Protein AF-0000000080719671 (afdb_homodimer)

Radius of gyration: 22.86 Å; Cα contacts (8 Å, |Δi|>4): 944; chains: 2; bounding box: 54×64×56 Å

Solvent-accessible surface area (backbone atoms only — not comparable to full-atom values): 25450 Å² total; per-residue (Å²): 130,84,72,55,68,35,56,52,51,36,52,50,52,50,48,44,45,71,74,72,50,53,66,62,36,73,52,77,48,73,69,53,47,33,68,73,68,69,55,54,70,64,39,52,48,52,23,51,48,49,37,34,73,73,47,52,27,46,73,43,90,96,74,47,41,24,32,37,71,76,87,68,97,53,50,57,52,74,35,68,87,38,42,55,60,51,33,38,72,74,72,38,53,50,44,75,43,78,74,47,74,43,83,39,68,61,55,68,76,59,27,59,65,45,68,50,56,91,85,47,48,22,34,41,38,32,35,39,31,25,45,72,84,39,50,44,33,43,35,42,34,36,32,43,32,90,74,46,66,87,73,48,75,81,62,55,80,48,57,64,67,56,40,34,35,73,76,56,70,40,54,66,34,36,34,40,36,40,36,30,18,36,53,31,48,64,69,58,11,57,70,45,71,54,58,65,41,42,21,18,32,35,35,40,35,36,26,21,28,89,84,71,41,48,57,36,41,33,44,31,42,32,43,15,92,54,36,25,39,56,50,74,47,74,43,78,82,123,130,83,72,55,68,36,53,52,52,36,52,50,50,50,50,46,44,72,73,73,51,52,67,63,37,73,52,76,50,72,71,53,48,34,68,74,68,70,54,52,72,64,38,52,48,53,23,51,48,51,38,35,73,71,47,53,27,46,73,42,89,98,75,45,41,25,32,36,73,77,87,68,97,51,49,56,51,71,36,68,88,38,42,56,60,51,33,38,71,72,73,38,52,49,44,74,44,77,74,47,74,43,83,39,70,61,56,68,75,57,26,60,64,46,69,50,57,91,86,48,48,24,34,42,36,33,35,39,32,25,44,72,84,40,51,43,34,42,35,42,34,38,30,43,32,89,73,46,66,88,73,50,74,81,63,54,78,48,57,65,66,56,40,35,34,73,76,56,71,41,55,65,35,37,35,40,36,40,36,30,18,36,53,31,46,63,69,58,11,58,72,44,70,54,56,64,41,43,21,18,32,37,35,40,36,37,29,21,28,89,85,70,41,47,56,36,40,33,44,32,43,33,43,16,92,55,36,26,39,57,49,75,47,76,42,77,81,124

Organism: Lactobacillus johnsonii (strain FI9785) (NCBI:txid633699)

pLDDT: mean 87.45, std 10.98, range [35.22, 98.56]

Nearest PDB structures (foldseek):
  3bwg-assembly1_B  TM=7.844E-01  e=3.513E-20  Bacillus subtilis subsp. subtilis str. 168
  4u0w-assembly1_A  TM=6.242E-01  e=4.100E-21  Bacillus subtilis subsp. subtilis str. 168
  3bwg-assembly1_A  TM=7.600E-01  e=8.078E-19  Bacillus subtilis subsp. subtilis str. 168
  2wv0-assembly3_E  TM=6.005E-01  e=8.394E-20  Bacillus subtilis
  2wv0-assembly3_F  TM=5.995E-01  e=1.685E-19  Bacillus subtilis

Foldseek 3Di:
DPPPLLVVLLVVVLVCCVPPHDFFDFDDALVVSCVVSVDDSVSSVVSLVVCVQQQQWDADPPPHITGHDDPDPFGAPVPVVCVQVRLVVVVWHKDKDFDDKDKDDDDPVVCVLQVHDPPFIWIWIWMFMDTPNATFKIKTKTFGCVQVPPDDPVLVVDPPQVSSCPVRVWHFPDKDKDKDKDFAAPVRCVSRVHDGGAIWIWMWMWTATPVRGTGMIMTMTGHPVHYDHDDDDDDPDD/DPPPLLVVLLVVVLVCCVPPHDFFDFDDALVVSCVVSVDDSVSSVVSLVVCVQQQQWDADPPPHITGHDDPDPFAACSPVVCVQVRLVVVVWHKDKDFDDKDKDDDDPVVCVLQVHDPPFIWIWIWMFMDTPNATFKTKTKTFGCVQVPPDDPVLVVDPPQVSSCPVRVWHFPDKDKDKDKDFAAPVRCVSRVHDGGAIWIWMWMWTATPVRGTGMIMTMTGHPVHYDHDDDDDDPDD

Secondary structure (DSSP, 8-state):
----HHHHHHHHHHHHHHHH--TTPBPPPHHHHHHHH---HHHHHHHHHHHHHTTSEEEETTTEEEEPP-S--SEETT-GGGHHHHHHHTT--EEEEEEEEEEE---HHHHHHTTPPTT--EEEEEEEEEETTEEEEEEEEEEETTTSTT--GGGGGS-HHHHHHHHH-----EEEEEEEEEE--HHHHHHHTS-TT-EEEEEEEEEE-TTS-EEEEEEEEEETTTEEEEEEEE----/----HHHHHHHHHHHHHHHH--TTPBPPPHHHHHHHH---HHHHHHHHHHHHHTTSEEEETTTEEEEPP-S--SEEGGGGGGHHHHHHHTT--EEEEEEEEEEE---HHHHHHTTPPTT--EEEEEEEEEETTEEEEEEEEEEETTTSTT--GGGGGS-HHHHHHHHH-----EEEEEEEEEE--HHHHHHHTS-TT-EEEEEEEEEE-TTS-EEEEEEEEEETTTEEEEEEEE----

InterPro domains:
  IPR000524 Transcription regulator HTH, GntR [PF00392] (5-67)
  IPR000524 Transcription regulator HTH, GntR [PR00035] (27-41)
  IPR000524 Transcription regulator HTH, GntR [PR00035] (41-57)
  IPR000524 Transcription regulator HTH, GntR [PS50949] (3-70)
  IPR000524 Transcription regulator HTH, GntR [SM00345] (9-67)
  IPR000524 Transcription regulator HTH, GntR [cd07377] (4-68)
  IPR011663 UbiC transcription regulator-associated [PF07702] (90-227)
  IPR011663 UbiC transcription regulator-associated [SM00866] (89-228)
  IPR028978 Chorismate pyruvate-lyase/UbiC transcription regulator-associated domain superfamily [G3DSA:3.40.1410.10] (74-233)
  IPR028978 Chorismate pyruvate-lyase/UbiC transcription regulator-associated domain superfamily [SSF64288] (55-231)
  IPR036388 Winged helix-like DNA-binding domain superfamily [G3DSA:1.10.10.10] (3-68)
  IPR036390 Winged helix DNA-binding domain superfamily [SSF46785] (3-74)
  IPR050679 Bacterial HTH-type transcriptional regulator [PTHR44846] (2-229)

Structure (mmCIF, N/CA/C/O backbone):
data_AF-0000000080719671-model_v1
#
loop_
_entity.id
_entity.type
_entity.pdbx_description
1 polymer 'Transcriptional regulator'
#
loop_
_atom_site.group_PDB
_atom_site.id
_atom_site.type_symbol
_atom_site.label_atom_id
_atom_site.label_alt_id
_atom_site.label_comp_id
_atom_site.label_asym_id
_atom_site.label_entity_id
_atom_site.label_seq_id
_atom_site.pdbx_PDB_ins_code
_atom_site.Cartn_x
_atom_site.Cartn_y
_atom_site.Cartn_z
_atom_site.occupancy
_atom_site.B_iso_or_equiv
_atom_site.auth_seq_id
_atom_site.auth_comp_id
_atom_site.auth_asym_id
_atom_site.auth_atom_id
_atom_site.pdbx_PDB_model_num
ATOM 1 N N . MET A 1 1 ? 1.688 30.516 -16.891 1 42.72 1 MET A N 1
ATOM 2 C CA . MET A 1 1 ? 3.074 30.297 -16.484 1 42.72 1 MET A CA 1
ATOM 3 C C . MET A 1 1 ? 3.646 29.062 -17.156 1 42.72 1 MET A C 1
ATOM 5 O O . MET A 1 1 ? 2.91 28.125 -17.484 1 42.72 1 MET A O 1
ATOM 9 N N . LYS A 1 2 ? 4.836 29.141 -17.641 1 53.44 2 LYS A N 1
ATOM 10 C CA . LYS A 1 2 ? 5.473 28.047 -18.375 1 53.44 2 LYS A CA 1
ATOM 11 C C . LYS A 1 2 ? 5.602 26.797 -17.5 1 53.44 2 LYS A C 1
ATOM 13 O O . LYS A 1 2 ? 6.039 26.875 -16.359 1 53.44 2 LYS A O 1
ATOM 18 N N . LYS A 1 3 ? 5.008 25.672 -17.844 1 66.94 3 LYS A N 1
ATOM 19 C CA . LYS A 1 3 ? 5.086 24.438 -17.078 1 66.94 3 LYS A CA 1
ATOM 20 C C . LYS A 1 3 ? 6.539 24.062 -16.781 1 66.94 3 LYS A C 1
ATOM 22 O O . LYS A 1 3 ? 7.402 24.188 -17.656 1 66.94 3 LYS A O 1
ATOM 27 N N . PRO A 1 4 ? 6.805 23.875 -15.578 1 76.06 4 PRO A N 1
ATOM 28 C CA . PRO A 1 4 ? 8.164 23.422 -15.258 1 76.06 4 PRO A CA 1
ATOM 29 C C . PRO A 1 4 ? 8.656 22.328 -16.219 1 76.06 4 PRO A C 1
ATOM 31 O O . PRO A 1 4 ? 7.863 21.531 -16.703 1 76.06 4 PRO A O 1
ATOM 34 N N . LEU A 1 5 ? 9.867 22.5 -16.688 1 81.44 5 LEU A N 1
ATOM 35 C CA . LEU A 1 5 ? 10.492 21.625 -17.672 1 81.44 5 LEU A CA 1
ATOM 36 C C . LEU A 1 5 ? 10.227 20.156 -17.344 1 81.44 5 LEU A C 1
ATOM 38 O O . LEU A 1 5 ? 9.953 19.359 -18.234 1 81.44 5 LEU A O 1
ATOM 42 N N . TYR A 1 6 ? 10.336 19.797 -16.062 1 84.12 6 TYR A N 1
ATOM 43 C CA . TYR A 1 6 ? 10.141 18.391 -15.711 1 84.12 6 TYR A CA 1
ATOM 44 C C . TYR A 1 6 ? 8.703 17.953 -15.992 1 84.12 6 TYR A C 1
ATOM 46 O O . TYR A 1 6 ? 8.461 16.812 -16.375 1 84.12 6 TYR A O 1
ATOM 54 N N . GLN A 1 7 ? 7.824 18.797 -15.922 1 83.56 7 GLN A N 1
ATOM 55 C CA . GLN A 1 7 ? 6.434 18.469 -16.203 1 83.56 7 GLN A CA 1
ATOM 56 C C . GLN A 1 7 ? 6.227 18.234 -17.703 1 83.56 7 GLN A C 1
ATOM 58 O O . GLN A 1 7 ? 5.41 17.391 -18.094 1 83.56 7 GLN A O 1
ATOM 63 N N . GLN A 1 8 ? 6.969 18.984 -18.453 1 86.75 8 GLN A N 1
ATOM 64 C CA . GLN A 1 8 ? 6.918 18.766 -19.906 1 86.75 8 GLN A CA 1
ATOM 65 C C . GLN A 1 8 ? 7.457 17.391 -20.281 1 86.75 8 GLN A C 1
ATOM 67 O O . GLN A 1 8 ? 6.867 16.688 -21.094 1 86.75 8 GLN A O 1
ATOM 72 N N . VAL A 1 9 ? 8.555 17.078 -19.672 1 90.69 9 VAL A N 1
ATOM 73 C CA . VAL A 1 9 ? 9.148 15.773 -19.906 1 90.69 9 VAL A CA 1
ATOM 74 C C . VAL A 1 9 ? 8.164 14.68 -19.5 1 90.69 9 VAL A C 1
ATOM 76 O O . VAL A 1 9 ? 7.977 13.703 -20.219 1 90.69 9 VAL A O 1
ATOM 79 N N . ILE A 1 10 ? 7.52 14.875 -18.359 1 88.19 10 ILE A N 1
ATOM 80 C CA . ILE A 1 10 ? 6.539 13.914 -17.859 1 88.19 10 ILE A CA 1
ATOM 81 C C . ILE A 1 10 ? 5.426 13.727 -18.891 1 88.19 10 ILE A C 1
ATOM 83 O O . ILE A 1 10 ? 5.105 12.602 -19.281 1 88.19 10 ILE A O 1
ATOM 87 N N . SER A 1 11 ? 4.91 14.844 -19.359 1 86.94 11 SER A N 1
ATOM 88 C CA . SER A 1 11 ? 3.789 14.789 -20.297 1 86.94 11 SER A CA 1
ATOM 89 C C . SER A 1 11 ? 4.176 14.078 -21.578 1 86.94 11 SER A C 1
ATOM 91 O O . SER A 1 11 ? 3.412 13.258 -22.094 1 86.94 11 SER A O 1
ATOM 93 N N . ASP A 1 12 ? 5.293 14.367 -22 1 91 12 ASP A N 1
ATOM 94 C CA . ASP A 1 12 ? 5.762 13.758 -23.234 1 91 12 ASP A CA 1
ATOM 95 C C . ASP A 1 12 ? 5.984 12.258 -23.062 1 91 12 ASP A C 1
ATOM 97 O O . ASP A 1 12 ? 5.547 11.461 -23.906 1 91 12 ASP A O 1
ATOM 101 N N . LEU A 1 13 ? 6.676 11.891 -22.047 1 92.19 13 LEU A N 1
ATOM 102 C CA . LEU A 1 13 ? 6.953 10.484 -21.781 1 92.19 13 LEU A CA 1
ATOM 103 C C . LEU A 1 13 ? 5.66 9.703 -21.578 1 92.19 13 LEU A C 1
ATOM 105 O O . LEU A 1 13 ? 5.523 8.578 -22.062 1 92.19 13 LEU A O 1
ATOM 109 N N . GLU A 1 14 ? 4.777 10.297 -20.875 1 88.94 14 GLU A N 1
ATOM 110 C CA . GLU A 1 14 ? 3.488 9.648 -20.672 1 88.94 14 GLU A CA 1
ATOM 111 C C . GLU A 1 14 ? 2.779 9.383 -22 1 88.94 14 GLU A C 1
ATOM 113 O O . GLU A 1 14 ? 2.213 8.305 -22.188 1 88.94 14 GLU A O 1
ATOM 118 N N . LYS A 1 15 ? 2.777 10.383 -22.812 1 89.06 15 LYS A N 1
ATOM 119 C CA . LYS A 1 15 ? 2.16 10.227 -24.125 1 89.06 15 LYS A CA 1
ATOM 120 C C . LYS A 1 15 ? 2.84 9.125 -24.922 1 89.06 15 LYS A C 1
ATOM 122 O O . LYS A 1 15 ? 2.168 8.273 -25.516 1 89.06 15 LYS A O 1
ATOM 127 N N . LYS A 1 16 ? 4.121 9.133 -24.906 1 91.75 16 LYS A N 1
ATOM 128 C CA . LYS A 1 16 ? 4.883 8.109 -25.609 1 91.75 16 LYS A CA 1
ATOM 129 C C . LYS A 1 16 ? 4.559 6.719 -25.078 1 91.75 16 LYS A C 1
ATOM 131 O O . LYS A 1 16 ? 4.348 5.785 -25.859 1 91.75 16 LYS A O 1
ATOM 136 N N . ILE A 1 17 ? 4.492 6.602 -23.797 1 89.81 17 ILE A N 1
ATOM 137 C CA . ILE A 1 17 ? 4.203 5.324 -23.141 1 89.81 17 ILE A CA 1
ATOM 138 C C . ILE A 1 17 ? 2.805 4.852 -23.531 1 89.81 17 ILE A C 1
ATOM 140 O O . ILE A 1 17 ? 2.615 3.686 -23.891 1 89.81 17 ILE A O 1
ATOM 144 N N . LYS A 1 18 ? 1.896 5.738 -23.578 1 85.19 18 LYS A N 1
ATOM 145 C CA . LYS A 1 18 ? 0.499 5.402 -23.844 1 85.19 18 LYS A CA 1
ATOM 146 C C . LYS A 1 18 ? 0.288 5.02 -25.297 1 85.19 18 LYS A C 1
ATOM 148 O O . LYS A 1 18 ? -0.5 4.121 -25.609 1 85.19 18 LYS A O 1
ATOM 153 N N . THR A 1 19 ? 1.05 5.66 -26.156 1 90.31 19 THR A N 1
ATOM 154 C CA . THR A 1 19 ? 0.72 5.531 -27.578 1 90.31 19 THR A CA 1
ATOM 155 C C . THR A 1 19 ? 1.693 4.582 -28.266 1 90.31 19 THR A C 1
ATOM 157 O O . THR A 1 19 ? 1.345 3.953 -29.266 1 90.31 19 THR A O 1
ATOM 160 N N . GLU A 1 20 ? 2.867 4.445 -27.703 1 92.06 20 GLU A N 1
ATOM 161 C CA . GLU A 1 20 ? 3.896 3.789 -28.5 1 92.06 20 GLU A CA 1
ATOM 162 C C . GLU A 1 20 ? 4.465 2.572 -27.781 1 92.06 20 GLU A C 1
ATOM 164 O O . GLU A 1 20 ? 5.223 1.793 -28.359 1 92.06 20 GLU A O 1
ATOM 169 N N . MET A 1 21 ? 4.137 2.398 -26.594 1 88.62 21 MET A N 1
ATOM 170 C CA . MET A 1 21 ? 4.816 1.348 -25.844 1 88.62 21 MET A CA 1
ATOM 171 C C . MET A 1 21 ? 3.812 0.384 -25.219 1 88.62 21 MET A C 1
ATOM 173 O O . MET A 1 21 ? 2.619 0.681 -25.156 1 88.62 21 MET A O 1
ATOM 177 N N . LYS A 1 22 ? 4.324 -0.8 -24.844 1 83.25 22 LYS A N 1
ATOM 178 C CA . LYS A 1 22 ? 3.547 -1.843 -24.188 1 83.25 22 LYS A CA 1
ATOM 179 C C . LYS A 1 22 ? 4.066 -2.094 -22.766 1 83.25 22 LYS A C 1
ATOM 181 O O . LYS A 1 22 ? 5.195 -1.722 -22.438 1 83.25 22 LYS A O 1
ATOM 186 N N . PRO A 1 23 ? 3.199 -2.717 -21.938 1 80.94 23 PRO A N 1
ATOM 187 C CA . PRO A 1 23 ? 3.678 -3.08 -20.609 1 80.94 23 PRO A CA 1
ATOM 188 C C . PRO A 1 23 ? 4.984 -3.871 -20.641 1 80.94 23 PRO A C 1
ATOM 190 O O . PRO A 1 23 ? 5.156 -4.746 -21.5 1 80.94 23 PRO A O 1
ATOM 193 N N . ASN A 1 24 ? 5.891 -3.445 -19.812 1 82 24 ASN A N 1
ATOM 194 C CA . ASN A 1 24 ? 7.18 -4.09 -19.578 1 82 24 ASN A CA 1
ATOM 195 C C . ASN A 1 24 ? 8.188 -3.729 -20.672 1 82 24 ASN A C 1
ATOM 197 O O . ASN A 1 24 ? 9.32 -4.215 -20.672 1 82 24 ASN A O 1
ATOM 201 N N . ASP A 1 25 ? 7.77 -2.854 -21.562 1 88.38 25 ASP A N 1
ATOM 202 C CA . ASP A 1 25 ? 8.758 -2.311 -22.484 1 88.38 25 ASP A CA 1
ATOM 203 C C . ASP A 1 25 ? 9.812 -1.486 -21.734 1 88.38 25 ASP A C 1
ATOM 205 O O . ASP A 1 25 ? 9.492 -0.776 -20.781 1 88.38 25 ASP A O 1
ATOM 209 N N . ARG A 1 26 ? 11.023 -1.575 -22.281 1 92.19 26 ARG A N 1
ATOM 210 C CA . ARG A 1 26 ? 12.109 -0.805 -21.688 1 92.19 26 ARG A CA 1
ATOM 211 C C . ARG A 1 26 ? 12.102 0.635 -22.188 1 92.19 26 ARG A C 1
ATOM 213 O O . ARG A 1 26 ? 12.016 0.875 -23.391 1 92.19 26 ARG A O 1
ATOM 220 N N . LEU A 1 27 ? 12.125 1.566 -21.266 1 94.25 27 LEU A N 1
ATOM 221 C CA . LEU A 1 27 ? 12.297 2.967 -21.625 1 94.25 27 LEU A CA 1
ATOM 222 C C . LEU A 1 27 ? 13.75 3.258 -22 1 94.25 27 LEU A C 1
ATOM 224 O O . LEU A 1 27 ? 14.656 2.541 -21.578 1 94.25 27 LEU A O 1
ATOM 228 N N . PRO A 1 28 ? 13.953 4.352 -22.781 1 93.62 28 PRO A N 1
ATOM 229 C CA . PRO A 1 28 ? 15.336 4.797 -22.984 1 93.62 28 PRO A CA 1
ATOM 230 C C . PRO A 1 28 ? 16.062 5.094 -21.672 1 93.62 28 PRO A C 1
ATOM 232 O O . PRO A 1 28 ? 15.43 5.48 -20.688 1 93.62 28 PRO A O 1
ATOM 235 N N . SER A 1 29 ? 17.359 4.883 -21.703 1 92.5 29 SER A N 1
ATOM 236 C CA . SER A 1 29 ? 18.172 5.172 -20.531 1 92.5 29 SER A CA 1
ATOM 237 C C . SER A 1 29 ? 18.141 6.656 -20.188 1 92.5 29 SER A C 1
ATOM 239 O O . SER A 1 29 ? 17.75 7.484 -21.016 1 92.5 29 SER A O 1
ATOM 241 N N . GLU A 1 30 ? 18.469 6.906 -18.891 1 91.62 30 GLU A N 1
ATOM 242 C CA . GLU A 1 30 ? 18.547 8.312 -18.484 1 91.62 30 GLU A CA 1
ATOM 243 C C . GLU A 1 30 ? 19.453 9.102 -19.422 1 91.62 30 GLU A C 1
ATOM 245 O O . GLU A 1 30 ? 19.141 10.242 -19.781 1 91.62 30 GLU A O 1
ATOM 250 N N . ARG A 1 31 ? 20.594 8.523 -19.859 1 91.31 31 ARG A N 1
ATOM 251 C CA . ARG A 1 31 ? 21.531 9.172 -20.766 1 91.31 31 ARG A CA 1
ATOM 252 C C . ARG A 1 31 ? 20.859 9.492 -22.109 1 91.31 31 ARG A C 1
ATOM 254 O O . ARG A 1 31 ? 21.047 10.586 -22.641 1 91.31 31 ARG A O 1
ATOM 261 N N . GLN A 1 32 ? 20.125 8.609 -22.625 1 94.31 32 GLN A N 1
ATOM 262 C CA . GLN A 1 32 ? 19.422 8.805 -23.891 1 94.31 32 GLN A CA 1
ATOM 263 C C . GLN A 1 32 ? 18.359 9.891 -23.766 1 94.31 32 GLN A C 1
ATOM 265 O O . GLN A 1 32 ? 18.188 10.703 -24.656 1 94.31 32 GLN A O 1
ATOM 270 N N . LEU A 1 33 ? 17.641 9.875 -22.641 1 94.06 33 LEU A N 1
ATOM 271 C CA . LEU A 1 33 ? 16.594 10.859 -22.406 1 94.06 33 LEU A CA 1
ATOM 272 C C . LEU A 1 33 ? 17.188 12.266 -22.297 1 94.06 33 LEU A C 1
ATOM 274 O O . LEU A 1 33 ? 16.578 13.234 -22.734 1 94.06 33 LEU A O 1
ATOM 278 N N . LEU A 1 34 ? 18.344 12.305 -21.688 1 92.62 34 LEU A N 1
ATOM 279 C CA . LEU A 1 34 ? 19.062 13.57 -21.594 1 92.62 34 LEU A CA 1
ATOM 280 C C . LEU A 1 34 ? 19.328 14.141 -22.984 1 92.62 34 LEU A C 1
ATOM 282 O O . LEU A 1 34 ? 19.109 15.328 -23.234 1 92.62 34 LEU A O 1
ATOM 286 N N . LYS A 1 35 ? 19.828 13.312 -23.781 1 92.81 35 LYS A N 1
ATOM 287 C CA . LYS A 1 35 ? 20.141 13.719 -25.156 1 92.81 35 LYS A CA 1
ATOM 288 C C . LYS A 1 35 ? 18.875 14.117 -25.922 1 92.81 35 LYS A C 1
ATOM 290 O O . LYS A 1 35 ? 18.859 15.102 -26.656 1 92.81 35 LYS A O 1
ATOM 295 N N . GLU A 1 36 ? 17.828 13.445 -25.719 1 93.19 36 GLU A N 1
ATOM 296 C CA . GLU A 1 36 ? 16.594 13.641 -26.469 1 93.19 36 GLU A CA 1
ATOM 297 C C . GLU A 1 36 ? 15.906 14.945 -26.047 1 93.19 36 GLU A C 1
ATOM 299 O O . GLU A 1 36 ? 15.391 15.68 -26.906 1 93.19 36 GLU A O 1
ATOM 304 N N . TYR A 1 37 ? 15.914 15.266 -24.734 1 92.62 37 TYR A N 1
ATOM 305 C CA . TYR A 1 37 ? 15.117 16.391 -24.25 1 92.62 37 TYR A CA 1
ATOM 306 C C . TYR A 1 37 ? 15.984 17.625 -24.047 1 92.62 37 TYR A C 1
ATOM 308 O O . TYR A 1 37 ? 15.469 18.734 -23.953 1 92.62 37 TYR A O 1
ATOM 316 N N . GLY A 1 38 ? 17.266 17.422 -23.844 1 92.88 38 GLY A N 1
ATOM 317 C CA . GLY A 1 38 ? 18.172 18.547 -23.641 1 92.88 38 GLY A CA 1
ATOM 318 C C . GLY A 1 38 ? 17.953 19.234 -22.297 1 92.88 38 GLY A C 1
ATOM 319 O O . GLY A 1 38 ? 17.953 20.469 -22.219 1 92.88 38 GLY A O 1
ATOM 320 N N . VAL A 1 39 ? 17.609 18.453 -21.297 1 92.5 39 VAL A N 1
ATOM 321 C CA . VAL A 1 39 ? 17.375 18.984 -19.969 1 92.5 39 VAL A CA 1
ATOM 322 C C . VAL A 1 39 ? 18.391 18.406 -19 1 92.5 39 VAL A C 1
ATOM 324 O O . VAL A 1 39 ? 19.234 17.594 -19.375 1 92.5 39 VAL A O 1
ATOM 327 N N . SER A 1 40 ? 18.422 18.875 -17.781 1 91.31 40 SER A N 1
ATOM 328 C CA . SER A 1 40 ? 19.375 18.422 -16.766 1 91.31 40 SER A CA 1
ATOM 329 C C . SER A 1 40 ? 19.047 17.016 -16.281 1 91.31 40 SER A C 1
ATOM 331 O O . SER A 1 40 ? 17.906 16.547 -16.438 1 91.31 40 SER A O 1
ATOM 333 N N . ARG A 1 41 ? 20.078 16.375 -15.688 1 91.25 41 ARG A N 1
ATOM 334 C CA . ARG A 1 41 ? 19.875 15.07 -15.07 1 91.25 41 ARG A CA 1
ATOM 335 C C . ARG A 1 41 ? 18.812 15.125 -13.984 1 91.25 41 ARG A C 1
ATOM 337 O O . ARG A 1 41 ? 18 14.211 -13.859 1 91.25 41 ARG A O 1
ATOM 344 N N . ASN A 1 42 ? 18.859 16.156 -13.367 1 88.19 42 ASN A N 1
ATOM 345 C CA . ASN A 1 42 ? 17.891 16.312 -12.289 1 88.19 42 ASN A CA 1
ATOM 346 C C . ASN A 1 42 ? 16.469 16.391 -12.828 1 88.19 42 ASN A C 1
ATOM 348 O O . ASN A 1 42 ? 15.547 15.812 -12.258 1 88.19 42 ASN A O 1
ATOM 352 N N . THR A 1 43 ? 16.328 17.062 -13.859 1 88.5 43 THR A N 1
ATOM 353 C CA . THR A 1 43 ? 15.016 17.188 -14.492 1 88.5 43 THR A CA 1
ATOM 354 C C . THR A 1 43 ? 14.484 15.828 -14.938 1 88.5 43 THR A C 1
ATOM 356 O O . THR A 1 43 ? 13.328 15.5 -14.688 1 88.5 43 THR A O 1
ATOM 359 N N . ILE A 1 44 ? 15.352 15.062 -15.523 1 91.56 44 ILE A N 1
ATOM 360 C CA . ILE A 1 44 ? 14.961 13.734 -15.977 1 91.56 44 ILE A CA 1
ATOM 361 C C . ILE A 1 44 ? 14.609 12.859 -14.773 1 91.56 44 ILE A C 1
ATOM 363 O O . ILE A 1 44 ? 13.594 12.156 -14.781 1 91.56 44 ILE A O 1
ATOM 367 N N . ARG A 1 45 ? 15.406 12.984 -13.797 1 87.81 45 ARG A N 1
ATOM 368 C CA . ARG A 1 45 ? 15.188 12.18 -12.609 1 87.81 45 ARG A CA 1
ATOM 369 C C . ARG A 1 45 ? 13.867 12.531 -11.938 1 87.81 45 ARG A C 1
ATOM 371 O O . ARG A 1 45 ? 13.125 11.648 -11.5 1 87.81 45 ARG A O 1
ATOM 378 N N . LEU A 1 46 ? 13.594 13.766 -11.883 1 84.19 46 LEU A N 1
ATOM 379 C CA . LEU A 1 46 ? 12.328 14.219 -11.312 1 84.19 46 LEU A CA 1
ATOM 380 C C . LEU A 1 46 ? 11.148 13.672 -12.117 1 84.19 46 LEU A C 1
ATOM 382 O O . LEU A 1 46 ? 10.156 13.227 -11.539 1 84.19 46 LEU A O 1
ATOM 386 N N . ALA A 1 47 ? 11.328 13.727 -13.344 1 88 47 ALA A N 1
ATOM 387 C CA . ALA A 1 47 ? 10.266 13.227 -14.219 1 88 47 ALA A CA 1
ATOM 388 C C . ALA A 1 47 ? 10.062 11.727 -14.031 1 88 47 ALA A C 1
ATOM 390 O O . ALA A 1 47 ? 8.93 11.266 -13.867 1 88 47 ALA A O 1
ATOM 391 N N . LEU A 1 48 ? 11.18 11.031 -14.016 1 89.62 48 LEU A N 1
ATOM 392 C CA . LEU A 1 48 ? 11.102 9.578 -13.891 1 89.62 48 LEU A CA 1
ATOM 393 C C . LEU A 1 48 ? 10.594 9.18 -12.508 1 89.62 48 LEU A C 1
ATOM 395 O O . LEU A 1 48 ? 9.828 8.219 -12.375 1 89.62 48 LEU A O 1
ATOM 399 N N . ASN A 1 49 ? 10.945 9.898 -11.523 1 82.75 49 ASN A N 1
ATOM 400 C CA . ASN A 1 49 ? 10.445 9.648 -10.172 1 82.75 49 ASN A CA 1
ATOM 401 C C . ASN A 1 49 ? 8.938 9.836 -10.086 1 82.75 49 ASN A C 1
ATOM 403 O O . ASN A 1 49 ? 8.242 9.031 -9.461 1 82.75 49 ASN A O 1
ATOM 407 N N . ASP A 1 50 ? 8.562 10.867 -10.695 1 77.5 50 ASP A N 1
ATOM 408 C CA . ASP A 1 50 ? 7.125 11.125 -10.703 1 77.5 50 ASP A CA 1
ATOM 409 C C . ASP A 1 50 ? 6.367 9.977 -11.375 1 77.5 50 ASP A C 1
ATOM 411 O O . ASP A 1 50 ? 5.398 9.461 -10.812 1 77.5 50 ASP A O 1
ATOM 415 N N . LEU A 1 51 ? 6.84 9.586 -12.516 1 83.81 51 LEU A N 1
ATOM 416 C CA . LEU A 1 51 ? 6.199 8.508 -13.266 1 83.81 51 LEU A CA 1
ATOM 417 C C . LEU A 1 51 ? 6.227 7.203 -12.477 1 83.81 51 LEU A C 1
ATOM 419 O O . LEU A 1 51 ? 5.273 6.426 -12.516 1 83.81 51 LEU A O 1
ATOM 423 N N . GLU A 1 52 ? 7.273 6.98 -11.781 1 83.06 52 GLU A N 1
ATOM 424 C CA . GLU A 1 52 ? 7.402 5.773 -10.969 1 83.06 52 GLU A CA 1
ATOM 425 C C . GLU A 1 52 ? 6.445 5.805 -9.781 1 83.06 52 GLU A C 1
ATOM 427 O O . GLU A 1 52 ? 5.789 4.805 -9.477 1 83.06 52 GLU A O 1
ATOM 432 N N . GLU A 1 53 ? 6.359 6.891 -9.203 1 72.75 53 GLU A N 1
ATOM 433 C CA . GLU A 1 53 ? 5.477 7.055 -8.055 1 72.75 53 GLU A CA 1
ATOM 434 C C . GLU A 1 53 ? 4.016 6.84 -8.438 1 72.75 53 GLU A C 1
ATOM 436 O O . GLU A 1 53 ? 3.244 6.27 -7.668 1 72.75 53 GLU A O 1
ATOM 441 N N . ARG A 1 54 ? 3.75 7.258 -9.625 1 73.56 54 ARG A N 1
ATOM 442 C CA . ARG A 1 54 ? 2.381 7.113 -10.109 1 73.56 54 ARG A CA 1
ATOM 443 C C . ARG A 1 54 ? 2.129 5.707 -10.641 1 73.56 54 ARG A C 1
ATOM 445 O O . ARG A 1 54 ? 1.005 5.371 -11.016 1 73.56 54 ARG A O 1
ATOM 452 N N . GLY A 1 55 ? 3.191 4.945 -10.742 1 77.44 55 GLY A N 1
ATOM 453 C CA . GLY A 1 55 ? 3.055 3.559 -11.156 1 77.44 55 GLY A CA 1
ATOM 454 C C . GLY A 1 55 ? 3.049 3.383 -12.664 1 77.44 55 GLY A C 1
ATOM 455 O O . GLY A 1 55 ? 2.645 2.336 -13.172 1 77.44 55 GLY A O 1
ATOM 456 N N . ILE A 1 56 ? 3.426 4.379 -13.344 1 80.81 56 ILE A N 1
ATOM 457 C CA . ILE A 1 56 ? 3.42 4.34 -14.805 1 80.81 56 ILE A CA 1
ATOM 458 C C . ILE A 1 56 ? 4.641 3.572 -15.305 1 80.81 56 ILE A C 1
ATOM 460 O O . ILE A 1 56 ? 4.562 2.854 -16.297 1 80.81 56 ILE A O 1
ATOM 464 N N . ILE A 1 57 ? 5.727 3.74 -14.508 1 88.25 57 ILE A N 1
ATOM 465 C CA . ILE A 1 57 ? 6.949 3.008 -14.828 1 88.25 57 ILE A CA 1
ATOM 466 C C . ILE A 1 57 ? 7.508 2.359 -13.562 1 88.25 57 ILE A C 1
ATOM 468 O O . ILE A 1 57 ? 7.02 2.613 -12.461 1 88.25 57 ILE A O 1
ATOM 472 N N . TYR A 1 58 ? 8.406 1.476 -13.727 1 87.38 58 TYR A N 1
ATOM 473 C CA . TYR A 1 58 ? 9.156 0.905 -12.617 1 87.38 58 TYR A CA 1
ATOM 474 C C . TYR A 1 58 ? 10.625 0.702 -13 1 87.38 58 TYR A C 1
ATOM 476 O O . TYR A 1 58 ? 10.961 0.662 -14.18 1 87.38 58 TYR A O 1
ATOM 484 N N . ARG A 1 59 ? 11.469 0.689 -12.008 1 87.94 59 ARG A N 1
ATOM 485 C CA . ARG A 1 59 ? 12.906 0.562 -12.227 1 87.94 59 ARG A CA 1
ATOM 486 C C . ARG A 1 59 ? 13.445 -0.721 -11.609 1 87.94 59 ARG A C 1
ATOM 488 O O . ARG A 1 59 ? 13.047 -1.099 -10.508 1 87.94 59 ARG A O 1
ATOM 495 N N . LEU A 1 60 ? 14.227 -1.416 -12.398 1 82.25 60 LEU A N 1
ATOM 496 C CA . LEU A 1 60 ? 14.977 -2.562 -11.891 1 82.25 60 LEU A CA 1
ATOM 497 C C . LEU A 1 60 ? 16.469 -2.264 -11.844 1 82.25 60 LEU A C 1
ATOM 499 O O . LEU A 1 60 ? 17.062 -1.908 -12.867 1 82.25 60 LEU A O 1
ATOM 503 N N . HIS A 1 61 ? 16.953 -2.426 -10.648 1 76 61 HIS A N 1
ATOM 504 C CA . HIS A 1 61 ? 18.359 -2.115 -10.453 1 76 61 HIS A CA 1
ATOM 505 C C . HIS A 1 61 ? 19.234 -2.912 -11.422 1 76 61 HIS A C 1
ATOM 507 O O . HIS A 1 61 ? 19.109 -4.133 -11.523 1 76 61 HIS A O 1
ATOM 513 N N . GLY A 1 62 ? 20.062 -2.203 -12.07 1 78 62 GLY A N 1
ATOM 514 C CA . GLY A 1 62 ? 21.016 -2.816 -12.977 1 78 62 GLY A CA 1
ATOM 515 C C . GLY A 1 62 ? 20.391 -3.256 -14.289 1 78 62 GLY A C 1
ATOM 516 O O . GLY A 1 62 ? 21.094 -3.738 -15.188 1 78 62 GLY A O 1
ATOM 517 N N . LYS A 1 63 ? 19.125 -3.098 -14.445 1 85.25 63 LYS A N 1
ATOM 518 C CA . LYS A 1 63 ? 18.453 -3.59 -15.648 1 85.25 63 LYS A CA 1
ATOM 519 C C . LYS A 1 63 ? 17.859 -2.441 -16.453 1 85.25 63 LYS A C 1
ATOM 521 O O . LYS A 1 63 ? 17.984 -2.408 -17.688 1 85.25 63 LYS A O 1
ATOM 526 N N . GLY A 1 64 ? 17.188 -1.503 -15.695 1 90 64 GLY A N 1
ATOM 527 C CA . GLY A 1 64 ? 16.641 -0.369 -16.422 1 90 64 GLY A CA 1
ATOM 528 C C . GLY A 1 64 ? 15.273 0.059 -15.93 1 90 64 GLY A C 1
ATOM 529 O O . GLY A 1 64 ? 14.883 -0.267 -14.805 1 90 64 GLY A O 1
ATOM 530 N N . THR A 1 65 ? 14.641 0.961 -16.734 1 92.06 65 THR A N 1
ATOM 531 C CA . THR A 1 65 ? 13.312 1.5 -16.469 1 92.06 65 THR A CA 1
ATOM 532 C C . THR A 1 65 ? 12.289 0.929 -17.438 1 92.06 65 THR A C 1
ATOM 534 O O . THR A 1 65 ? 12.547 0.859 -18.641 1 92.06 65 THR A O 1
ATOM 537 N N . PHE A 1 66 ? 11.172 0.531 -16.922 1 91.25 66 PHE A N 1
ATOM 538 C CA . PHE A 1 66 ? 10.203 -0.196 -17.734 1 91.25 66 PHE A CA 1
ATOM 539 C C . PHE A 1 66 ? 8.805 0.375 -17.562 1 91.25 66 PHE A C 1
ATOM 541 O O . PHE A 1 66 ? 8.5 0.984 -16.531 1 91.25 66 PHE A O 1
ATOM 548 N N . VAL A 1 67 ? 7.945 0.097 -18.594 1 88.88 67 VAL A N 1
ATOM 549 C CA . VAL A 1 67 ? 6.547 0.503 -18.531 1 88.88 67 VAL A CA 1
ATOM 550 C C . VAL A 1 67 ? 5.773 -0.447 -17.625 1 88.88 67 VAL A C 1
ATOM 552 O O . VAL A 1 67 ? 5.914 -1.668 -17.734 1 88.88 67 VAL A O 1
ATOM 555 N N . SER A 1 68 ? 5.027 0.193 -16.703 1 84.75 68 SER A N 1
ATOM 556 C CA . SER A 1 68 ? 4.219 -0.609 -15.789 1 84.75 68 SER A CA 1
ATOM 557 C C . SER A 1 68 ? 2.949 -1.11 -16.469 1 84.75 68 SER A C 1
ATOM 559 O O . SER A 1 68 ? 2.508 -0.539 -17.469 1 84.75 68 SER A O 1
ATOM 561 N N . THR A 1 69 ? 2.484 -2.256 -16.016 1 77.56 69 THR A N 1
ATOM 562 C CA . THR A 1 69 ? 1.148 -2.707 -16.391 1 77.56 69 THR A CA 1
ATOM 563 C C . THR A 1 69 ? 0.1 -2.137 -15.438 1 77.56 69 THR A C 1
ATOM 565 O O . THR A 1 69 ? 0.292 -2.143 -14.227 1 77.56 69 THR A O 1
ATOM 568 N N . ILE A 1 70 ? -0.884 -1.443 -16 1 67.88 70 ILE A N 1
ATOM 569 C CA . ILE A 1 70 ? -1.966 -0.921 -15.172 1 67.88 70 ILE A CA 1
ATOM 570 C C . ILE A 1 70 ? -3.201 -1.809 -15.32 1 67.88 70 ILE A C 1
ATOM 572 O O . ILE A 1 70 ? -3.723 -1.982 -16.422 1 67.88 70 ILE A O 1
ATOM 576 N N . TYR A 1 71 ? -3.523 -2.441 -14.25 1 72.25 71 TYR A N 1
ATOM 577 C CA . TYR A 1 71 ? -4.695 -3.309 -14.281 1 72.25 71 TYR A CA 1
ATOM 578 C C . TYR A 1 71 ? -5.973 -2.51 -14.047 1 72.25 71 TYR A C 1
ATOM 580 O O . TYR A 1 71 ? -6.965 -2.691 -14.75 1 72.25 71 TYR A O 1
ATOM 588 N N . LEU A 1 72 ? -5.902 -1.616 -13.062 1 73.5 72 LEU A N 1
ATOM 589 C CA . LEU A 1 72 ? -7.062 -0.789 -12.75 1 73.5 72 LEU A CA 1
ATOM 590 C C . LEU A 1 72 ? -6.801 0.671 -13.102 1 73.5 72 LEU A C 1
ATOM 592 O O . LEU A 1 72 ? -5.789 1.244 -12.688 1 73.5 72 LEU A O 1
ATOM 596 N N . ASP A 1 73 ? -7.746 1.177 -13.828 1 71.81 73 ASP A N 1
ATOM 597 C CA . ASP A 1 73 ? -7.648 2.584 -14.203 1 71.81 73 ASP A CA 1
ATOM 598 C C . ASP A 1 73 ? -8.367 3.475 -13.195 1 71.81 73 ASP A C 1
ATOM 600 O O . ASP A 1 73 ? -9.391 4.082 -13.508 1 71.81 73 ASP A O 1
ATOM 604 N N . GLN A 1 74 ? -7.969 3.434 -11.953 1 75.56 74 GLN A N 1
ATOM 605 C CA . GLN A 1 74 ? -8.5 4.273 -10.883 1 75.56 74 GLN A CA 1
ATOM 606 C C . GLN A 1 74 ? -7.41 5.148 -10.281 1 75.56 74 GLN A C 1
ATOM 608 O O . GLN A 1 74 ? -6.219 4.883 -10.461 1 75.56 74 GLN A O 1
ATOM 613 N N . THR A 1 75 ? -7.902 6.156 -9.641 1 75 75 THR A N 1
ATOM 614 C CA . THR A 1 75 ? -6.961 7.098 -9.039 1 75 75 THR A CA 1
ATOM 615 C C . THR A 1 75 ? -6.215 6.453 -7.879 1 75 75 THR A C 1
ATOM 617 O O . THR A 1 75 ? -6.828 5.797 -7.031 1 75 75 THR A O 1
ATOM 620 N N . ASN A 1 76 ? -4.93 6.582 -7.844 1 76.06 76 ASN A N 1
ATOM 621 C CA . ASN A 1 76 ? -4.094 6.051 -6.773 1 76.06 76 ASN A CA 1
ATOM 622 C C . ASN A 1 76 ? -4.078 6.973 -5.559 1 76.06 76 ASN A C 1
ATOM 624 O O . ASN A 1 76 ? -3.754 8.156 -5.676 1 76.06 76 ASN A O 1
ATOM 628 N N . LEU A 1 77 ? -4.457 6.379 -4.402 1 74.56 77 LEU A N 1
ATOM 629 C CA . LEU A 1 77 ? -4.527 7.109 -3.143 1 74.56 77 LEU A CA 1
ATOM 630 C C . LEU A 1 77 ? -3.131 7.43 -2.623 1 74.56 77 LEU A C 1
ATOM 632 O O . LEU A 1 77 ? -2.959 8.352 -1.82 1 74.56 77 LEU A O 1
ATOM 636 N N . GLY A 1 78 ? -2.191 6.52 -2.869 1 61.97 78 GLY A N 1
ATOM 637 C CA . GLY A 1 78 ? -0.87 6.648 -2.275 1 61.97 78 GLY A CA 1
ATOM 638 C C . GLY A 1 78 ? -0.285 8.039 -2.418 1 61.97 78 GLY A C 1
ATOM 639 O O . GLY A 1 78 ? 0.605 8.43 -1.657 1 61.97 78 GLY A O 1
ATOM 640 N N . SER A 1 79 ? -0.872 8.836 -3.275 1 58.78 79 SER A N 1
ATOM 641 C CA . SER A 1 79 ? -0.266 10.148 -3.447 1 58.78 79 SER A CA 1
ATOM 642 C C . SER A 1 79 ? -1.189 11.258 -2.941 1 58.78 79 SER A C 1
ATOM 644 O O . SER A 1 79 ? -1.737 12.023 -3.734 1 58.78 79 SER A O 1
ATOM 646 N N . MET A 1 80 ? -1.554 11.109 -1.595 1 58.28 80 MET A N 1
ATOM 647 C CA . MET A 1 80 ? -2.363 12.219 -1.107 1 58.28 80 MET A CA 1
ATOM 648 C C . MET A 1 80 ? -1.736 13.555 -1.484 1 58.28 80 MET A C 1
ATOM 650 O O . MET A 1 80 ? -2.447 14.523 -1.777 1 58.28 80 MET A O 1
ATOM 654 N N . TYR A 1 81 ? -0.47 13.445 -1.582 1 58.56 81 TYR A N 1
ATOM 655 C CA . TYR A 1 81 ? 0.286 14.656 -1.882 1 58.56 81 TYR A CA 1
ATOM 656 C C . TYR A 1 81 ? 0.075 15.086 -3.328 1 58.56 81 TYR A C 1
ATOM 658 O O . TYR A 1 81 ? 0.192 16.266 -3.652 1 58.56 81 TYR A O 1
ATOM 666 N N . SER A 1 82 ? -0.315 14.133 -4.043 1 63.59 82 SER A N 1
ATOM 667 C CA . SER A 1 82 ? -0.413 14.477 -5.457 1 63.59 82 SER A CA 1
ATOM 668 C C . SER A 1 82 ? -1.851 14.367 -5.957 1 63.59 82 SER A C 1
ATOM 670 O O . SER A 1 82 ? -2.092 14.305 -7.164 1 63.59 82 SER A O 1
ATOM 672 N N . PHE A 1 83 ? -2.744 14.391 -5.004 1 65.19 83 PHE A N 1
ATOM 673 C CA . PHE A 1 83 ? -4.148 14.227 -5.352 1 65.19 83 PHE A CA 1
ATOM 674 C C . PHE A 1 83 ? -4.555 15.203 -6.449 1 65.19 83 PHE A C 1
ATOM 676 O O . PHE A 1 83 ? -5.109 14.797 -7.473 1 65.19 83 PHE A O 1
ATOM 683 N N . SER A 1 84 ? -4.234 16.484 -6.16 1 66.19 84 SER A N 1
ATOM 684 C CA . SER A 1 84 ? -4.676 17.516 -7.102 1 66.19 84 SER A CA 1
ATOM 685 C C . SER A 1 84 ? -4.074 17.297 -8.484 1 66.19 84 SER A C 1
ATOM 687 O O . SER A 1 84 ? -4.77 17.422 -9.5 1 66.19 84 SER A O 1
ATOM 689 N N . GLU A 1 85 ? -2.881 17 -8.438 1 65.88 85 GLU A N 1
ATOM 690 C CA . GLU A 1 85 ? -2.186 16.766 -9.695 1 65.88 85 GLU A CA 1
ATOM 691 C C . GLU A 1 85 ? -2.742 15.539 -10.422 1 65.88 85 GLU A C 1
ATOM 693 O O . GLU A 1 85 ? -3.012 15.594 -11.625 1 65.88 85 GLU A O 1
ATOM 698 N N . GLN A 1 86 ? -3.029 14.602 -9.734 1 66.12 86 GLN A N 1
ATOM 699 C CA . GLN A 1 86 ? -3.523 13.359 -10.32 1 66.12 86 GLN A CA 1
ATOM 700 C C . GLN A 1 86 ? -4.938 13.531 -10.867 1 66.12 86 GLN A C 1
ATOM 702 O O . GLN A 1 86 ? -5.254 13.047 -11.953 1 66.12 86 GLN A O 1
ATOM 707 N N . MET A 1 87 ? -5.723 14.211 -10.117 1 69.38 87 MET A N 1
ATOM 708 C CA . MET A 1 87 ? -7.102 14.422 -10.547 1 69.38 87 MET A CA 1
ATOM 709 C C . MET A 1 87 ? -7.156 15.289 -11.797 1 69.38 87 MET A C 1
ATOM 711 O O . MET A 1 87 ? -7.941 15.031 -12.711 1 69.38 87 MET A O 1
ATOM 715 N N . SER A 1 88 ? -6.309 16.234 -11.766 1 70.12 88 SER A N 1
ATOM 716 C CA . SER A 1 88 ? -6.266 17.109 -12.93 1 70.12 88 SER A CA 1
ATOM 717 C C . SER A 1 88 ? -5.82 16.344 -14.18 1 70.12 88 SER A C 1
ATOM 719 O O . SER A 1 88 ? -6.406 16.516 -15.25 1 70.12 88 SER A O 1
ATOM 721 N N . GLU A 1 89 ? -4.949 15.547 -13.961 1 65 89 GLU A N 1
ATOM 722 C CA . GLU A 1 89 ? -4.434 14.75 -15.07 1 65 89 GLU A CA 1
ATOM 723 C C . GLU A 1 89 ? -5.496 13.797 -15.609 1 65 89 GLU A C 1
ATOM 725 O O . GLU A 1 89 ? -5.52 13.5 -16.797 1 65 89 GLU A O 1
ATOM 730 N N . ALA A 1 90 ? -6.293 13.406 -14.758 1 67.31 90 ALA A N 1
ATOM 731 C CA . ALA A 1 90 ? -7.371 12.5 -15.148 1 67.31 90 ALA A CA 1
ATOM 732 C C . ALA A 1 90 ? -8.531 13.266 -15.773 1 67.31 90 ALA A C 1
ATOM 734 O O . ALA A 1 90 ? -9.562 12.68 -16.109 1 67.31 90 ALA A O 1
ATOM 735 N N . GLY A 1 91 ? -8.289 14.586 -15.914 1 72.19 91 GLY A N 1
ATOM 736 C CA . GLY A 1 91 ? -9.281 15.406 -16.594 1 72.19 91 GLY A CA 1
ATOM 737 C C . GLY A 1 91 ? -10.336 15.961 -15.664 1 72.19 91 GLY A C 1
ATOM 738 O O . GLY A 1 91 ? -11.375 16.438 -16.109 1 72.19 91 GLY A O 1
ATOM 739 N N . HIS A 1 92 ? -10.07 15.812 -14.383 1 79.81 92 HIS A N 1
ATOM 740 C CA . HIS A 1 92 ? -11.023 16.312 -13.406 1 79.81 92 HIS A CA 1
ATOM 741 C C . HIS A 1 92 ? -10.531 17.625 -12.773 1 79.81 92 HIS A C 1
ATOM 743 O O . HIS A 1 92 ? -9.367 17.984 -12.938 1 79.81 92 HIS A O 1
ATOM 749 N N . LYS A 1 93 ? -11.422 18.312 -12.172 1 84.44 93 LYS A N 1
ATOM 750 C CA . LYS A 1 93 ? -11.086 19.516 -11.43 1 84.44 93 LYS A CA 1
ATOM 751 C C . LYS A 1 93 ? -11.039 19.25 -9.922 1 84.44 93 LYS A C 1
ATOM 753 O O . LYS A 1 93 ? -12.07 19.266 -9.25 1 84.44 93 LYS A O 1
ATOM 758 N N . PRO A 1 94 ? -9.859 19.016 -9.477 1 85.62 94 PRO A N 1
ATOM 759 C CA . PRO A 1 94 ? -9.758 18.734 -8.039 1 85.62 94 PRO A CA 1
ATOM 760 C C . PRO A 1 94 ? -9.945 19.984 -7.188 1 85.62 94 PRO A C 1
ATOM 762 O O . PRO A 1 94 ? -9.523 21.078 -7.582 1 85.62 94 PRO A O 1
ATOM 765 N N . THR A 1 95 ? -10.68 19.844 -6.172 1 88.75 95 THR A N 1
ATOM 766 C CA . THR A 1 95 ? -10.805 20.906 -5.184 1 88.75 95 THR A CA 1
ATOM 767 C C . THR A 1 95 ? -10.703 20.344 -3.768 1 88.75 95 THR A C 1
ATOM 769 O O . THR A 1 95 ? -11.18 19.234 -3.498 1 88.75 95 THR A O 1
ATOM 772 N N . THR A 1 96 ? -10.039 21.031 -2.928 1 90.56 96 THR A N 1
ATOM 773 C CA . THR A 1 96 ? -9.969 20.703 -1.509 1 90.56 96 THR A CA 1
ATOM 774 C C . THR A 1 96 ? -10.719 21.734 -0.679 1 90.56 96 THR A C 1
ATOM 776 O O . THR A 1 96 ? -10.484 22.938 -0.823 1 90.56 96 THR A O 1
ATOM 779 N N . GLN A 1 97 ? -11.648 21.312 0.094 1 93.12 97 GLN A N 1
ATOM 780 C CA . GLN A 1 97 ? -12.344 22.172 1.048 1 93.12 97 GLN A CA 1
ATOM 781 C C . GLN A 1 97 ? -11.82 21.953 2.465 1 93.12 97 GLN A C 1
ATOM 783 O O . GLN A 1 97 ? -12 20.875 3.043 1 93.12 97 GLN A O 1
ATOM 788 N N . ASN A 1 98 ? -11.172 22.953 2.945 1 95.75 98 ASN A N 1
ATOM 789 C CA . ASN A 1 98 ? -10.828 22.953 4.363 1 95.75 98 ASN A CA 1
ATOM 790 C C . ASN A 1 98 ? -12.031 23.328 5.23 1 95.75 98 ASN A C 1
ATOM 792 O O . ASN A 1 98 ? -12.391 24.5 5.336 1 95.75 98 ASN A O 1
ATOM 796 N N . ARG A 1 99 ? -12.57 22.453 5.883 1 95.38 99 ARG A N 1
ATOM 797 C CA . ARG A 1 99 ? -13.852 22.656 6.559 1 95.38 99 ARG A CA 1
ATOM 798 C C . ARG A 1 99 ? -13.656 23.281 7.934 1 95.38 99 ARG A C 1
ATOM 800 O O . ARG A 1 99 ? -14.305 24.281 8.266 1 95.38 99 ARG A O 1
ATOM 807 N N . THR A 1 100 ? -12.82 22.656 8.727 1 97.19 100 THR A N 1
ATOM 808 C CA . THR A 1 100 ? -12.586 23.188 10.07 1 97.19 100 THR A CA 1
ATOM 809 C C . THR A 1 100 ? -11.109 23.078 10.438 1 97.19 100 THR A C 1
ATOM 811 O O . THR A 1 100 ? -10.391 22.234 9.906 1 97.19 100 THR A O 1
ATOM 814 N N . LEU A 1 101 ? -10.641 23.969 11.25 1 98.06 101 LEU A N 1
ATOM 815 C CA . LEU A 1 101 ? -9.352 23.969 11.922 1 98.06 101 LEU A CA 1
ATOM 816 C C . LEU A 1 101 ? -9.508 24.312 13.398 1 98.06 101 LEU A C 1
ATOM 818 O O . LEU A 1 101 ? -9.922 25.422 13.742 1 98.06 101 LEU A O 1
ATOM 822 N N . GLU A 1 102 ? -9.219 23.359 14.234 1 98.25 102 GLU A N 1
ATOM 823 C CA . GLU A 1 102 ? -9.414 23.562 15.672 1 98.25 102 GLU A CA 1
ATOM 824 C C . GLU A 1 102 ? -8.203 23.078 16.453 1 98.25 102 GLU A C 1
ATOM 826 O O . GLU A 1 102 ? -7.578 22.078 16.109 1 98.25 102 GLU A O 1
ATOM 831 N N . LEU A 1 103 ? -7.895 23.875 17.453 1 98 103 LEU A N 1
ATOM 832 C CA . LEU A 1 103 ? -6.879 23.422 18.391 1 98 103 LEU A CA 1
ATOM 833 C C . LEU A 1 103 ? -7.488 22.5 19.438 1 98 103 LEU A C 1
ATOM 835 O O . LEU A 1 103 ? -8.414 22.875 20.156 1 98 103 LEU A O 1
ATOM 839 N N . VAL A 1 104 ? -6.941 21.25 19.5 1 98.19 104 VAL A N 1
ATOM 840 C CA . VAL A 1 104 ? -7.555 20.266 20.375 1 98.19 104 VAL A CA 1
ATOM 841 C C . VAL A 1 104 ? -6.473 19.531 21.172 1 98.19 104 VAL A C 1
ATOM 843 O O . VAL A 1 104 ? -5.285 19.641 20.859 1 98.19 104 VAL A O 1
ATOM 846 N N . THR A 1 105 ? -6.891 18.859 22.25 1 97.5 105 THR A N 1
ATOM 847 C CA . THR A 1 105 ? -6.094 17.797 22.859 1 97.5 105 THR A CA 1
ATOM 848 C C . THR A 1 105 ? -6.438 16.438 22.25 1 97.5 105 THR A C 1
ATOM 850 O O . THR A 1 105 ? -7.512 15.891 22.516 1 97.5 105 THR A O 1
ATOM 853 N N . PRO A 1 106 ? -5.586 15.906 21.438 1 95.88 106 PRO A N 1
ATOM 854 C CA . PRO A 1 106 ? -5.934 14.656 20.766 1 95.88 106 PRO A CA 1
ATOM 855 C C . PRO A 1 106 ? -6.137 13.492 21.719 1 95.88 106 PRO A C 1
ATOM 857 O O . PRO A 1 106 ? -5.559 13.484 22.812 1 95.88 106 PRO A O 1
ATOM 860 N N . GLU A 1 107 ? -6.965 12.539 21.281 1 93.31 107 GLU A N 1
ATOM 861 C CA . GLU A 1 107 ? -7.098 11.289 22.016 1 93.31 107 GLU A CA 1
ATOM 862 C C . GLU A 1 107 ? -5.766 10.54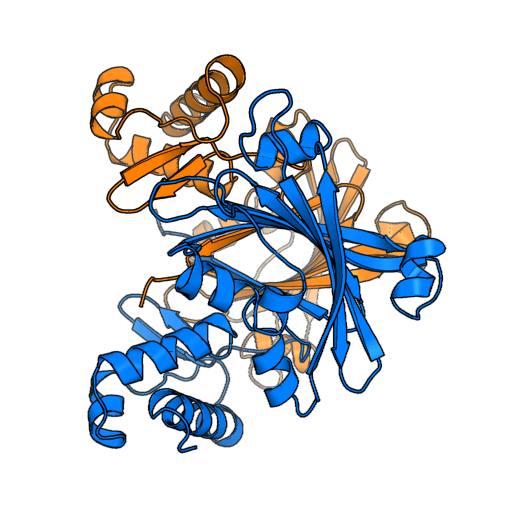7 22.094 1 93.31 107 GLU A C 1
ATOM 864 O O . GLU A 1 107 ? -4.859 10.812 21.297 1 93.31 107 GLU A O 1
ATOM 869 N N . GLU A 1 108 ? -5.688 9.633 23 1 88.56 108 GLU A N 1
ATOM 870 C CA . GLU A 1 108 ? -4.438 8.953 23.328 1 88.56 108 GLU A CA 1
ATOM 871 C C . GLU A 1 108 ? -3.854 8.266 22.094 1 88.56 108 GLU A C 1
ATOM 873 O O . GLU A 1 108 ? -2.65 8.344 21.844 1 88.56 108 GLU A O 1
ATOM 878 N N . ASP A 1 109 ? -4.688 7.578 21.344 1 87.25 109 ASP A N 1
ATOM 879 C CA . ASP A 1 109 ? -4.211 6.836 20.188 1 87.25 109 ASP A CA 1
ATOM 880 C C . ASP A 1 109 ? -3.607 7.773 19.141 1 87.25 109 ASP A C 1
ATOM 882 O O . ASP A 1 109 ? -2.564 7.469 18.562 1 87.25 109 ASP A O 1
ATOM 886 N N . VAL A 1 110 ? -4.219 8.914 18.953 1 92.75 110 VAL A N 1
ATOM 887 C CA . VAL A 1 110 ? -3.723 9.914 18.016 1 92.75 110 VAL A CA 1
ATOM 888 C C . VAL A 1 110 ? -2.467 10.578 18.562 1 92.75 110 VAL A C 1
ATOM 890 O O . VAL A 1 110 ? -1.483 10.766 17.844 1 92.75 110 VAL A O 1
ATOM 893 N N . ALA A 1 111 ? -2.475 10.914 19.844 1 91.94 111 ALA A N 1
ATOM 894 C CA . ALA A 1 111 ? -1.336 11.555 20.484 1 91.94 111 ALA A CA 1
ATOM 895 C C . ALA A 1 111 ? -0.086 10.688 20.391 1 91.94 111 ALA A C 1
ATOM 897 O O . ALA A 1 111 ? 1.014 11.195 20.156 1 91.94 111 ALA A O 1
ATOM 898 N N . ASN A 1 112 ? -0.254 9.43 20.531 1 85.12 112 ASN A N 1
ATOM 899 C CA . ASN A 1 112 ? 0.857 8.492 20.453 1 85.12 112 ASN A CA 1
ATOM 900 C C . ASN A 1 112 ? 1.489 8.484 19.062 1 85.12 112 ASN A C 1
ATOM 902 O O . ASN A 1 112 ? 2.705 8.336 18.938 1 85.12 112 ASN A O 1
ATOM 906 N N . GLN A 1 113 ? 0.663 8.656 18.016 1 89.75 113 GLN A N 1
ATOM 907 C CA . GLN A 1 113 ? 1.177 8.672 16.656 1 89.75 113 GLN A CA 1
ATOM 908 C C . GLN A 1 113 ? 2.021 9.914 16.391 1 89.75 113 GLN A C 1
ATOM 910 O O . GLN A 1 113 ? 2.912 9.906 15.539 1 89.75 113 GLN A O 1
ATOM 915 N N . LEU A 1 114 ? 1.791 10.938 17.188 1 92.56 114 LEU A N 1
ATOM 916 C CA . LEU A 1 114 ? 2.48 12.211 17 1 92.56 114 LEU A CA 1
ATOM 917 C C . LEU A 1 114 ? 3.547 12.406 18.078 1 92.56 114 LEU A C 1
ATOM 919 O O . LEU A 1 114 ? 4.203 13.453 18.125 1 92.56 114 LEU A O 1
ATOM 923 N N . ASN A 1 115 ? 3.67 11.414 18.891 1 88.06 115 ASN A N 1
ATOM 924 C CA . ASN A 1 115 ? 4.617 11.484 20 1 88.06 115 ASN A CA 1
ATOM 925 C C . ASN A 1 115 ? 4.387 12.719 20.859 1 88.06 115 ASN A C 1
ATOM 927 O O . ASN A 1 115 ? 5.34 13.414 21.219 1 88.06 115 ASN A O 1
ATOM 931 N N . LEU A 1 116 ? 3.166 12.984 21.141 1 90.56 116 LEU A N 1
ATOM 932 C CA . LEU A 1 116 ? 2.822 14.125 21.984 1 90.56 116 LEU A CA 1
ATOM 933 C C . LEU A 1 116 ? 2.949 13.766 23.453 1 90.56 116 LEU A C 1
ATOM 935 O O . LEU A 1 116 ? 2.646 12.641 23.859 1 90.56 116 LEU A O 1
ATOM 939 N N . ARG A 1 117 ? 3.389 14.758 24.188 1 86.62 117 ARG A N 1
ATOM 940 C CA . ARG A 1 117 ? 3.344 14.625 25.641 1 86.62 117 ARG A CA 1
ATOM 941 C C . ARG A 1 117 ? 1.917 14.773 26.156 1 86.62 117 ARG A C 1
ATOM 943 O O . ARG A 1 117 ? 1.039 15.266 25.453 1 86.62 117 ARG A O 1
ATOM 950 N N . THR A 1 118 ? 1.801 14.25 27.328 1 87.56 118 THR A N 1
ATOM 951 C CA . THR A 1 118 ? 0.487 14.383 27.953 1 87.56 118 THR A CA 1
ATOM 952 C C . THR A 1 118 ? 0.045 15.844 27.969 1 87.56 118 THR A C 1
ATOM 954 O O . THR A 1 118 ? 0.803 16.719 28.391 1 87.56 118 THR A O 1
ATOM 957 N N . GLY A 1 119 ? -1.139 16.094 27.438 1 90.5 119 GLY A N 1
ATOM 958 C CA . GLY A 1 119 ? -1.716 17.438 27.5 1 90.5 119 GLY A CA 1
ATOM 959 C C . GLY A 1 119 ? -1.306 18.312 26.328 1 90.5 119 GLY A C 1
ATOM 960 O O . GLY A 1 119 ? -1.868 19.391 26.125 1 90.5 119 GLY A O 1
ATOM 961 N N . GLU A 1 120 ? -0.371 17.922 25.547 1 95 120 GLU A N 1
ATOM 962 C CA . GLU A 1 120 ? 0.061 18.703 24.391 1 95 120 GLU A CA 1
ATOM 963 C C . GLU A 1 120 ? -1.034 18.766 23.328 1 95 120 GLU A C 1
ATOM 965 O O . GLU A 1 120 ? -1.757 17.781 23.125 1 95 120 GLU A O 1
ATOM 970 N N . LYS A 1 121 ? -1.085 19.906 22.672 1 98 121 LYS A N 1
ATOM 971 C CA . LYS A 1 121 ? -2.188 20.156 21.734 1 98 121 LYS A CA 1
ATOM 972 C C . LYS A 1 121 ? -1.742 19.938 20.297 1 98 121 LYS A C 1
ATOM 974 O O . LYS A 1 121 ? -0.544 19.938 20 1 98 121 LYS A O 1
ATOM 979 N N . ALA A 1 122 ? -2.752 19.734 19.469 1 98.5 122 ALA A N 1
ATOM 980 C CA . ALA A 1 122 ? -2.58 19.656 18.016 1 98.5 122 ALA A CA 1
ATOM 981 C C . ALA A 1 122 ? -3.742 20.312 17.297 1 98.5 122 ALA A C 1
ATOM 983 O O . ALA A 1 122 ? -4.863 20.359 17.797 1 98.5 122 ALA A O 1
ATOM 984 N N . TYR A 1 123 ? -3.396 20.891 16.172 1 98.56 123 TYR A N 1
ATOM 985 C CA . TYR A 1 123 ? -4.473 21.312 15.289 1 98.56 123 TYR A CA 1
ATOM 986 C C . TYR A 1 123 ? -5.156 20.125 14.641 1 98.56 123 TYR A C 1
ATOM 988 O O . TYR A 1 123 ? -4.488 19.188 14.18 1 98.56 123 TYR A O 1
ATOM 996 N N . LYS A 1 124 ? -6.469 20.078 14.664 1 98.5 124 LYS A N 1
ATOM 997 C CA . LYS A 1 124 ? -7.281 19.156 13.875 1 98.5 124 LYS A CA 1
ATOM 998 C C . LYS A 1 124 ? -7.848 19.844 12.641 1 98.5 124 LYS A C 1
ATOM 1000 O O . LYS A 1 124 ? -8.711 20.719 12.75 1 98.5 124 LYS A O 1
ATOM 1005 N N . LEU A 1 125 ? -7.336 19.5 11.5 1 97.75 125 LEU A N 1
ATOM 1006 C CA . LEU A 1 125 ? -7.781 20.016 10.211 1 97.75 125 LEU A CA 1
ATOM 1007 C C . LEU A 1 125 ? -8.688 19.016 9.5 1 97.75 125 LEU A C 1
ATOM 1009 O O . LEU A 1 125 ? -8.273 17.891 9.219 1 97.75 125 LEU A O 1
ATOM 1013 N N . VAL A 1 126 ? -9.922 19.375 9.297 1 97.12 126 VAL A N 1
ATOM 1014 C CA . VAL A 1 126 ? -10.875 18.531 8.586 1 97.12 126 VAL A CA 1
ATOM 1015 C C . VAL A 1 126 ? -11 19 7.137 1 97.12 126 VAL A C 1
ATOM 1017 O O . VAL A 1 126 ? -11.281 20.172 6.879 1 97.12 126 VAL A O 1
ATOM 1020 N N . ARG A 1 127 ? -10.805 18.062 6.215 1 95.12 127 ARG A N 1
ATOM 1021 C CA . ARG A 1 127 ? -10.805 18.422 4.801 1 95.12 127 ARG A CA 1
ATOM 1022 C C . ARG A 1 127 ? -11.688 17.469 3.996 1 95.12 127 ARG A C 1
ATOM 1024 O O . ARG A 1 127 ? -11.805 16.297 4.332 1 95.12 127 ARG A O 1
ATOM 1031 N N . LEU A 1 128 ? -12.289 18.031 3.023 1 95.06 128 LEU A N 1
ATOM 1032 C CA . LEU A 1 128 ? -13.039 17.266 2.023 1 95.06 128 LEU A CA 1
ATOM 1033 C C . LEU A 1 128 ? -12.469 17.5 0.628 1 95.06 128 LEU A C 1
ATOM 1035 O O . LEU A 1 128 ? -12.328 18.656 0.198 1 95.06 128 LEU A O 1
ATOM 1039 N N . ARG A 1 129 ? -12.062 16.484 -0.008 1 91.56 129 ARG A N 1
ATOM 1040 C CA . ARG A 1 129 ? -11.555 16.594 -1.371 1 91.56 129 ARG A CA 1
ATOM 1041 C C . ARG A 1 129 ? -12.617 16.203 -2.387 1 91.56 129 ARG A C 1
ATOM 1043 O O . ARG A 1 129 ? -13.32 15.203 -2.201 1 91.56 129 ARG A O 1
ATOM 1050 N N . LEU A 1 130 ? -12.656 16.984 -3.396 1 91.38 130 LEU A N 1
ATOM 1051 C CA . LEU A 1 130 ? -13.68 16.828 -4.414 1 91.38 130 LEU A CA 1
ATOM 1052 C C . LEU A 1 130 ? -13.062 16.766 -5.809 1 91.38 130 LEU A C 1
ATOM 1054 O O . LEU A 1 130 ? -11.969 17.281 -6.027 1 91.38 130 LEU A O 1
ATOM 1058 N N . ALA A 1 131 ? -13.734 16.078 -6.648 1 88.12 131 ALA A N 1
ATOM 1059 C CA . ALA A 1 131 ? -13.492 16.188 -8.086 1 88.12 131 ALA A CA 1
ATOM 1060 C C . ALA A 1 131 ? -14.781 16.484 -8.844 1 88.12 131 ALA A C 1
ATOM 1062 O O . ALA A 1 131 ? -15.766 15.758 -8.719 1 88.12 131 ALA A O 1
ATOM 1063 N N . ASP A 1 132 ? -14.758 17.578 -9.57 1 90.81 132 ASP A N 1
ATOM 1064 C CA . ASP A 1 132 ? -15.945 18.031 -10.305 1 90.81 132 ASP A CA 1
ATOM 1065 C C . ASP A 1 132 ? -17.141 18.188 -9.367 1 90.81 132 ASP A C 1
ATOM 1067 O O . ASP A 1 132 ? -18.25 17.75 -9.695 1 90.81 132 ASP A O 1
ATOM 1071 N N . GLY A 1 133 ? -16.859 18.578 -8.219 1 90.88 133 GLY A N 1
ATOM 1072 C CA . GLY A 1 133 ? -17.922 18.875 -7.258 1 90.88 133 GLY A CA 1
ATOM 1073 C C . GLY A 1 133 ? -18.375 17.656 -6.492 1 90.88 133 GLY A C 1
ATOM 1074 O O . GLY A 1 133 ? -19.219 17.75 -5.594 1 90.88 133 GLY A O 1
ATOM 1075 N N . VAL A 1 134 ? -17.875 16.531 -6.82 1 92.75 134 VAL A N 1
ATOM 1076 C CA . VAL A 1 134 ? -18.281 15.289 -6.168 1 92.75 134 VAL A CA 1
ATOM 1077 C C . VAL A 1 134 ? -17.281 14.945 -5.059 1 92.75 134 VAL A C 1
ATOM 1079 O O . VAL A 1 134 ? -16.078 14.883 -5.301 1 92.75 134 VAL A O 1
ATOM 1082 N N . PRO A 1 135 ? -17.812 14.703 -3.814 1 95.56 135 PRO A N 1
ATOM 1083 C CA . PRO A 1 135 ? -16.906 14.328 -2.734 1 95.56 135 PRO A CA 1
ATOM 1084 C C . PRO A 1 135 ? -16.234 12.977 -2.979 1 95.56 135 PRO A C 1
ATOM 1086 O O . PRO A 1 135 ? -16.891 12.016 -3.371 1 95.56 135 PRO A O 1
ATOM 1089 N N . LEU A 1 136 ? -14.945 12.969 -2.668 1 93 136 LEU A N 1
ATOM 1090 C CA . LEU A 1 136 ? -14.188 11.75 -2.936 1 93 136 LEU A CA 1
ATOM 1091 C C . LEU A 1 136 ? -13.508 11.242 -1.67 1 93 136 LEU A C 1
ATOM 1093 O O . LEU A 1 136 ? -13.391 10.031 -1.462 1 93 136 LEU A O 1
ATOM 1097 N N . MET A 1 137 ? -13.055 12.164 -0.911 1 94.44 137 MET A N 1
ATOM 1098 C CA . MET A 1 137 ? -12.258 11.805 0.262 1 94.44 137 MET A CA 1
ATOM 1099 C C . MET A 1 137 ? -12.508 12.781 1.408 1 94.44 137 MET A C 1
ATOM 1101 O O . MET A 1 137 ? -12.602 13.992 1.19 1 94.44 137 MET A O 1
ATOM 1105 N N . TYR A 1 138 ? -12.664 12.219 2.582 1 95.31 138 TYR A N 1
ATOM 1106 C CA . TYR A 1 138 ? -12.789 12.953 3.836 1 95.31 138 TYR A CA 1
ATOM 1107 C C . TYR A 1 138 ? -11.609 12.664 4.754 1 95.31 138 TYR A C 1
ATOM 1109 O O . TYR A 1 138 ? -11.266 11.508 4.988 1 95.31 138 TYR A O 1
ATOM 1117 N N . GLY A 1 139 ? -10.969 13.734 5.238 1 95 139 GLY A N 1
ATOM 1118 C CA . GLY A 1 139 ? -9.766 13.516 6.031 1 95 139 GLY A CA 1
ATOM 1119 C C . GLY A 1 139 ? -9.711 14.375 7.281 1 95 139 GLY A C 1
ATOM 1120 O O . GLY A 1 139 ? -10.141 15.531 7.266 1 95 139 GLY A O 1
ATOM 1121 N N . GLU A 1 140 ? -9.258 13.797 8.336 1 96.5 140 GLU A N 1
ATOM 1122 C CA . GLU A 1 140 ? -8.859 14.484 9.555 1 96.5 140 GLU A CA 1
ATOM 1123 C C . GLU A 1 140 ? -7.348 14.453 9.75 1 96.5 140 GLU A C 1
ATOM 1125 O O . GLU A 1 140 ? -6.762 13.375 9.883 1 96.5 140 GLU A O 1
ATOM 1130 N N . THR A 1 141 ? -6.773 15.602 9.719 1 96.5 141 THR A N 1
ATOM 1131 C CA . THR A 1 141 ? -5.324 15.711 9.859 1 96.5 141 THR A CA 1
ATOM 1132 C C . THR A 1 141 ? -4.957 16.391 11.18 1 96.5 141 THR A C 1
ATOM 1134 O O . THR A 1 141 ? -5.484 17.453 11.5 1 96.5 141 THR A O 1
ATOM 1137 N N . TYR A 1 142 ? -4.066 15.82 11.891 1 97.81 142 TYR A N 1
ATOM 1138 C CA . TYR A 1 142 ? -3.572 16.375 13.141 1 97.81 142 TYR A CA 1
ATOM 1139 C C . TYR A 1 142 ? -2.145 16.891 12.992 1 97.81 142 TYR A C 1
ATOM 1141 O O . TYR A 1 142 ? -1.276 16.172 12.477 1 97.81 142 TYR A O 1
ATOM 1149 N N . LEU A 1 143 ? -1.926 18.094 13.469 1 98.19 143 LEU A N 1
ATOM 1150 C CA . LEU A 1 143 ? -0.646 18.781 13.375 1 98.19 143 LEU A CA 1
ATOM 1151 C C . LEU A 1 143 ? -0.218 19.328 14.734 1 98.19 143 LEU A C 1
ATOM 1153 O O . LEU A 1 143 ? -0.895 20.172 15.312 1 98.19 143 LEU A O 1
ATOM 1157 N N . PRO A 1 144 ? 0.916 18.891 15.188 1 98.06 144 PRO A N 1
ATOM 1158 C CA . PRO A 1 144 ? 1.339 19.359 16.5 1 98.06 144 PRO A CA 1
ATOM 1159 C C . PRO A 1 144 ? 1.476 20.891 16.562 1 98.06 144 PRO A C 1
ATOM 1161 O O . PRO A 1 144 ? 2.152 21.484 15.727 1 98.06 144 PRO A O 1
ATOM 1164 N N . GLU A 1 145 ? 0.885 21.453 17.578 1 98.06 145 GLU A N 1
ATOM 1165 C CA . GLU A 1 145 ? 0.943 22.906 17.734 1 98.06 145 GLU A CA 1
ATOM 1166 C C . GLU A 1 145 ? 2.383 23.375 17.891 1 98.06 145 GLU A C 1
ATOM 1168 O O . GLU A 1 145 ? 2.752 24.438 17.359 1 98.06 145 GLU A O 1
ATOM 1173 N N . ARG A 1 146 ? 3.156 22.688 18.594 1 96.69 146 ARG A N 1
ATOM 1174 C CA . ARG A 1 146 ? 4.543 23.047 18.875 1 96.69 146 ARG A CA 1
ATOM 1175 C C . ARG A 1 146 ? 5.336 23.188 17.578 1 96.69 146 ARG A C 1
ATOM 1177 O O . ARG A 1 146 ? 6.234 24.016 17.469 1 96.69 146 ARG A O 1
ATOM 1184 N N . ILE A 1 147 ? 4.984 22.422 16.594 1 97.06 147 ILE A N 1
ATOM 1185 C CA . ILE A 1 147 ? 5.691 22.406 15.32 1 97.06 147 ILE A CA 1
ATOM 1186 C C . ILE A 1 147 ? 5.074 23.438 14.383 1 97.06 147 ILE A C 1
ATOM 1188 O O . ILE A 1 147 ? 5.781 24.062 13.578 1 97.06 147 ILE A O 1
ATOM 1192 N N . PHE A 1 148 ? 3.801 23.609 14.516 1 97.88 148 PHE A N 1
ATOM 1193 C CA . PHE A 1 148 ? 3.086 24.531 13.641 1 97.88 148 PHE A CA 1
ATOM 1194 C C . PHE A 1 148 ? 2.395 25.625 14.453 1 97.88 148 PHE A C 1
ATOM 1196 O O . PHE A 1 148 ? 1.171 25.75 14.406 1 97.88 148 PHE A O 1
ATOM 1203 N N . PRO A 1 149 ? 3.168 26.422 15.078 1 97.75 149 PRO A N 1
ATOM 1204 C CA . PRO A 1 149 ? 2.553 27.453 15.93 1 97.75 149 PRO A CA 1
ATOM 1205 C C . PRO A 1 149 ? 1.756 28.469 15.133 1 97.75 149 PRO A C 1
ATOM 1207 O O . PRO A 1 149 ? 2.166 28.859 14.031 1 97.75 149 PRO A O 1
ATOM 1210 N N . ASP A 1 150 ? 0.599 28.844 15.617 1 97.38 150 ASP A N 1
ATOM 1211 C CA . ASP A 1 150 ? -0.25 29.906 15.102 1 97.38 150 ASP A CA 1
ATOM 1212 C C . ASP A 1 150 ? -0.757 29.578 13.695 1 97.38 150 ASP A C 1
ATOM 1214 O O . ASP A 1 150 ? -0.812 30.453 12.828 1 97.38 150 ASP A O 1
ATOM 1218 N N . LEU A 1 151 ? -0.998 28.312 13.469 1 97.38 151 LEU A N 1
ATOM 1219 C CA . LEU A 1 151 ? -1.614 27.922 12.203 1 97.38 151 LEU A CA 1
ATOM 1220 C C . LEU A 1 151 ? -3.045 28.438 12.109 1 97.38 151 LEU A C 1
ATOM 1222 O O . LEU A 1 151 ? -3.824 28.297 13.055 1 97.38 151 LEU A O 1
ATOM 1226 N N . LYS A 1 152 ? -3.332 29.078 10.992 1 96.75 152 LYS A N 1
ATOM 1227 C CA . LYS A 1 152 ? -4.66 29.641 10.758 1 96.75 152 LYS A CA 1
ATOM 1228 C C . LYS A 1 152 ? -5.273 29.078 9.477 1 96.75 152 LYS A C 1
ATOM 1230 O O . LYS A 1 152 ? -4.555 28.641 8.578 1 96.75 152 LYS A O 1
ATOM 1235 N N . MET A 1 153 ? -6.582 29.094 9.477 1 96.12 153 MET A N 1
ATOM 1236 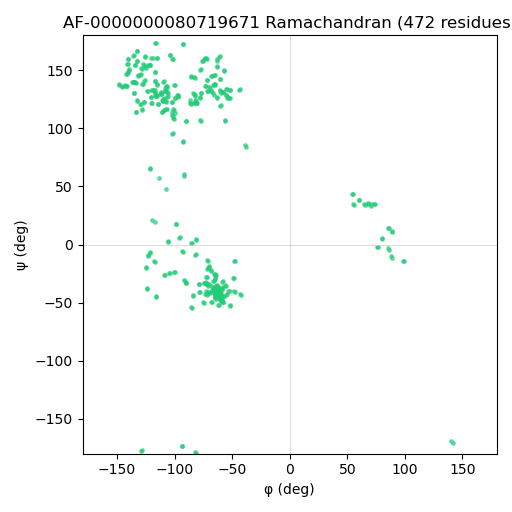C CA . MET A 1 153 ? -7.309 28.641 8.297 1 96.12 153 MET A CA 1
ATOM 1237 C C . MET A 1 153 ? -6.867 29.406 7.059 1 96.12 153 MET A C 1
ATOM 1239 O O . MET A 1 153 ? -6.773 28.828 5.969 1 96.12 153 MET A O 1
ATOM 1243 N N . SER A 1 154 ? -6.57 30.641 7.188 1 94.88 154 SER A N 1
ATOM 1244 C CA . SER A 1 154 ? -6.18 31.5 6.066 1 94.88 154 SER A CA 1
ATOM 1245 C C . SER A 1 154 ? -4.867 31.031 5.445 1 94.88 154 SER A C 1
ATOM 1247 O O . SER A 1 154 ? -4.598 31.312 4.277 1 94.88 154 SER A O 1
ATOM 1249 N N . ASP A 1 155 ? -4.023 30.344 6.27 1 94.62 155 ASP A N 1
ATOM 1250 C CA . ASP A 1 155 ? -2.758 29.828 5.754 1 94.62 155 ASP A CA 1
ATOM 1251 C C . ASP A 1 155 ? -2.984 28.672 4.777 1 94.62 155 ASP A C 1
ATOM 1253 O O . ASP A 1 155 ? -2.109 28.359 3.971 1 94.62 155 ASP A O 1
ATOM 1257 N N . LEU A 1 156 ? -4.176 28.047 4.828 1 92.62 156 LEU A N 1
ATOM 1258 C CA . LEU A 1 156 ? -4.414 26.766 4.156 1 92.62 156 LEU A CA 1
ATOM 1259 C C . LEU A 1 156 ? -5.117 26.984 2.82 1 92.62 156 LEU A C 1
ATOM 1261 O O . LEU A 1 156 ? -5.715 26.047 2.273 1 92.62 156 LEU A O 1
ATOM 1265 N N . GLU A 1 157 ? -5.062 28.172 2.365 1 82.56 157 GLU A N 1
ATOM 1266 C CA . GLU A 1 157 ? -5.52 28.438 1.001 1 82.56 157 GLU A CA 1
ATOM 1267 C C . GLU A 1 157 ? -4.629 27.734 -0.019 1 82.56 157 GLU A C 1
ATOM 1269 O O . GLU A 1 157 ? -5.094 27.344 -1.096 1 82.56 157 GLU A O 1
ATOM 1274 N N . ASP A 1 158 ? -3.41 27.531 0.447 1 73.62 158 ASP A N 1
ATOM 1275 C CA . ASP A 1 158 ? -2.469 26.703 -0.313 1 73.62 158 ASP A CA 1
ATOM 1276 C C . ASP A 1 158 ? -2.51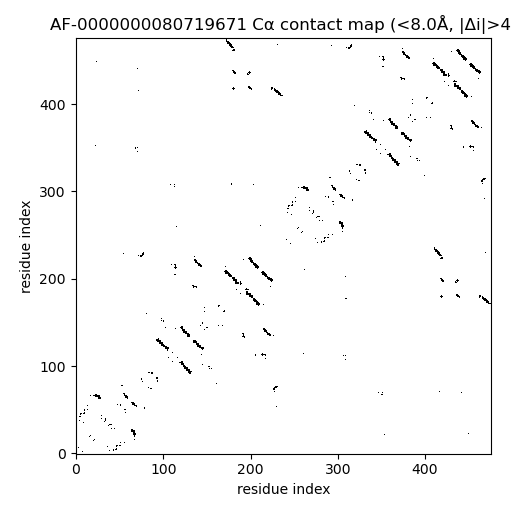4 25.25 0.141 1 73.62 158 ASP A C 1
ATOM 1278 O O . ASP A 1 158 ? -3.201 24.922 1.107 1 73.62 158 ASP A O 1
ATOM 1282 N N . ASN A 1 159 ? -1.805 24.453 -0.61 1 82.69 159 ASN A N 1
ATOM 1283 C CA . ASN A 1 159 ? -1.619 23.062 -0.227 1 82.69 159 ASN A CA 1
ATOM 1284 C C . ASN A 1 159 ? -0.917 22.938 1.123 1 82.69 159 ASN A C 1
ATOM 1286 O O . ASN A 1 159 ? -0.005 23.703 1.425 1 82.69 159 ASN A O 1
ATOM 1290 N N . LEU A 1 160 ? -1.446 22.125 1.962 1 89.06 160 LEU A N 1
ATOM 1291 C CA . LEU A 1 160 ? -0.92 21.938 3.311 1 89.06 160 LEU A CA 1
ATOM 1292 C C . LEU A 1 160 ? 0.59 21.734 3.279 1 89.06 160 LEU A C 1
ATOM 1294 O O . LEU A 1 160 ? 1.319 22.328 4.07 1 89.06 160 LEU A O 1
ATOM 1298 N N . TYR A 1 161 ? 1.067 21.016 2.367 1 86.19 161 TYR A N 1
ATOM 1299 C CA . TYR A 1 161 ? 2.484 20.672 2.338 1 86.19 161 TYR A CA 1
ATOM 1300 C C . TYR A 1 161 ? 3.328 21.875 1.906 1 86.19 161 TYR A C 1
ATOM 1302 O O . TYR A 1 161 ? 4.465 22.031 2.355 1 86.19 161 TYR A O 1
ATOM 1310 N N . THR A 1 162 ? 2.785 22.656 1.081 1 85.25 162 THR A N 1
ATOM 1311 C CA . THR A 1 162 ? 3.449 23.906 0.733 1 85.25 162 THR A CA 1
ATOM 1312 C C . THR A 1 162 ? 3.578 24.812 1.957 1 85.25 162 THR A C 1
ATOM 1314 O O . THR A 1 162 ? 4.641 25.391 2.201 1 85.25 162 THR A O 1
ATOM 1317 N N . VAL A 1 163 ? 2.529 24.891 2.703 1 92 163 VAL A N 1
ATOM 1318 C CA . VAL A 1 163 ? 2.516 25.719 3.908 1 92 163 VAL A CA 1
ATOM 1319 C C . VAL A 1 163 ? 3.527 25.172 4.914 1 92 163 VAL A C 1
ATOM 1321 O O . VAL A 1 163 ? 4.297 25.938 5.504 1 92 163 VAL A O 1
ATOM 1324 N N . MET A 1 164 ? 3.57 23.859 5.121 1 93.44 164 MET A N 1
ATOM 1325 C CA . MET A 1 164 ? 4.527 23.25 6.031 1 93.44 164 MET A CA 1
ATOM 1326 C C . MET A 1 164 ? 5.957 23.641 5.676 1 93.44 164 MET A C 1
ATOM 1328 O O . MET A 1 164 ? 6.742 24 6.551 1 93.44 164 MET A O 1
ATOM 1332 N N . LYS A 1 165 ? 6.188 23.609 4.434 1 90.62 165 LYS A N 1
ATOM 1333 C CA . LYS A 1 165 ? 7.543 23.859 3.949 1 90.62 165 LYS A CA 1
ATOM 1334 C C . LYS A 1 165 ? 7.887 25.344 4.031 1 90.62 165 LYS A C 1
ATOM 1336 O O . LYS A 1 165 ? 8.914 25.719 4.605 1 90.62 165 LYS A O 1
ATOM 1341 N N . GLN A 1 166 ? 7.07 26.203 3.541 1 92.5 166 GLN A N 1
ATOM 1342 C CA . GLN A 1 166 ? 7.379 27.609 3.359 1 92.5 166 GLN A CA 1
ATOM 1343 C C . GLN A 1 166 ? 7.277 28.375 4.68 1 92.5 166 GLN A C 1
ATOM 1345 O O . GLN A 1 166 ? 8.125 29.219 4.988 1 92.5 166 GLN A O 1
ATOM 1350 N N . LYS A 1 167 ? 6.312 28.094 5.445 1 95.31 167 LYS A N 1
ATOM 1351 C CA . LYS A 1 167 ? 6.055 28.859 6.656 1 95.31 167 LYS A CA 1
ATOM 1352 C C . LYS A 1 167 ? 6.777 28.266 7.859 1 95.31 167 LYS A C 1
ATOM 1354 O O . LYS A 1 167 ? 7.219 29 8.75 1 95.31 167 LYS A O 1
ATOM 1359 N N . TYR A 1 168 ? 6.938 26.953 7.836 1 96.56 168 TYR A N 1
ATOM 1360 C CA . TYR A 1 168 ? 7.418 26.328 9.055 1 96.56 168 TYR A CA 1
ATOM 1361 C C . TYR A 1 168 ? 8.727 25.578 8.805 1 96.56 168 TYR A C 1
ATOM 1363 O O . TYR A 1 168 ? 9.312 25.016 9.734 1 96.56 168 TYR A O 1
ATOM 1371 N N . ASN A 1 169 ? 9.117 25.5 7.559 1 95.06 169 ASN A N 1
ATOM 1372 C CA . ASN A 1 169 ? 10.344 24.797 7.176 1 95.06 169 ASN A CA 1
ATOM 1373 C C . ASN A 1 169 ? 10.305 23.328 7.578 1 95.06 169 ASN A C 1
ATOM 1375 O O . ASN A 1 169 ? 11.281 22.797 8.102 1 95.06 169 ASN A O 1
ATOM 1379 N N . GLU A 1 170 ? 9.125 22.75 7.434 1 93.62 170 GLU A N 1
ATOM 1380 C CA . GLU A 1 170 ? 8.914 21.328 7.688 1 93.62 170 GLU A CA 1
ATOM 1381 C C . GLU A 1 170 ? 8.664 20.562 6.391 1 93.62 170 GLU A C 1
ATOM 1383 O O . GLU A 1 170 ? 7.984 21.062 5.492 1 93.62 170 GLU A O 1
ATOM 1388 N N . GLN A 1 171 ? 9.25 19.391 6.387 1 89 171 GLN A N 1
ATOM 1389 C CA . GLN A 1 171 ? 9.047 18.531 5.23 1 89 171 GLN A CA 1
ATOM 1390 C C . GLN A 1 171 ? 8.914 17.062 5.652 1 89 171 GLN A C 1
ATOM 1392 O O . GLN A 1 171 ? 9.641 16.594 6.531 1 89 171 GLN A O 1
ATOM 1397 N N . SER A 1 172 ? 7.945 16.422 5.027 1 87.5 172 SER A N 1
ATOM 1398 C CA . SER A 1 172 ? 7.793 14.992 5.242 1 87.5 172 SER A CA 1
ATOM 1399 C C . SER A 1 172 ? 8.812 14.195 4.438 1 87.5 172 SER A C 1
ATOM 1401 O O . SER A 1 172 ? 8.922 14.367 3.219 1 87.5 172 SER A O 1
ATOM 1403 N N . ILE A 1 173 ? 9.586 13.32 5.055 1 81.62 173 ILE A N 1
ATOM 1404 C CA . ILE A 1 173 ? 10.578 12.539 4.328 1 81.62 173 ILE A CA 1
ATOM 1405 C C . ILE A 1 173 ? 10.125 11.086 4.246 1 81.62 173 ILE A C 1
ATOM 1407 O O . ILE A 1 173 ? 10.586 10.328 3.393 1 81.62 173 ILE A O 1
ATOM 1411 N N . LEU A 1 174 ? 9.352 10.727 5.203 1 83.12 174 LEU A N 1
ATOM 1412 C CA . LEU A 1 174 ? 8.836 9.359 5.27 1 83.12 174 LEU A CA 1
ATOM 1413 C C . LEU A 1 174 ? 7.406 9.344 5.785 1 83.12 174 LEU A C 1
ATOM 1415 O O . LEU A 1 174 ? 7.066 10.078 6.719 1 83.12 174 LEU A O 1
ATOM 1419 N N . ALA A 1 175 ? 6.609 8.555 5.156 1 86.44 175 ALA A N 1
ATOM 1420 C CA . ALA A 1 175 ? 5.223 8.383 5.582 1 86.44 175 ALA A CA 1
ATOM 1421 C C . ALA A 1 175 ? 4.879 6.91 5.75 1 86.44 175 ALA A C 1
ATOM 1423 O O . ALA A 1 175 ? 5.316 6.07 4.961 1 86.44 175 ALA A O 1
ATOM 1424 N N . PHE A 1 176 ? 4.152 6.641 6.84 1 84.5 176 PHE A N 1
ATOM 1425 C CA . PHE A 1 176 ? 3.596 5.316 7.109 1 84.5 176 PHE A CA 1
ATOM 1426 C C . PHE A 1 176 ? 2.088 5.312 6.891 1 84.5 176 PHE A C 1
ATOM 1428 O O . PHE A 1 176 ? 1.383 6.207 7.355 1 84.5 176 PHE A O 1
ATOM 1435 N N . GLU A 1 177 ? 1.655 4.215 6.219 1 87.31 177 GLU A N 1
ATOM 1436 C CA . GLU A 1 177 ? 0.222 4.148 5.949 1 87.31 177 GLU A CA 1
ATOM 1437 C C . GLU A 1 177 ? -0.337 2.764 6.258 1 87.31 177 GLU A C 1
ATOM 1439 O O . GLU A 1 177 ? 0.286 1.75 5.934 1 87.31 177 GLU A O 1
ATOM 1444 N N . ASP A 1 178 ? -1.387 2.732 6.984 1 88.38 178 ASP A N 1
ATOM 1445 C CA . ASP A 1 178 ? -2.248 1.562 7.125 1 88.38 178 ASP A CA 1
ATOM 1446 C C . ASP A 1 178 ? -3.561 1.754 6.367 1 88.38 178 ASP A C 1
ATOM 1448 O O . ASP A 1 178 ? -4.254 2.754 6.562 1 88.38 178 ASP A O 1
ATOM 1452 N N . VAL A 1 179 ? -3.838 0.791 5.547 1 90.69 179 VAL A N 1
ATOM 1453 C CA . VAL A 1 179 ? -5.051 0.875 4.742 1 90.69 179 VAL A CA 1
ATOM 1454 C C . VAL A 1 179 ? -6 -0.264 5.117 1 90.69 179 VAL A C 1
ATOM 1456 O O . VAL A 1 179 ? -5.598 -1.429 5.145 1 90.69 179 VAL A O 1
ATOM 1459 N N . GLN A 1 180 ? -7.215 0.115 5.406 1 93.62 180 GLN A N 1
ATOM 1460 C CA . GLN A 1 180 ? -8.281 -0.833 5.723 1 93.62 180 GLN A CA 1
ATOM 1461 C C . GLN A 1 180 ? -9.453 -0.681 4.762 1 93.62 180 GLN A C 1
ATOM 1463 O O . GLN A 1 180 ? -9.609 0.359 4.117 1 93.62 180 GLN A O 1
ATOM 1468 N N . ALA A 1 181 ? -10.164 -1.801 4.641 1 96.19 181 ALA A N 1
ATOM 1469 C CA . ALA A 1 181 ? -11.5 -1.693 4.055 1 96.19 181 ALA A CA 1
ATOM 1470 C C . ALA A 1 181 ? -12.57 -1.623 5.137 1 96.19 181 ALA A C 1
ATOM 1472 O O . ALA A 1 181 ? -12.594 -2.451 6.051 1 96.19 181 ALA A O 1
ATOM 1473 N N . VAL A 1 182 ? -13.422 -0.614 5.012 1 97.19 182 VAL A N 1
ATOM 1474 C CA . VAL A 1 182 ? -14.469 -0.462 6.02 1 97.19 182 VAL A CA 1
ATOM 1475 C C . VAL A 1 182 ? -15.805 -0.183 5.336 1 97.19 182 VAL A C 1
ATOM 1477 O O . VAL A 1 182 ? -15.836 0.29 4.199 1 97.19 182 VAL A O 1
ATOM 1480 N N . ASN A 1 183 ? -16.891 -0.54 6.02 1 98.12 183 ASN A N 1
ATOM 1481 C CA . ASN A 1 183 ? -18.219 -0.064 5.625 1 98.12 183 ASN A CA 1
ATOM 1482 C C . ASN A 1 183 ? -18.5 1.324 6.188 1 98.12 183 ASN A C 1
ATOM 1484 O O . ASN A 1 183 ? -18.375 1.549 7.391 1 98.12 183 ASN A O 1
ATOM 1488 N N . LEU A 1 184 ? -18.922 2.182 5.305 1 97.69 184 LEU A N 1
ATOM 1489 C CA . LEU A 1 184 ? -19.266 3.529 5.754 1 97.69 184 LEU A CA 1
ATOM 1490 C C . LEU A 1 184 ? -20.531 3.521 6.605 1 97.69 184 LEU A C 1
ATOM 1492 O O . LEU A 1 184 ? -21.5 2.846 6.27 1 97.69 184 LEU A O 1
ATOM 1496 N N . ASP A 1 185 ? -20.422 4.258 7.695 1 97.31 185 ASP A N 1
ATOM 1497 C CA . ASP A 1 185 ? -21.641 4.441 8.469 1 97.31 185 ASP A CA 1
ATOM 1498 C C . ASP A 1 185 ? -22.516 5.543 7.863 1 97.31 185 ASP A C 1
ATOM 1500 O O . ASP A 1 185 ? -22.172 6.094 6.812 1 97.31 185 ASP A O 1
ATOM 1504 N N . GLU A 1 186 ? -23.641 5.82 8.469 1 97.5 186 GLU A N 1
ATOM 1505 C CA . GLU A 1 186 ? -24.594 6.785 7.941 1 97.5 186 GLU A CA 1
ATOM 1506 C C . GLU A 1 186 ? -23.969 8.18 7.844 1 97.5 186 GLU A C 1
ATOM 1508 O O . GLU A 1 186 ? -24.125 8.859 6.832 1 97.5 186 GLU A O 1
ATOM 1513 N N . LYS A 1 187 ? -23.312 8.555 8.844 1 97 187 LYS A N 1
ATOM 1514 C CA . LYS A 1 187 ? -22.703 9.883 8.891 1 97 187 LYS A CA 1
ATOM 1515 C C . LYS A 1 187 ? -21.656 10.055 7.789 1 97 187 LYS A C 1
ATOM 1517 O O . LYS A 1 187 ? -21.719 11.008 7.016 1 97 187 LYS A O 1
ATOM 1522 N N . ASP A 1 188 ? -20.734 9.141 7.703 1 96.31 188 ASP A N 1
ATOM 1523 C CA . ASP A 1 188 ? -19.656 9.219 6.738 1 96.31 188 ASP A CA 1
ATOM 1524 C C . ASP A 1 188 ? -20.172 9.102 5.309 1 96.31 188 ASP A C 1
ATOM 1526 O O . ASP A 1 188 ? -19.672 9.758 4.402 1 96.31 188 ASP A O 1
ATOM 1530 N N . SER A 1 189 ? -21.172 8.234 5.129 1 97.19 189 SER A N 1
ATOM 1531 C CA . SER A 1 189 ? -21.75 8.062 3.799 1 97.19 189 SER A CA 1
ATOM 1532 C C . SER A 1 189 ? -22.391 9.352 3.301 1 97.19 189 SER A C 1
ATOM 1534 O O . SER A 1 189 ? -22.312 9.664 2.111 1 97.19 189 SER A O 1
ATOM 1536 N N . LYS A 1 190 ? -23 10.031 4.195 1 96.94 190 LYS A N 1
ATOM 1537 C CA . LYS A 1 190 ? -23.609 11.312 3.838 1 96.94 190 LYS A CA 1
ATOM 1538 C C . LYS A 1 190 ? -22.547 12.328 3.412 1 96.94 190 LYS A C 1
ATOM 1540 O O . LYS A 1 190 ? -22.734 13.039 2.426 1 96.94 190 LYS A O 1
ATOM 1545 N N . ILE A 1 191 ? -21.453 12.367 4.09 1 96.75 191 ILE A N 1
ATOM 1546 C CA . ILE A 1 191 ? -20.359 13.281 3.793 1 96.75 191 ILE A CA 1
ATOM 1547 C C . ILE A 1 191 ? -19.812 13 2.395 1 96.75 191 ILE A C 1
ATOM 1549 O O . ILE A 1 191 ? -19.562 13.93 1.626 1 96.75 191 ILE A O 1
ATOM 1553 N N . LEU A 1 192 ? -19.719 11.711 2.037 1 96.94 192 LEU A N 1
ATOM 1554 C CA . LEU A 1 192 ? -19.078 11.32 0.784 1 96.94 192 LEU A CA 1
ATOM 1555 C C . LEU A 1 192 ? -20.109 11.188 -0.332 1 96.94 192 LEU A C 1
ATOM 1557 O O . LEU A 1 192 ? -19.75 10.938 -1.486 1 96.94 192 LEU A O 1
ATOM 1561 N N . GLY A 1 193 ? -21.375 11.32 0.012 1 96.06 193 GLY A N 1
ATOM 1562 C CA . GLY A 1 193 ? -22.422 11.289 -0.987 1 96.06 193 GLY A CA 1
ATOM 1563 C C . GLY A 1 193 ? -22.688 9.898 -1.535 1 96.06 193 GLY A C 1
ATOM 1564 O O . GLY A 1 193 ? -22.906 9.734 -2.736 1 96.06 193 GLY A O 1
ATOM 1565 N N . VAL A 1 194 ? -22.578 8.883 -0.719 1 96.81 194 VAL A N 1
ATOM 1566 C CA . VAL A 1 194 ? -22.797 7.5 -1.135 1 96.81 194 VAL A CA 1
ATOM 1567 C C . VAL A 1 194 ? -23.781 6.828 -0.176 1 96.81 194 VAL A C 1
ATOM 1569 O O . VAL A 1 194 ? -24.375 7.488 0.682 1 96.81 194 VAL A O 1
ATOM 1572 N N . LYS A 1 195 ? -24.062 5.535 -0.371 1 96.94 195 LYS A N 1
ATOM 1573 C CA . LYS A 1 195 ? -25.031 4.816 0.461 1 96.94 195 LYS A CA 1
ATOM 1574 C C . LYS A 1 195 ? -24.359 4.273 1.723 1 96.94 195 LYS A C 1
ATOM 1576 O O . LYS A 1 195 ? -23.219 3.832 1.685 1 96.94 195 LYS A O 1
ATOM 1581 N N . PRO A 1 196 ? -25.203 4.301 2.842 1 97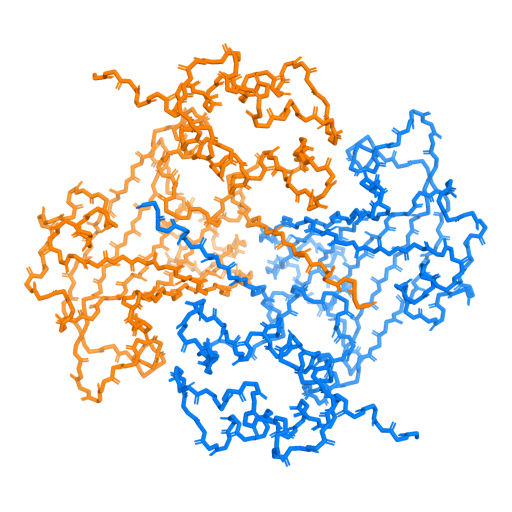.62 196 PRO A N 1
ATOM 1582 C CA . PRO A 1 196 ? -24.672 3.6 4.012 1 97.62 196 PRO A CA 1
ATOM 1583 C C . PRO A 1 196 ? -24.297 2.148 3.715 1 97.62 196 PRO A C 1
ATOM 1585 O O . PRO A 1 196 ? -25.016 1.465 2.98 1 97.62 196 PRO A O 1
ATOM 1588 N N . GLY A 1 197 ? -23.125 1.777 4.188 1 97.38 197 GLY A N 1
ATOM 1589 C CA . GLY A 1 197 ? -22.703 0.406 3.971 1 97.38 197 GLY A CA 1
ATOM 1590 C C . GLY A 1 197 ? -21.734 0.263 2.807 1 97.38 197 GLY A C 1
ATOM 1591 O O . GLY A 1 197 ? -21.062 -0.763 2.672 1 97.38 197 GLY A O 1
ATOM 1592 N N . ASP A 1 198 ? -21.609 1.239 1.995 1 97.69 198 ASP A N 1
ATOM 1593 C CA . ASP A 1 198 ? -20.656 1.178 0.894 1 97.69 198 ASP A CA 1
ATOM 1594 C C . ASP A 1 198 ? -19.234 1.013 1.412 1 97.69 198 ASP A C 1
ATOM 1596 O O . ASP A 1 198 ? -18.859 1.596 2.434 1 97.69 198 ASP A O 1
ATOM 1600 N N . ALA A 1 199 ? -18.469 0.223 0.694 1 97.94 199 ALA A N 1
ATOM 1601 C CA . ALA A 1 199 ? -17.078 -0.009 1.071 1 97.94 199 ALA A CA 1
ATOM 1602 C C . ALA A 1 199 ? -16.219 1.23 0.812 1 97.94 199 ALA A C 1
ATOM 1604 O O . ALA A 1 199 ? -16.422 1.935 -0.179 1 97.94 199 ALA A O 1
ATOM 1605 N N . SER A 1 200 ? -15.32 1.468 1.712 1 97.5 200 SER A N 1
ATOM 1606 C CA . SER A 1 200 ? -14.383 2.584 1.641 1 97.5 200 SER A CA 1
ATOM 1607 C C . SER A 1 200 ? -12.992 2.17 2.113 1 97.5 200 SER A C 1
ATOM 1609 O O . SER A 1 200 ? -12.859 1.268 2.943 1 97.5 200 SER A O 1
ATOM 1611 N N . LEU A 1 201 ? -12.031 2.779 1.538 1 95.44 201 LEU A N 1
ATOM 1612 C CA . LEU A 1 201 ? -10.695 2.684 2.113 1 95.44 201 LEU A CA 1
ATOM 1613 C C . LEU A 1 201 ? -10.531 3.656 3.275 1 95.44 201 LEU A C 1
ATOM 1615 O O . LEU A 1 201 ? -10.812 4.848 3.137 1 95.44 201 LEU A O 1
ATOM 1619 N N . LYS A 1 202 ? -10.219 3.105 4.363 1 95.31 202 LYS A N 1
ATOM 1620 C CA . LYS A 1 202 ? -9.812 3.916 5.512 1 95.31 202 LYS A CA 1
ATOM 1621 C C . LYS A 1 202 ? -8.297 3.893 5.691 1 95.31 202 LYS A C 1
ATOM 1623 O O . LYS A 1 202 ? -7.707 2.828 5.871 1 95.31 202 LYS A O 1
ATOM 1628 N N . ILE A 1 203 ? -7.695 5.082 5.672 1 93.06 203 ILE A N 1
ATOM 1629 C CA . ILE A 1 203 ? -6.238 5.18 5.66 1 93.06 203 ILE A CA 1
ATOM 1630 C C . ILE A 1 203 ? -5.762 5.934 6.898 1 93.06 203 ILE A C 1
ATOM 1632 O O . ILE A 1 203 ? -6.309 6.98 7.246 1 93.06 203 ILE A O 1
ATOM 1636 N N . PHE A 1 204 ? -4.797 5.387 7.523 1 92.31 204 PHE A N 1
ATOM 1637 C CA . PHE A 1 204 ? -4.059 6.035 8.602 1 92.31 204 PHE A CA 1
ATOM 1638 C C . PHE A 1 204 ? -2.635 6.359 8.164 1 92.31 204 PHE A C 1
ATOM 1640 O O . PHE A 1 204 ? -1.834 5.457 7.918 1 92.31 204 PHE A O 1
ATOM 1647 N N . ARG A 1 205 ? -2.393 7.586 8.094 1 91.12 205 ARG A N 1
ATOM 1648 C CA . ARG A 1 205 ? -1.103 8.016 7.566 1 91.12 205 ARG A CA 1
ATOM 1649 C C . ARG A 1 205 ? -0.337 8.836 8.594 1 91.12 205 ARG A C 1
ATOM 1651 O O . ARG A 1 205 ? -0.861 9.82 9.125 1 91.12 205 ARG A O 1
ATOM 1658 N N . ARG A 1 206 ? 0.859 8.469 8.859 1 91.38 206 ARG A N 1
ATOM 1659 C CA . ARG A 1 206 ? 1.785 9.211 9.711 1 91.38 206 ARG A CA 1
ATOM 1660 C C . ARG A 1 206 ? 3.006 9.672 8.914 1 91.38 206 ARG A C 1
ATOM 1662 O O . ARG A 1 206 ? 3.646 8.867 8.234 1 91.38 206 ARG A O 1
ATOM 1669 N N . ALA A 1 207 ? 3.318 10.922 9.031 1 90.81 207 ALA A N 1
ATOM 1670 C CA . ALA A 1 207 ? 4.477 11.461 8.32 1 90.81 207 ALA A CA 1
ATOM 1671 C C . ALA A 1 207 ? 5.551 11.93 9.289 1 90.81 207 ALA A C 1
ATOM 1673 O O . ALA A 1 207 ? 5.246 12.547 10.312 1 90.81 207 ALA A O 1
ATOM 1674 N N . ILE A 1 208 ? 6.789 11.625 8.992 1 89.56 208 ILE A N 1
ATOM 1675 C CA . ILE A 1 208 ? 7.914 12.062 9.812 1 89.56 208 ILE A CA 1
ATOM 1676 C C . ILE A 1 208 ? 8.82 12.984 9 1 89.56 208 ILE A C 1
ATOM 1678 O O . ILE A 1 208 ? 8.914 12.852 7.773 1 89.56 208 ILE A O 1
ATOM 1682 N N . ASN A 1 209 ? 9.438 13.922 9.711 1 90.31 209 ASN A N 1
ATOM 1683 C CA . ASN A 1 209 ? 10.336 14.859 9.047 1 90.31 209 ASN A CA 1
ATOM 1684 C C . ASN A 1 209 ? 11.781 14.367 9.086 1 90.31 209 ASN A C 1
ATOM 1686 O O . ASN A 1 209 ? 12.039 13.211 9.438 1 90.31 209 ASN A O 1
ATOM 1690 N N . ASP A 1 210 ? 12.727 15.211 8.625 1 83 210 ASP A N 1
ATOM 1691 C CA . ASP A 1 210 ? 14.125 14.836 8.477 1 83 210 ASP A CA 1
ATOM 1692 C C . ASP A 1 210 ? 14.805 14.703 9.844 1 83 210 ASP A C 1
ATOM 1694 O O . ASP A 1 210 ? 15.906 14.156 9.945 1 83 210 ASP A O 1
ATOM 1698 N N . LYS A 1 211 ? 14.211 15.164 10.906 1 86.88 211 LYS A N 1
ATOM 1699 C CA . LYS A 1 211 ? 14.727 15.023 12.266 1 86.88 211 LYS A CA 1
ATOM 1700 C C . LYS A 1 211 ? 14.109 13.82 12.969 1 86.88 211 LYS A C 1
ATOM 1702 O O . LYS A 1 211 ? 14.266 13.641 14.172 1 86.88 211 LYS A O 1
ATOM 1707 N N . ASN A 1 212 ? 13.297 13.023 12.203 1 86.81 212 ASN A N 1
ATOM 1708 C CA . ASN A 1 212 ? 12.625 11.836 12.719 1 86.81 212 ASN A CA 1
ATOM 1709 C C . ASN A 1 212 ? 11.539 12.203 13.727 1 86.81 212 ASN A C 1
ATOM 1711 O O . ASN A 1 212 ? 11.383 11.531 14.742 1 86.81 212 ASN A O 1
ATOM 1715 N N . VAL A 1 213 ? 10.961 13.25 13.461 1 89.88 213 VAL A N 1
ATOM 1716 C CA . VAL A 1 213 ? 9.852 13.711 14.289 1 89.88 213 VAL A CA 1
ATOM 1717 C C . VAL A 1 213 ? 8.539 13.57 13.531 1 89.88 213 VAL A C 1
ATOM 1719 O O . VAL A 1 213 ? 8.422 14.016 12.383 1 89.88 213 VAL A O 1
ATOM 1722 N N . PRO A 1 214 ? 7.566 12.859 14.156 1 93 214 PRO A N 1
ATOM 1723 C CA . PRO A 1 214 ? 6.254 12.867 13.516 1 93 214 PRO A CA 1
ATOM 1724 C C . PRO A 1 214 ? 5.629 14.258 13.453 1 93 214 PRO A C 1
ATOM 1726 O O . PRO A 1 214 ? 5.477 14.914 14.484 1 93 214 PRO A O 1
ATOM 1729 N N . ILE A 1 215 ? 5.23 14.688 12.266 1 95.44 215 ILE A N 1
ATOM 1730 C CA . ILE A 1 215 ? 4.758 16.062 12.125 1 95.44 215 ILE A CA 1
ATOM 1731 C C . ILE A 1 215 ? 3.295 16.062 11.695 1 95.44 215 ILE A C 1
ATOM 1733 O O . ILE A 1 215 ? 2.627 17.094 11.742 1 95.44 215 ILE A O 1
ATOM 1737 N N . GLU A 1 216 ? 2.838 14.93 11.25 1 95.56 216 GLU A N 1
ATOM 1738 C CA . GLU A 1 216 ? 1.475 14.82 10.742 1 95.56 216 GLU A CA 1
ATOM 1739 C C . GLU A 1 216 ? 0.896 13.438 11 1 95.56 216 GLU A C 1
ATOM 1741 O O . GLU A 1 216 ? 1.6 12.43 10.883 1 95.56 216 GLU A O 1
ATOM 1746 N N . PHE A 1 217 ? -0.405 13.414 11.422 1 94.56 217 PHE A N 1
ATOM 1747 C CA . PHE A 1 217 ? -1.185 12.18 11.422 1 94.56 217 PHE A CA 1
ATOM 1748 C C . PHE A 1 217 ? -2.559 12.406 10.805 1 94.56 217 PHE A C 1
ATOM 1750 O O . PHE A 1 217 ? -3.301 13.289 11.242 1 94.56 217 PHE A O 1
ATOM 1757 N N . THR A 1 218 ? -2.844 11.625 9.781 1 95.06 218 THR A N 1
ATOM 1758 C CA . THR A 1 218 ? -4.086 11.828 9.047 1 95.06 218 THR A CA 1
ATOM 1759 C C . THR A 1 218 ? -4.914 10.547 9.031 1 95.06 218 THR A C 1
ATOM 1761 O O . THR A 1 218 ? -4.375 9.453 8.828 1 95.06 218 THR A O 1
ATOM 1764 N N . ILE A 1 219 ? -6.18 10.664 9.344 1 94.94 219 ILE A N 1
ATOM 1765 C CA . ILE A 1 219 ? -7.18 9.625 9.141 1 94.94 219 ILE A CA 1
ATOM 1766 C C . ILE A 1 219 ? -8.102 10.008 7.984 1 94.94 219 ILE A C 1
ATOM 1768 O O . ILE A 1 219 ? -8.758 11.047 8.031 1 94.94 219 ILE A O 1
ATOM 1772 N N . SER A 1 220 ? -8.148 9.141 7.016 1 94.88 220 SER A N 1
ATOM 1773 C CA . SER A 1 220 ? -8.914 9.492 5.824 1 94.88 220 SER A CA 1
ATOM 1774 C C . SER A 1 220 ? -9.883 8.367 5.449 1 94.88 220 SER A C 1
ATOM 1776 O O . SER A 1 220 ? -9.594 7.191 5.672 1 94.88 220 SER A O 1
ATOM 1778 N N . LEU A 1 221 ? -10.984 8.758 4.938 1 96.19 221 LEU A N 1
ATOM 1779 C CA . LEU A 1 221 ? -11.938 7.883 4.266 1 96.19 221 LEU A CA 1
ATOM 1780 C C . LEU A 1 221 ? -12.039 8.227 2.781 1 96.19 221 LEU A C 1
ATOM 1782 O O . LEU A 1 221 ? -12.344 9.367 2.424 1 96.19 221 LEU A O 1
ATOM 1786 N N . ALA A 1 222 ? -11.742 7.281 1.938 1 94.5 222 ALA A N 1
ATOM 1787 C CA . ALA A 1 222 ? -11.797 7.465 0.491 1 94.5 222 ALA A CA 1
ATOM 1788 C C . ALA A 1 222 ? -12.844 6.547 -0.137 1 94.5 222 ALA A C 1
ATOM 1790 O O . ALA A 1 222 ? -12.969 5.383 0.247 1 94.5 222 ALA A O 1
ATOM 1791 N N . ARG A 1 223 ? -13.508 7.102 -1.088 1 94 223 ARG A N 1
ATOM 1792 C CA . ARG A 1 223 ? -14.516 6.305 -1.781 1 94 223 ARG A CA 1
ATOM 1793 C C . ARG A 1 223 ? -13.891 5.055 -2.4 1 94 223 ARG A C 1
ATOM 1795 O O . ARG A 1 223 ? -12.938 5.152 -3.176 1 94 223 ARG A O 1
ATOM 1802 N N . GLY A 1 224 ? -14.547 3.924 -2.127 1 92.88 224 GLY A N 1
ATOM 1803 C CA . GLY A 1 224 ? -14.031 2.662 -2.629 1 92.88 224 GLY A CA 1
ATOM 1804 C C . GLY A 1 224 ? -14.203 2.496 -4.129 1 92.88 224 GLY A C 1
ATOM 1805 O O . GLY A 1 224 ? -13.414 1.813 -4.777 1 92.88 224 GLY A O 1
ATOM 1806 N N . ASP A 1 225 ? -15.172 3.104 -4.641 1 90.88 225 ASP A N 1
ATOM 1807 C CA . ASP A 1 225 ? -15.477 2.936 -6.059 1 90.88 225 ASP A CA 1
ATOM 1808 C C . ASP A 1 225 ? -14.656 3.896 -6.914 1 90.88 225 ASP A C 1
ATOM 1810 O O . ASP A 1 225 ? -14.719 3.846 -8.148 1 90.88 225 ASP A O 1
ATOM 1814 N N . ARG A 1 226 ? -13.797 4.707 -6.285 1 86.94 226 ARG A N 1
ATOM 1815 C CA . ARG A 1 226 ? -13.109 5.742 -7.047 1 86.94 226 ARG A CA 1
ATOM 1816 C C . ARG A 1 226 ? -11.594 5.621 -6.891 1 86.94 226 ARG A C 1
ATOM 1818 O O . ARG A 1 226 ? -10.836 6.125 -7.719 1 86.94 226 ARG A O 1
ATOM 1825 N N . PHE A 1 227 ? -11.273 4.949 -5.84 1 86.75 227 PHE A N 1
ATOM 1826 C CA . PHE A 1 227 ? -9.844 4.984 -5.547 1 86.75 227 PHE A CA 1
ATOM 1827 C C . PHE A 1 227 ? -9.281 3.574 -5.445 1 86.75 227 PHE A C 1
ATOM 1829 O O . PHE A 1 227 ? -9.992 2.635 -5.102 1 86.75 227 PHE A O 1
ATOM 1836 N N . ILE A 1 228 ? -8.023 3.57 -5.773 1 86.75 228 ILE A N 1
ATOM 1837 C CA . ILE A 1 228 ? -7.18 2.42 -5.453 1 86.75 228 ILE A CA 1
ATOM 1838 C C . ILE A 1 228 ? -5.941 2.883 -4.688 1 86.75 228 ILE A C 1
ATOM 1840 O O . ILE A 1 228 ? -5.594 4.066 -4.715 1 86.75 228 ILE A O 1
ATOM 1844 N N . TYR A 1 229 ? -5.43 1.988 -3.949 1 85.62 229 TYR A N 1
ATOM 1845 C CA . TYR A 1 229 ? -4.117 2.182 -3.34 1 85.62 229 TYR A CA 1
ATOM 1846 C C . TYR A 1 229 ? -3.062 1.328 -4.031 1 85.62 229 TYR A C 1
ATOM 1848 O O . TYR A 1 229 ? -3.119 0.097 -3.98 1 85.62 229 TYR A O 1
ATOM 1856 N N . ARG A 1 230 ? -2.098 1.998 -4.641 1 84.94 230 ARG A N 1
ATOM 1857 C CA . ARG A 1 230 ? -1.073 1.302 -5.41 1 84.94 230 ARG A CA 1
ATOM 1858 C C . ARG A 1 230 ? 0.259 1.291 -4.668 1 84.94 230 ARG A C 1
ATOM 1860 O O . ARG A 1 230 ? 0.703 2.324 -4.164 1 84.94 230 ARG A O 1
ATOM 1867 N N . SER A 1 231 ? 0.801 0.091 -4.609 1 81.44 231 SER A N 1
ATOM 1868 C CA . SER A 1 231 ? 2.086 -0.049 -3.932 1 81.44 231 SER A CA 1
ATOM 1869 C C . SER A 1 231 ? 3.002 -1.015 -4.676 1 81.44 231 SER A C 1
ATOM 1871 O O . SER A 1 231 ? 2.557 -1.729 -5.578 1 81.44 231 SER A O 1
ATOM 1873 N N . ARG A 1 232 ? 4.277 -0.9 -4.418 1 79.75 232 ARG A N 1
ATOM 1874 C CA . ARG A 1 232 ? 5.305 -1.801 -4.934 1 79.75 232 ARG A CA 1
ATOM 1875 C C . ARG A 1 232 ? 6.145 -2.375 -3.801 1 79.75 232 ARG A C 1
ATOM 1877 O O . ARG A 1 232 ? 6.465 -1.673 -2.838 1 79.75 232 ARG A O 1
ATOM 1884 N N . GLN A 1 233 ? 6.48 -3.639 -3.949 1 76 233 GLN A N 1
ATOM 1885 C CA . GLN A 1 233 ? 7.312 -4.312 -2.957 1 76 233 GLN A CA 1
ATOM 1886 C C . GLN A 1 233 ? 8.508 -5 -3.613 1 76 233 GLN A C 1
ATOM 1888 O O . GLN A 1 233 ? 8.336 -5.887 -4.453 1 76 233 GLN A O 1
ATOM 1893 N N . TYR A 1 234 ? 9.68 -4.496 -3.254 1 70.94 234 TYR A N 1
ATOM 1894 C CA . TYR A 1 234 ? 10.891 -5.156 -3.723 1 70.94 234 TYR A CA 1
ATOM 1895 C C . TYR A 1 234 ? 11.289 -6.301 -2.797 1 70.94 234 TYR A C 1
ATOM 1897 O O . TYR A 1 234 ? 11.234 -6.164 -1.573 1 70.94 234 TYR A O 1
ATOM 1905 N N . ASN A 1 235 ? 11.375 -7.496 -3.352 1 66.06 235 ASN A N 1
ATOM 1906 C CA . ASN A 1 235 ? 11.828 -8.656 -2.59 1 66.06 235 ASN A CA 1
ATOM 1907 C C . ASN A 1 235 ? 13.328 -8.875 -2.738 1 66.06 235 ASN A C 1
ATOM 1909 O O . ASN A 1 235 ? 13.844 -8.953 -3.855 1 66.06 235 ASN A O 1
ATOM 1913 N N . HIS A 1 236 ? 14.172 -8.227 -1.86 1 52.38 236 HIS A N 1
ATOM 1914 C CA . HIS A 1 236 ? 15.625 -8.328 -1.971 1 52.38 236 HIS A CA 1
ATOM 1915 C C . HIS A 1 236 ? 16.078 -9.789 -1.925 1 52.38 236 HIS A C 1
ATOM 1917 O O . HIS A 1 236 ? 15.516 -10.586 -1.171 1 52.38 236 HIS A O 1
ATOM 1923 N N . LEU A 1 237 ? 16.5 -10.359 -3.035 1 43.81 237 LEU A N 1
ATOM 1924 C CA . LEU A 1 237 ? 17.188 -11.641 -3.205 1 43.81 237 LEU A CA 1
ATOM 1925 C C . LEU A 1 237 ? 18.203 -11.867 -2.09 1 43.81 237 LEU A C 1
ATOM 1927 O O . LEU A 1 237 ? 19.031 -11 -1.813 1 43.81 237 LEU A O 1
ATOM 1931 N N . VAL A 1 238 ? 17.781 -12.414 -0.959 1 35.22 238 VAL A N 1
ATOM 1932 C CA . VAL A 1 238 ? 18.953 -12.984 -0.321 1 35.22 238 VAL A CA 1
ATOM 1933 C C . VAL A 1 238 ? 19.484 -14.141 -1.163 1 35.22 238 VAL A C 1
ATOM 1935 O O . VAL A 1 238 ? 18.719 -14.945 -1.685 1 35.22 238 VAL A O 1
ATOM 1938 N N . MET B 1 1 ? 13.758 -28.656 14.82 1 43.31 1 MET B N 1
ATOM 1939 C CA . MET B 1 1 ? 14.914 -28.125 14.117 1 43.31 1 MET B CA 1
ATOM 1940 C C . MET B 1 1 ? 15.297 -26.75 14.656 1 43.31 1 MET B C 1
ATOM 1942 O O . MET B 1 1 ? 14.438 -26.016 15.164 1 43.31 1 MET B O 1
ATOM 1946 N N . LYS B 1 2 ? 16.562 -26.5 14.844 1 53.34 2 LYS B N 1
ATOM 1947 C CA . LYS B 1 2 ? 17.047 -25.25 15.43 1 53.34 2 LYS B CA 1
ATOM 1948 C C . LYS B 1 2 ? 16.625 -24.047 14.586 1 53.34 2 LYS B C 1
ATOM 1950 O O . LYS B 1 2 ? 16.797 -24.062 13.367 1 53.34 2 LYS B O 1
ATOM 1955 N N . LYS B 1 3 ? 15.875 -23.094 15.086 1 66.31 3 LYS B N 1
ATOM 1956 C CA . LYS B 1 3 ? 15.438 -21.906 14.344 1 66.31 3 LYS B CA 1
ATOM 1957 C C . LYS B 1 3 ? 16.625 -21.188 13.734 1 66.31 3 LYS B C 1
ATOM 1959 O O . LYS B 1 3 ? 17.672 -21.047 14.375 1 66.31 3 LYS B O 1
ATOM 1964 N N . PRO B 1 4 ? 16.531 -20.969 12.516 1 76.06 4 PRO B N 1
ATOM 1965 C CA . PRO B 1 4 ? 17.609 -20.188 11.906 1 76.06 4 PRO B CA 1
ATOM 1966 C C . PRO B 1 4 ? 18.016 -18.969 12.75 1 76.06 4 PRO B C 1
ATOM 1968 O O . PRO B 1 4 ? 17.188 -18.391 13.438 1 76.06 4 PRO B O 1
ATOM 1971 N N . LEU B 1 5 ? 19.297 -18.812 12.93 1 81.31 5 LEU B N 1
ATOM 1972 C CA . LEU B 1 5 ? 19.875 -17.766 13.758 1 81.31 5 LEU B CA 1
ATOM 1973 C C . LEU B 1 5 ? 19.172 -16.438 13.555 1 81.31 5 LEU B C 1
ATOM 1975 O O . LEU B 1 5 ? 18.922 -15.703 14.516 1 81.31 5 LEU B O 1
ATOM 1979 N N . TYR B 1 6 ? 18.875 -16.078 12.297 1 83.94 6 TYR B N 1
ATOM 1980 C CA . TYR B 1 6 ? 18.25 -14.797 12.055 1 83.94 6 TYR B CA 1
ATOM 1981 C C . TYR B 1 6 ? 16.859 -14.742 12.68 1 83.94 6 TYR B C 1
ATOM 1983 O O . TYR B 1 6 ? 16.422 -13.688 13.148 1 83.94 6 TYR B O 1
ATOM 1991 N N . GLN B 1 7 ? 16.219 -15.789 12.781 1 83.5 7 GLN B N 1
ATOM 1992 C CA . GLN B 1 7 ? 14.906 -15.828 13.406 1 83.5 7 GLN B CA 1
ATOM 1993 C C . GLN B 1 7 ? 15.008 -15.609 14.914 1 83.5 7 GLN B C 1
ATOM 1995 O O . GLN B 1 7 ? 14.117 -15.008 15.523 1 83.5 7 GLN B O 1
ATOM 2000 N N . GLN B 1 8 ? 16.078 -16.109 15.453 1 86.69 8 GLN B N 1
ATOM 2001 C CA . GLN B 1 8 ? 16.328 -15.875 16.875 1 86.69 8 GLN B CA 1
ATOM 2002 C C . GLN B 1 8 ? 16.562 -14.398 17.156 1 86.69 8 GLN B C 1
ATOM 2004 O O . GLN B 1 8 ? 16.016 -13.844 18.125 1 86.69 8 GLN B O 1
ATOM 2009 N N . VAL B 1 9 ? 17.359 -13.836 16.312 1 90.75 9 VAL B N 1
ATOM 2010 C CA . VAL B 1 9 ? 17.625 -12.406 16.438 1 90.75 9 VAL B CA 1
ATOM 2011 C C . VAL B 1 9 ? 16.328 -11.625 16.312 1 90.75 9 VAL B C 1
ATOM 2013 O O . VAL B 1 9 ? 16.062 -10.703 17.094 1 90.75 9 VAL B O 1
ATOM 2016 N N . ILE B 1 10 ? 15.492 -12.016 15.367 1 88.25 10 ILE B N 1
ATOM 2017 C CA . ILE B 1 10 ? 14.211 -11.359 15.148 1 88.25 10 ILE B CA 1
ATOM 2018 C C . ILE B 1 10 ? 13.367 -11.438 16.422 1 88.25 10 ILE B C 1
ATOM 2020 O O . ILE B 1 10 ? 12.859 -10.422 16.891 1 88.25 10 ILE B O 1
ATOM 2024 N N . SER B 1 11 ? 13.281 -12.633 16.953 1 86.88 11 SER B N 1
ATOM 2025 C CA . SER B 1 11 ? 12.438 -12.844 18.125 1 86.88 11 SER B CA 1
ATOM 2026 C C . SER B 1 11 ? 12.922 -12.016 19.312 1 86.88 11 SER B C 1
ATOM 2028 O O . SER B 1 11 ? 12.117 -11.406 20.016 1 86.88 11 SER B O 1
ATOM 2030 N N . ASP B 1 12 ? 14.141 -11.992 19.422 1 90.94 12 ASP B N 1
ATOM 2031 C CA . ASP B 1 12 ? 14.727 -11.25 20.547 1 90.94 12 ASP B CA 1
ATOM 2032 C C . ASP B 1 12 ? 14.5 -9.742 20.375 1 90.94 12 ASP B C 1
ATOM 2034 O O . ASP B 1 12 ? 14.086 -9.07 21.312 1 90.94 12 ASP B O 1
ATOM 2038 N N . LEU B 1 13 ? 14.805 -9.242 19.234 1 92.19 13 LEU B N 1
ATOM 2039 C CA . LEU B 1 13 ? 14.633 -7.82 18.969 1 92.19 13 LEU B CA 1
ATOM 2040 C C . LEU B 1 13 ? 13.172 -7.414 19.109 1 92.19 13 LEU B C 1
ATOM 2042 O O . LEU B 1 13 ? 12.867 -6.348 19.656 1 92.19 13 LEU B O 1
ATOM 2046 N N . GLU B 1 14 ? 12.336 -8.242 18.625 1 88.88 14 GLU B N 1
ATOM 2047 C CA . GLU B 1 14 ? 10.906 -7.957 18.75 1 88.88 14 GLU B CA 1
ATOM 2048 C C . GLU B 1 14 ? 10.492 -7.848 20.203 1 88.88 14 GLU B C 1
ATOM 2050 O O . GLU B 1 14 ? 9.727 -6.949 20.578 1 88.88 14 GLU B O 1
ATOM 2055 N N . LYS B 1 15 ? 10.945 -8.781 20.969 1 88.94 15 LYS B N 1
ATOM 2056 C CA . LYS B 1 15 ? 10.641 -8.758 22.391 1 88.94 15 LYS B CA 1
ATOM 2057 C C . LYS B 1 15 ? 11.18 -7.488 23.047 1 88.94 15 LYS B C 1
ATOM 2059 O O . LYS B 1 15 ? 10.469 -6.832 23.812 1 88.94 15 LYS B O 1
ATOM 2064 N N . LYS B 1 16 ? 12.375 -7.164 22.719 1 91.69 16 LYS B N 1
ATOM 2065 C CA . LYS B 1 16 ? 12.992 -5.961 23.25 1 91.69 16 LYS B CA 1
ATOM 2066 C C . LYS B 1 16 ? 12.203 -4.715 22.875 1 91.69 16 LYS B C 1
ATOM 2068 O O . LYS B 1 16 ? 11.945 -3.846 23.703 1 91.69 16 LYS B O 1
ATOM 2073 N N . ILE B 1 17 ? 11.789 -4.664 21.641 1 89.75 17 ILE B N 1
ATOM 2074 C CA . ILE B 1 17 ? 11.039 -3.527 21.125 1 89.75 17 ILE B CA 1
ATOM 2075 C C . ILE B 1 17 ? 9.695 -3.424 21.859 1 89.75 17 ILE B C 1
ATOM 2077 O O . ILE B 1 17 ? 9.297 -2.34 22.281 1 89.75 17 ILE B O 1
ATOM 2081 N N . LYS B 1 18 ? 9.086 -4.508 22.078 1 85.06 18 LYS B N 1
ATOM 2082 C CA . LYS B 1 18 ? 7.754 -4.539 22.672 1 85.06 18 LYS B CA 1
ATOM 2083 C C . LYS B 1 18 ? 7.805 -4.184 24.156 1 85.06 18 LYS B C 1
ATOM 2085 O O . LYS B 1 18 ? 6.906 -3.516 24.672 1 85.06 18 LYS B O 1
ATOM 2090 N N . THR B 1 19 ? 8.898 -4.562 24.781 1 90 19 THR B N 1
ATOM 2091 C CA . THR B 1 19 ? 8.898 -4.48 26.234 1 90 19 THR B CA 1
ATOM 2092 C C . THR B 1 19 ? 9.727 -3.295 26.719 1 90 19 THR B C 1
ATOM 2094 O O . THR B 1 19 ? 9.477 -2.752 27.797 1 90 19 THR B O 1
ATOM 2097 N N . GLU B 1 20 ? 10.656 -2.877 25.891 1 91.88 20 GLU B N 1
ATOM 2098 C CA . GLU B 1 20 ? 11.641 -1.951 26.438 1 91.88 20 GLU B CA 1
ATOM 2099 C C . GLU B 1 20 ? 11.68 -0.649 25.656 1 91.88 20 GLU B C 1
ATOM 2101 O O . GLU B 1 20 ? 12.32 0.318 26.062 1 91.88 20 GLU B O 1
ATOM 2106 N N . MET B 1 21 ? 11.047 -0.612 24.594 1 88.5 21 MET B N 1
ATOM 2107 C CA . MET B 1 21 ? 11.234 0.557 23.734 1 88.5 21 MET B CA 1
ATOM 2108 C C . MET B 1 21 ? 9.898 1.208 23.406 1 88.5 21 MET B C 1
ATOM 2110 O O . MET B 1 21 ? 8.844 0.605 23.609 1 88.5 21 MET B O 1
ATOM 2114 N N . LYS B 1 22 ? 9.984 2.467 22.969 1 83 22 LYS B N 1
ATOM 2115 C CA . LYS B 1 22 ? 8.828 3.25 22.547 1 83 22 LYS B CA 1
ATOM 2116 C C . LYS B 1 22 ? 8.906 3.584 21.062 1 83 22 LYS B C 1
ATOM 2118 O O . LYS B 1 22 ? 9.977 3.51 20.453 1 83 22 LYS B O 1
ATOM 2123 N N . PRO B 1 23 ? 7.73 3.936 20.484 1 80.62 23 PRO B N 1
ATOM 2124 C CA . PRO B 1 23 ? 7.766 4.367 19.094 1 80.62 23 PRO B CA 1
ATOM 2125 C C . PRO B 1 23 ? 8.789 5.473 18.844 1 80.62 23 PRO B C 1
ATOM 2127 O O . PRO B 1 23 ? 8.922 6.387 19.656 1 80.62 23 PRO B O 1
ATOM 2130 N N . ASN B 1 24 ? 9.547 5.285 17.812 1 82 24 ASN B N 1
ATOM 2131 C CA . ASN B 1 24 ? 10.531 6.238 17.297 1 82 24 ASN B CA 1
ATOM 2132 C C . ASN B 1 24 ? 11.828 6.184 18.109 1 82 24 ASN B C 1
ATOM 2134 O O . ASN B 1 24 ? 12.758 6.945 17.844 1 82 24 ASN B O 1
ATOM 2138 N N . ASP B 1 25 ? 11.867 5.254 19.016 1 88.44 25 ASP B N 1
ATOM 2139 C CA . ASP B 1 25 ? 13.156 5.016 19.672 1 88.44 25 ASP B CA 1
ATOM 2140 C C . ASP B 1 25 ? 14.18 4.469 18.672 1 88.44 25 ASP B C 1
ATOM 2142 O O . ASP B 1 25 ? 13.836 3.678 17.797 1 88.44 25 ASP B O 1
ATOM 2146 N N . ARG B 1 26 ? 15.422 4.887 18.906 1 92.12 26 ARG B N 1
ATOM 2147 C CA . ARG B 1 26 ? 16.5 4.406 18.047 1 92.12 26 ARG B CA 1
ATOM 2148 C C . ARG B 1 26 ? 16.984 3.031 18.484 1 92.12 26 ARG B C 1
ATOM 2150 O O . ARG B 1 26 ? 17.266 2.814 19.672 1 92.12 26 ARG B O 1
ATOM 2157 N N . LEU B 1 27 ? 17.031 2.119 17.547 1 94.19 27 LEU B N 1
ATOM 2158 C CA . LEU B 1 27 ? 17.641 0.821 17.812 1 94.19 27 LEU B CA 1
ATOM 2159 C C . LEU B 1 27 ? 19.156 0.93 17.812 1 94.19 27 LEU B C 1
ATOM 2161 O O . LEU B 1 27 ? 19.719 1.844 17.203 1 94.19 27 LEU B O 1
ATOM 2165 N N . PRO B 1 28 ? 19.812 -0.054 18.484 1 93.56 28 PRO B N 1
ATOM 2166 C CA . PRO B 1 28 ? 21.266 -0.122 18.344 1 93.56 28 PRO B CA 1
ATOM 2167 C C . PRO B 1 28 ? 21.719 -0.257 16.891 1 93.56 28 PRO B C 1
ATOM 2169 O O . PRO B 1 28 ? 20.984 -0.822 16.062 1 93.56 28 PRO B O 1
ATOM 2172 N N . SER B 1 29 ? 22.891 0.279 16.625 1 92.5 29 SER B N 1
ATOM 2173 C CA . SER B 1 29 ? 23.438 0.181 15.281 1 92.5 29 SER B CA 1
ATOM 2174 C C . SER B 1 29 ? 23.703 -1.271 14.898 1 92.5 29 SER B C 1
ATOM 2176 O O . SER B 1 29 ? 23.766 -2.145 15.766 1 92.5 29 SER B O 1
ATOM 2178 N N . GLU B 1 30 ? 23.781 -1.454 13.562 1 91.75 30 GLU B N 1
ATOM 2179 C CA . GLU B 1 30 ? 24.109 -2.799 13.102 1 91.75 30 GLU B CA 1
ATOM 2180 C C . GLU B 1 30 ? 25.391 -3.301 13.766 1 91.75 30 GLU B C 1
ATOM 2182 O O . GLU B 1 30 ? 25.484 -4.469 14.141 1 91.75 30 GLU B O 1
ATOM 2187 N N . ARG B 1 31 ? 26.406 -2.432 13.938 1 91.31 31 ARG B N 1
ATOM 2188 C CA . ARG B 1 31 ? 27.672 -2.781 14.57 1 91.31 31 ARG B CA 1
ATOM 2189 C C . ARG B 1 31 ? 27.453 -3.23 16.016 1 91.31 31 ARG B C 1
ATOM 2191 O O . ARG B 1 31 ? 28.031 -4.227 16.453 1 91.31 31 ARG B O 1
ATOM 2198 N N . GLN B 1 32 ? 26.656 -2.555 16.734 1 94.38 32 GLN B N 1
ATOM 2199 C CA . GLN B 1 32 ? 26.359 -2.893 18.109 1 94.38 32 GLN B CA 1
ATOM 2200 C C . GLN B 1 32 ? 25.609 -4.219 18.203 1 94.38 32 GLN B C 1
ATOM 2202 O O . GLN B 1 32 ? 25.875 -5.027 19.094 1 94.38 32 GLN B O 1
ATOM 2207 N N . LEU B 1 33 ? 24.672 -4.434 17.297 1 94.12 33 LEU B N 1
ATOM 2208 C CA . LEU B 1 33 ? 23.891 -5.668 17.281 1 94.12 33 LEU B CA 1
ATOM 2209 C C . LEU B 1 33 ? 24.781 -6.867 16.984 1 94.12 33 LEU B C 1
ATOM 2211 O O . LEU B 1 33 ? 24.578 -7.953 17.531 1 94.12 33 LEU B O 1
ATOM 2215 N N . LEU B 1 34 ? 25.734 -6.605 16.109 1 92.69 34 LEU B N 1
ATOM 2216 C CA . LEU B 1 34 ? 26.703 -7.648 15.805 1 92.69 34 LEU B CA 1
ATOM 2217 C C . LEU B 1 34 ? 27.438 -8.086 17.062 1 92.69 34 LEU B C 1
ATOM 2219 O O . LEU B 1 34 ? 27.609 -9.281 17.312 1 92.69 34 LEU B O 1
ATOM 2223 N N . LYS B 1 35 ? 27.875 -7.141 17.766 1 92.81 35 LYS B N 1
ATOM 2224 C CA . LYS B 1 35 ? 28.609 -7.406 19 1 92.81 35 LYS B CA 1
ATOM 2225 C C . LYS B 1 35 ? 27.703 -8.094 20.031 1 92.81 35 LYS B C 1
ATOM 2227 O O . LYS B 1 35 ? 28.141 -9.031 20.703 1 92.81 35 LYS B O 1
ATOM 2232 N N . GLU B 1 36 ? 26.516 -7.742 20.125 1 93.12 36 GLU B N 1
ATOM 2233 C CA . GLU B 1 36 ? 25.578 -8.234 21.125 1 93.12 36 GLU B CA 1
ATOM 2234 C C . GLU B 1 36 ? 25.188 -9.68 20.844 1 93.12 36 GLU B C 1
ATOM 2236 O O . GLU B 1 36 ? 25.109 -10.5 21.766 1 93.12 36 GLU B O 1
ATOM 2241 N N . TYR B 1 37 ? 24.953 -10.016 19.547 1 92.69 37 TYR B N 1
ATOM 2242 C CA . TYR B 1 37 ? 24.391 -11.32 19.219 1 92.69 37 TYR B CA 1
ATOM 2243 C C . TYR B 1 37 ? 25.469 -12.289 18.766 1 92.69 37 TYR B C 1
ATOM 2245 O O . TYR B 1 37 ? 25.266 -13.508 18.766 1 92.69 37 TYR B O 1
ATOM 2253 N N . GLY B 1 38 ? 26.578 -11.766 18.281 1 92.94 38 GLY B N 1
ATOM 2254 C CA . GLY B 1 38 ? 27.656 -12.625 17.828 1 92.94 38 GLY B CA 1
ATOM 2255 C C . GLY B 1 38 ? 27.328 -13.375 16.547 1 92.94 38 GLY B C 1
ATOM 2256 O O . GLY B 1 38 ? 27.641 -14.562 16.422 1 92.94 38 GLY B O 1
ATOM 2257 N N . VAL B 1 39 ? 26.562 -12.75 15.695 1 92.5 39 VAL B N 1
ATOM 2258 C CA . VAL B 1 39 ? 26.156 -13.359 14.438 1 92.5 39 VAL B CA 1
ATOM 2259 C C . VAL B 1 39 ? 26.734 -12.562 13.266 1 92.5 39 VAL B C 1
ATOM 2261 O O . VAL B 1 39 ? 27.406 -11.539 13.469 1 92.5 39 VAL B O 1
ATOM 2264 N N . SER B 1 40 ? 26.594 -13.031 12.062 1 91.38 40 SER B N 1
ATOM 2265 C CA . SER B 1 40 ? 27.125 -12.375 10.883 1 91.38 40 SER B CA 1
ATOM 2266 C C . SER B 1 40 ? 26.328 -11.125 10.531 1 91.38 40 SER B C 1
ATOM 2268 O O . SER B 1 40 ? 25.188 -10.961 10.969 1 91.38 40 SER B O 1
ATOM 2270 N N . ARG B 1 41 ? 26.984 -10.266 9.742 1 91.25 41 ARG B N 1
ATOM 2271 C CA . ARG B 1 41 ? 26.328 -9.07 9.242 1 91.25 41 ARG B CA 1
ATOM 2272 C C . ARG B 1 41 ? 25.078 -9.43 8.43 1 91.25 41 ARG B C 1
ATOM 2274 O O . ARG B 1 41 ? 24.047 -8.758 8.531 1 91.25 41 ARG B O 1
ATOM 2281 N N . ASN B 1 42 ? 25.25 -10.43 7.777 1 88.31 42 ASN B N 1
ATOM 2282 C CA . ASN B 1 42 ? 24.125 -10.859 6.957 1 88.31 42 ASN B CA 1
ATOM 2283 C C . ASN B 1 42 ? 22.953 -11.305 7.812 1 88.31 42 ASN B C 1
ATOM 2285 O O . ASN B 1 42 ? 21.797 -11 7.496 1 88.31 42 ASN B O 1
ATOM 2289 N N . THR B 1 43 ? 23.219 -11.953 8.828 1 88.44 43 THR B N 1
ATOM 2290 C CA . THR B 1 43 ? 22.188 -12.398 9.742 1 88.44 43 THR B CA 1
ATOM 2291 C C . THR B 1 43 ? 21.438 -11.211 10.344 1 88.44 43 THR B C 1
ATOM 2293 O O . THR B 1 43 ? 20.203 -11.203 10.391 1 88.44 43 THR B O 1
ATOM 2296 N N . ILE B 1 44 ? 22.188 -10.227 10.734 1 91.62 44 ILE B N 1
ATOM 2297 C CA . ILE B 1 44 ? 21.578 -9.031 11.32 1 91.62 44 ILE B CA 1
ATOM 2298 C C . ILE B 1 44 ? 20.734 -8.32 10.266 1 91.62 44 ILE B C 1
ATOM 2300 O O . ILE B 1 44 ? 19.609 -7.906 10.539 1 91.62 44 ILE B O 1
ATOM 2304 N N . ARG B 1 45 ? 21.297 -8.25 9.133 1 88.06 45 ARG B N 1
ATOM 2305 C CA . ARG B 1 45 ? 20.594 -7.559 8.055 1 88.06 45 ARG B CA 1
ATOM 2306 C C . ARG B 1 45 ? 19.297 -8.273 7.711 1 88.06 45 ARG B C 1
ATOM 2308 O O . ARG B 1 45 ? 18.266 -7.621 7.492 1 88.06 45 ARG B O 1
ATOM 2315 N N . LEU B 1 46 ? 19.344 -9.539 7.676 1 84.31 46 LEU B N 1
ATOM 2316 C CA . LEU B 1 46 ? 18.141 -10.312 7.406 1 84.31 46 LEU B CA 1
ATOM 2317 C C . LEU B 1 46 ? 17.078 -10.078 8.484 1 84.31 46 LEU B C 1
ATOM 2319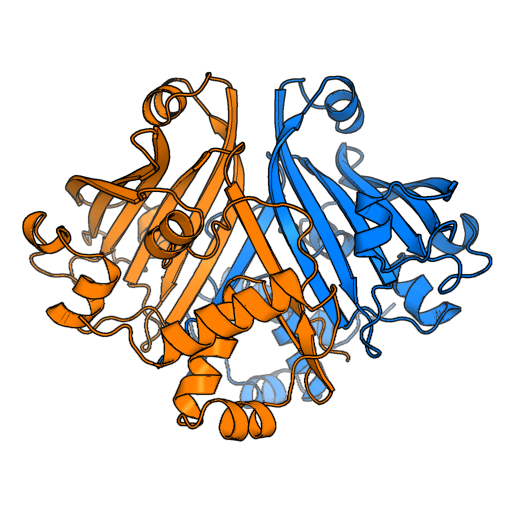 O O . LEU B 1 46 ? 15.898 -9.93 8.18 1 84.31 46 LEU B O 1
ATOM 2323 N N . ALA B 1 47 ? 17.562 -10.055 9.633 1 88.12 47 ALA B N 1
ATOM 2324 C CA . ALA B 1 47 ? 16.656 -9.828 10.75 1 88.12 47 ALA B CA 1
ATOM 2325 C C . ALA B 1 47 ? 16.016 -8.445 10.672 1 88.12 47 ALA B C 1
ATOM 2327 O O . ALA B 1 47 ? 14.805 -8.297 10.805 1 88.12 47 ALA B O 1
ATOM 2328 N N . LEU B 1 48 ? 16.875 -7.477 10.422 1 89.81 48 LEU B N 1
ATOM 2329 C CA . LEU B 1 48 ? 16.406 -6.098 10.367 1 89.81 48 LEU B CA 1
ATOM 2330 C C . LEU B 1 48 ? 15.484 -5.891 9.164 1 89.81 48 LEU B C 1
ATOM 2332 O O . LEU B 1 48 ? 14.492 -5.168 9.25 1 89.81 48 LEU B O 1
ATOM 2336 N N . ASN B 1 49 ? 15.773 -6.52 8.102 1 82.81 49 ASN B N 1
ATOM 2337 C CA . ASN B 1 49 ? 14.922 -6.445 6.918 1 82.81 49 ASN B CA 1
ATOM 2338 C C . ASN B 1 49 ? 13.531 -7.023 7.188 1 82.81 49 ASN B C 1
ATOM 2340 O O . ASN B 1 49 ? 12.523 -6.449 6.773 1 82.81 49 ASN B O 1
ATOM 2344 N N . ASP B 1 50 ? 13.586 -8.102 7.824 1 77.44 50 ASP B N 1
ATOM 2345 C CA . ASP B 1 50 ? 12.312 -8.727 8.172 1 77.44 50 ASP B CA 1
ATOM 2346 C C . ASP B 1 50 ? 11.469 -7.801 9.039 1 77.44 50 ASP B C 1
ATOM 2348 O O . ASP B 1 50 ? 10.297 -7.566 8.75 1 77.44 50 ASP B O 1
ATOM 2352 N N . LEU B 1 51 ? 12.078 -7.254 10.055 1 83.69 51 LEU B N 1
ATOM 2353 C CA . LEU B 1 51 ? 11.383 -6.359 10.969 1 83.69 51 LEU B CA 1
ATOM 2354 C C . LEU B 1 51 ? 10.875 -5.117 10.242 1 83.69 51 LEU B C 1
ATOM 2356 O O . LEU B 1 51 ? 9.789 -4.617 10.539 1 83.69 51 LEU B O 1
ATOM 2360 N N . GLU B 1 52 ? 11.633 -4.656 9.328 1 83 52 GLU B N 1
ATOM 2361 C CA . GLU B 1 52 ? 11.242 -3.482 8.547 1 83 52 GLU B CA 1
ATOM 2362 C C . GLU B 1 52 ? 10.07 -3.797 7.621 1 83 52 GLU B C 1
ATOM 2364 O O . GLU B 1 52 ? 9.125 -3.014 7.523 1 83 52 GLU B O 1
ATOM 2369 N N . GLU B 1 53 ? 10.133 -4.895 7.059 1 72.75 53 GLU B N 1
ATOM 2370 C CA . GLU B 1 53 ? 9.078 -5.324 6.145 1 72.75 53 GLU B CA 1
ATOM 2371 C C . GLU B 1 53 ? 7.746 -5.48 6.879 1 72.75 53 GLU B C 1
ATOM 2373 O O . GLU B 1 53 ? 6.691 -5.16 6.332 1 72.75 53 GLU B O 1
ATOM 2378 N N . ARG B 1 54 ? 7.898 -5.922 8.07 1 73.5 54 ARG B N 1
ATOM 2379 C CA . ARG B 1 54 ? 6.695 -6.129 8.875 1 73.5 54 ARG B CA 1
ATOM 2380 C C . ARG B 1 54 ? 6.223 -4.82 9.492 1 73.5 54 ARG B C 1
ATOM 2382 O O . ARG B 1 54 ? 5.176 -4.777 10.148 1 73.5 54 ARG B O 1
ATOM 2389 N N . GLY B 1 55 ? 7.027 -3.801 9.359 1 77.25 55 GLY B N 1
ATOM 2390 C CA . GLY B 1 55 ? 6.641 -2.484 9.844 1 77.25 55 GLY B CA 1
ATOM 2391 C C . GLY B 1 55 ? 6.949 -2.273 11.312 1 77.25 55 GLY B C 1
ATOM 2392 O O . GLY B 1 55 ? 6.418 -1.353 11.938 1 77.25 55 GLY B O 1
ATOM 2393 N N . ILE B 1 56 ? 7.723 -3.115 11.844 1 80.69 56 ILE B N 1
ATOM 2394 C CA . ILE B 1 56 ? 8.055 -3.035 13.258 1 80.69 56 ILE B CA 1
ATOM 2395 C C . ILE B 1 56 ? 9.117 -1.959 13.477 1 80.69 56 ILE B C 1
ATOM 2397 O O . ILE B 1 56 ? 9.094 -1.252 14.492 1 80.69 56 ILE B O 1
ATOM 2401 N N . ILE B 1 57 ? 9.984 -1.859 12.445 1 88.31 57 ILE B N 1
ATOM 2402 C CA . ILE B 1 57 ? 11.016 -0.824 12.484 1 88.31 57 ILE B CA 1
ATOM 2403 C C . ILE B 1 57 ? 11.062 -0.089 11.148 1 88.31 57 ILE B C 1
ATOM 2405 O O . ILE B 1 57 ? 10.406 -0.494 10.188 1 88.31 57 ILE B O 1
ATOM 2409 N N . TYR B 1 58 ? 11.719 0.994 11.117 1 87.44 58 TYR B N 1
ATOM 2410 C CA . TYR B 1 58 ? 12 1.708 9.883 1 87.44 58 TYR B CA 1
ATOM 2411 C C . TYR B 1 58 ? 13.406 2.297 9.906 1 87.44 58 TYR B C 1
ATOM 2413 O O . TYR B 1 58 ? 14 2.459 10.977 1 87.44 58 TYR B O 1
ATOM 2421 N N . ARG B 1 59 ? 13.961 2.516 8.758 1 88.12 59 ARG B N 1
ATOM 2422 C CA . ARG B 1 59 ? 15.328 3.02 8.633 1 88.12 59 ARG B CA 1
ATOM 2423 C C . ARG B 1 59 ? 15.344 4.379 7.941 1 88.12 59 ARG B C 1
ATOM 2425 O O . ARG B 1 59 ? 14.609 4.605 6.98 1 88.12 59 ARG B O 1
ATOM 2432 N N . LEU B 1 60 ? 16.078 5.273 8.539 1 82.5 60 LEU B N 1
ATOM 2433 C CA . LEU B 1 60 ? 16.359 6.559 7.906 1 82.5 60 LEU B CA 1
ATOM 2434 C C . LEU B 1 60 ? 17.812 6.66 7.5 1 82.5 60 LEU B C 1
ATOM 2436 O O . LEU B 1 60 ? 18.719 6.504 8.336 1 82.5 60 LEU B O 1
ATOM 2440 N N . HIS B 1 61 ? 17.938 6.902 6.242 1 76.38 61 HIS B N 1
ATOM 2441 C CA . HIS B 1 61 ? 19.297 6.965 5.703 1 76.38 61 HIS B CA 1
ATOM 2442 C C . HIS B 1 61 ? 20.141 7.992 6.453 1 76.38 61 HIS B C 1
ATOM 2444 O O . HIS B 1 61 ? 19.719 9.141 6.625 1 76.38 61 HIS B O 1
ATOM 2450 N N . GLY B 1 62 ? 21.25 7.547 6.859 1 78.31 62 GLY B N 1
ATOM 2451 C CA . GLY B 1 62 ? 22.203 8.422 7.535 1 78.31 62 GLY B CA 1
ATOM 2452 C C . GLY B 1 62 ? 21.812 8.719 8.977 1 78.31 62 GLY B C 1
ATOM 2453 O O . GLY B 1 62 ? 22.562 9.391 9.695 1 78.31 62 GLY B O 1
ATOM 2454 N N . LYS B 1 63 ? 20.703 8.234 9.422 1 85.31 63 LYS B N 1
ATOM 2455 C CA . LYS B 1 63 ? 20.25 8.57 10.773 1 85.31 63 LYS B CA 1
ATOM 2456 C C . LYS B 1 63 ? 20.188 7.328 11.656 1 85.31 63 LYS B C 1
ATOM 2458 O O . LYS B 1 63 ? 20.609 7.355 12.812 1 85.31 63 LYS B O 1
ATOM 2463 N N . GLY B 1 64 ? 19.609 6.242 11.055 1 90.06 64 GLY B N 1
ATOM 2464 C CA . GLY B 1 64 ? 19.578 5.023 11.852 1 90.06 64 GLY B CA 1
ATOM 2465 C C . GLY B 1 64 ? 18.281 4.234 11.68 1 90.06 64 GLY B C 1
ATOM 2466 O O . GLY B 1 64 ? 17.562 4.414 10.695 1 90.06 64 GLY B O 1
ATOM 2467 N N . THR B 1 65 ? 18.141 3.209 12.562 1 92.19 65 THR B N 1
ATOM 2468 C CA . THR B 1 65 ? 16.969 2.334 12.609 1 92.19 65 THR B CA 1
ATOM 2469 C C . THR B 1 65 ? 16.109 2.648 13.82 1 92.19 65 THR B C 1
ATOM 2471 O O . THR B 1 65 ? 16.625 2.824 14.93 1 92.19 65 THR B O 1
ATOM 2474 N N . PHE B 1 66 ? 14.828 2.732 13.602 1 91.25 66 PHE B N 1
ATOM 2475 C CA . PHE B 1 66 ? 13.93 3.205 14.648 1 91.25 66 PHE B CA 1
ATOM 2476 C C . PHE B 1 66 ? 12.727 2.283 14.789 1 91.25 66 PHE B C 1
ATOM 2478 O O . PHE B 1 66 ? 12.352 1.59 13.844 1 91.25 66 PHE B O 1
ATOM 2485 N N . VAL B 1 67 ? 12.102 2.35 16 1 88.75 67 VAL B N 1
ATOM 2486 C CA . VAL B 1 67 ? 10.883 1.595 16.25 1 88.75 67 VAL B CA 1
ATOM 2487 C C . VAL B 1 67 ? 9.695 2.287 15.594 1 88.75 67 VAL B C 1
ATOM 2489 O O . VAL B 1 67 ? 9.539 3.506 15.703 1 88.75 67 VAL B O 1
ATOM 2492 N N . SER B 1 68 ? 8.945 1.446 14.859 1 84.38 68 SER B N 1
ATOM 2493 C CA . SER B 1 68 ? 7.762 1.986 14.195 1 84.38 68 SER B CA 1
ATOM 2494 C C . SER B 1 68 ? 6.613 2.18 15.172 1 84.38 68 SER B C 1
ATOM 2496 O O . SER B 1 68 ? 6.582 1.551 16.234 1 84.38 68 SER B O 1
ATOM 2498 N N . THR B 1 69 ? 5.773 3.15 14.883 1 77 69 THR B N 1
ATOM 2499 C CA . THR B 1 69 ? 4.504 3.277 15.586 1 77 69 THR B CA 1
ATOM 2500 C C . THR B 1 69 ? 3.426 2.432 14.922 1 77 69 THR B C 1
ATOM 2502 O O . THR B 1 69 ? 3.275 2.463 13.695 1 77 69 THR B O 1
ATOM 2505 N N . ILE B 1 70 ? 2.852 1.528 15.672 1 67.69 70 ILE B N 1
ATOM 2506 C CA . ILE B 1 70 ? 1.762 0.719 15.141 1 67.69 70 ILE B CA 1
ATOM 2507 C C . ILE B 1 70 ? 0.422 1.274 15.617 1 67.69 70 ILE B C 1
ATOM 2509 O O . ILE B 1 70 ? 0.175 1.361 16.828 1 67.69 70 ILE B O 1
ATOM 2513 N N . TYR B 1 71 ? -0.314 1.771 14.68 1 71.56 71 TYR B N 1
ATOM 2514 C CA . TYR B 1 71 ? -1.618 2.318 15.039 1 71.56 71 TYR B CA 1
ATOM 2515 C C . TYR B 1 71 ? -2.67 1.218 15.109 1 71.56 71 TYR B C 1
ATOM 2517 O O . TYR B 1 71 ? -3.455 1.165 16.062 1 71.56 71 TYR B O 1
ATOM 2525 N N . LEU B 1 72 ? -2.631 0.341 14.117 1 73.75 72 LEU B N 1
ATOM 2526 C CA . LEU B 1 72 ? -3.588 -0.759 14.086 1 73.75 72 LEU B CA 1
ATOM 2527 C C . LEU B 1 72 ? -2.889 -2.094 14.32 1 73.75 72 LEU B C 1
ATOM 2529 O O . LEU B 1 72 ? -1.91 -2.414 13.641 1 73.75 72 LEU B O 1
ATOM 2533 N N . ASP B 1 73 ? -3.459 -2.795 15.25 1 71.62 73 ASP B N 1
ATOM 2534 C CA . ASP B 1 73 ? -2.926 -4.121 15.539 1 71.62 73 ASP B CA 1
ATOM 2535 C C . ASP B 1 73 ? -3.635 -5.191 14.711 1 71.62 73 ASP B C 1
ATOM 2537 O O . ASP B 1 73 ? -4.387 -6.008 15.258 1 71.62 73 ASP B O 1
ATOM 2541 N N . GLN B 1 74 ? -3.566 -5.121 13.422 1 75.44 74 GLN B N 1
ATOM 2542 C CA . GLN B 1 74 ? -4.121 -6.102 12.492 1 75.44 74 G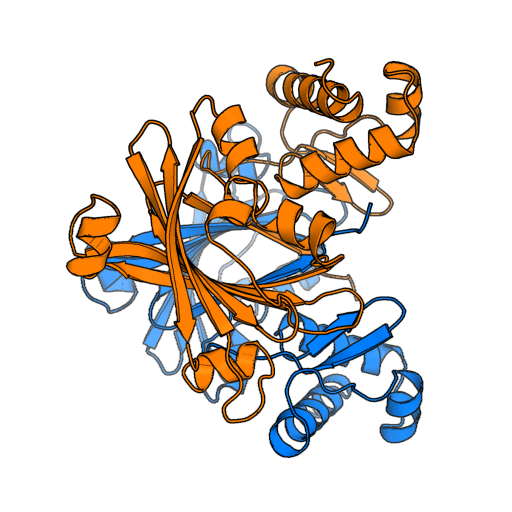LN B CA 1
ATOM 2543 C C . GLN B 1 74 ? -3.035 -6.691 11.602 1 75.44 74 GLN B C 1
ATOM 2545 O O . GLN B 1 74 ? -1.945 -6.125 11.484 1 75.44 74 GLN B O 1
ATOM 2550 N N . THR B 1 75 ? -3.396 -7.812 11.07 1 74.56 75 THR B N 1
ATOM 2551 C CA . THR B 1 75 ? -2.436 -8.5 10.219 1 74.56 75 THR B CA 1
ATOM 2552 C C . THR B 1 75 ? -2.193 -7.715 8.93 1 74.56 75 THR B C 1
ATOM 2554 O O . THR B 1 75 ? -3.141 -7.262 8.289 1 74.56 75 THR B O 1
ATOM 2557 N N . ASN B 1 76 ? -0.971 -7.516 8.555 1 76 76 ASN B N 1
ATOM 2558 C CA . ASN B 1 76 ? -0.588 -6.816 7.336 1 76 76 ASN B CA 1
ATOM 2559 C C . ASN B 1 76 ? -0.642 -7.738 6.121 1 76 76 ASN B C 1
ATOM 2561 O O . ASN B 1 76 ? -0.001 -8.789 6.105 1 76 76 ASN B O 1
ATOM 2565 N N . LEU B 1 77 ? -1.438 -7.297 5.129 1 74.88 77 LEU B N 1
ATOM 2566 C CA . LEU B 1 77 ? -1.621 -8.062 3.902 1 74.88 77 LEU B CA 1
ATOM 2567 C C . LEU B 1 77 ? -0.36 -8.031 3.045 1 74.88 77 LEU B C 1
ATOM 2569 O O . LEU B 1 77 ? -0.155 -8.906 2.201 1 74.88 77 LEU B O 1
ATOM 2573 N N . GLY B 1 78 ? 0.318 -6.891 3.059 1 62.34 78 GLY B N 1
ATOM 2574 C CA . GLY B 1 78 ? 1.468 -6.738 2.184 1 62.34 78 GLY B CA 1
ATOM 2575 C C . GLY B 1 78 ? 2.426 -7.914 2.242 1 62.34 78 GLY B C 1
ATOM 2576 O O . GLY B 1 78 ? 3.223 -8.117 1.325 1 62.34 78 GLY B O 1
ATOM 2577 N N . SER B 1 79 ? 2.268 -8.703 3.211 1 58.81 79 SER B N 1
ATOM 2578 C CA . SER B 1 79 ? 3.191 -9.828 3.326 1 58.81 79 SER B CA 1
ATOM 2579 C C . SER B 1 79 ? 2.508 -11.141 2.977 1 58.81 79 SER B C 1
ATOM 2581 O O . SER B 1 79 ? 2.428 -12.047 3.811 1 58.81 79 SER B O 1
ATOM 2583 N N . MET B 1 80 ? 1.772 -11.109 1.8 1 57.78 80 MET B N 1
ATOM 2584 C CA . MET B 1 80 ? 1.159 -12.391 1.446 1 57.78 80 MET B CA 1
ATOM 2585 C C . MET B 1 80 ? 2.178 -13.523 1.522 1 57.78 80 MET B C 1
ATOM 2587 O O . MET B 1 80 ? 1.841 -14.641 1.914 1 57.78 80 MET B O 1
ATOM 2591 N N . TYR B 1 81 ? 3.346 -13.086 1.282 1 58.06 81 TYR B N 1
ATOM 2592 C CA . TYR B 1 81 ? 4.434 -14.062 1.288 1 58.06 81 TYR B CA 1
ATOM 2593 C C . TYR B 1 81 ? 4.723 -14.547 2.703 1 58.06 81 TYR B C 1
ATOM 2595 O O . TYR B 1 81 ? 5.219 -15.664 2.895 1 58.06 81 TYR B O 1
ATOM 2603 N N . SER B 1 82 ? 4.289 -13.742 3.559 1 63.62 82 SER B N 1
ATOM 2604 C CA . SER B 1 82 ? 4.648 -14.117 4.922 1 63.62 82 SER B CA 1
ATOM 2605 C C . SER B 1 82 ? 3.406 -14.352 5.773 1 63.62 82 SER B C 1
ATOM 2607 O O . SER B 1 82 ? 3.477 -14.328 7.004 1 63.62 82 SER B O 1
ATOM 2609 N N . PHE B 1 83 ? 2.332 -14.609 5.074 1 64.88 83 PHE B N 1
ATOM 2610 C CA . PHE B 1 83 ? 1.062 -14.781 5.773 1 64.88 83 PHE B CA 1
ATOM 2611 C C . PHE B 1 83 ? 1.195 -15.797 6.895 1 64.88 83 PHE B C 1
ATOM 2613 O O . PHE B 1 83 ? 0.84 -15.516 8.039 1 64.88 83 PHE B O 1
ATOM 2620 N N . SER B 1 84 ? 1.723 -16.969 6.484 1 66.06 84 SER B N 1
ATOM 2621 C CA . SER B 1 84 ? 1.796 -18.047 7.465 1 66.06 84 SER B CA 1
ATOM 2622 C C . SER B 1 84 ? 2.656 -17.656 8.664 1 66.06 84 SER B C 1
ATOM 2624 O O . SER B 1 84 ? 2.293 -17.922 9.805 1 66.06 84 SER B O 1
ATOM 2626 N N . GLU B 1 85 ? 3.695 -17.078 8.328 1 65.81 85 GLU B N 1
ATOM 2627 C CA . GLU B 1 85 ? 4.609 -16.656 9.383 1 65.81 85 GLU B CA 1
ATOM 2628 C C . GLU B 1 85 ? 3.973 -15.594 10.273 1 65.81 85 GLU B C 1
ATOM 2630 O O . GLU B 1 85 ? 4.035 -15.68 11.5 1 65.81 85 GLU B O 1
ATOM 2635 N N . GLN B 1 86 ? 3.305 -14.758 9.727 1 65.81 86 GLN B N 1
ATOM 2636 C CA . GLN B 1 86 ? 2.689 -13.664 10.461 1 65.81 86 GLN B CA 1
ATOM 2637 C C . GLN B 1 86 ? 1.539 -14.156 11.336 1 65.81 86 GLN B C 1
ATOM 2639 O O . GLN B 1 86 ? 1.398 -13.742 12.484 1 65.81 86 GLN B O 1
ATOM 2644 N N . MET B 1 87 ? 0.782 -15.039 10.781 1 69.12 87 MET B N 1
ATOM 2645 C CA . MET B 1 87 ? -0.352 -15.562 11.539 1 69.12 87 MET B CA 1
ATOM 2646 C C . MET B 1 87 ? 0.122 -16.391 12.727 1 69.12 87 MET B C 1
ATOM 2648 O O . MET B 1 87 ? -0.452 -16.312 13.812 1 69.12 87 MET B O 1
ATOM 2652 N N . SER B 1 88 ? 1.135 -17.094 12.453 1 70 88 SER B N 1
ATOM 2653 C CA . SER B 1 88 ? 1.684 -17.891 13.531 1 70 88 SER B CA 1
ATOM 2654 C C . SER B 1 88 ? 2.229 -17.016 14.656 1 70 88 SER B C 1
ATOM 2656 O O . SER B 1 88 ? 1.986 -17.281 15.836 1 70 88 SER B O 1
ATOM 2658 N N . GLU B 1 89 ? 2.789 -16.031 14.258 1 64.81 89 GLU B N 1
ATOM 2659 C CA . GLU B 1 89 ? 3.357 -15.109 15.227 1 64.81 89 GLU B CA 1
ATOM 2660 C C . GLU B 1 89 ? 2.266 -14.43 16.047 1 64.81 89 GLU B C 1
ATOM 2662 O O . GLU B 1 89 ? 2.473 -14.117 17.219 1 64.81 89 GLU B O 1
ATOM 2667 N N . ALA B 1 90 ? 1.212 -14.266 15.445 1 67.31 90 ALA B N 1
ATOM 2668 C CA . ALA B 1 90 ? 0.081 -13.641 16.125 1 67.31 90 ALA B CA 1
ATOM 2669 C C . ALA B 1 90 ? -0.664 -14.664 16.984 1 67.31 90 ALA B C 1
ATOM 2671 O O . ALA B 1 90 ? -1.694 -14.344 17.578 1 67.31 90 ALA B O 1
ATOM 2672 N N . GLY B 1 91 ? -0.084 -15.859 17.016 1 72.06 91 GLY B N 1
ATOM 2673 C CA . GLY B 1 91 ? -0.638 -16.875 17.891 1 72.06 91 GLY B CA 1
ATOM 2674 C C . GLY B 1 91 ? -1.724 -17.703 17.219 1 72.06 91 GLY B C 1
ATOM 2675 O O . GLY B 1 91 ? -2.469 -18.422 17.906 1 72.06 91 GLY B O 1
ATOM 2676 N N . HIS B 1 92 ? -1.834 -17.547 15.938 1 79.69 92 HIS B N 1
ATOM 2677 C CA . HIS B 1 92 ? -2.85 -18.297 15.203 1 79.69 92 HIS B CA 1
ATOM 2678 C C . HIS B 1 92 ? -2.229 -19.453 14.438 1 79.69 92 HIS B C 1
ATOM 2680 O O . HIS B 1 92 ? -1.007 -19.531 14.297 1 79.69 92 HIS B O 1
ATOM 2686 N N . LYS B 1 93 ? -3.033 -20.344 14.047 1 84.31 93 LYS B N 1
ATOM 2687 C CA . LYS B 1 93 ? -2.609 -21.453 13.203 1 84.31 93 LYS B CA 1
ATOM 2688 C C . LYS B 1 93 ? -3.008 -21.234 11.75 1 84.31 93 LYS B C 1
ATOM 2690 O O . LYS B 1 93 ? -4.129 -21.547 11.344 1 84.31 93 LYS B O 1
ATOM 2695 N N . PRO B 1 94 ? -2.086 -20.719 11.039 1 85.38 94 PRO B N 1
ATOM 2696 C CA . PRO B 1 94 ? -2.41 -20.469 9.633 1 85.38 94 PRO B CA 1
ATOM 2697 C C . PRO B 1 94 ? -2.479 -21.75 8.805 1 85.38 94 PRO B C 1
ATOM 2699 O O . PRO B 1 94 ? -1.706 -22.688 9.047 1 85.38 94 PRO B O 1
ATOM 2702 N N . THR B 1 95 ? -3.453 -21.828 8.008 1 88.56 95 THR B N 1
ATOM 2703 C CA . THR B 1 95 ? -3.541 -22.922 7.047 1 88.56 95 THR B CA 1
ATOM 2704 C C . THR B 1 95 ? -3.939 -22.391 5.668 1 88.56 95 THR B C 1
ATOM 2706 O O . THR B 1 95 ? -4.727 -21.453 5.559 1 88.56 95 THR B O 1
ATOM 2709 N N . THR B 1 96 ? -3.355 -22.906 4.664 1 90.5 96 THR B N 1
ATOM 2710 C CA . THR B 1 96 ? -3.73 -22.625 3.283 1 90.5 96 THR B CA 1
ATOM 2711 C C . THR B 1 96 ? -4.371 -23.844 2.629 1 90.5 96 THR B C 1
ATOM 2713 O O . THR B 1 96 ? -3.816 -24.938 2.674 1 90.5 96 THR B O 1
ATOM 2716 N N . GLN B 1 97 ? -5.539 -23.688 2.127 1 93.06 97 GLN B N 1
ATOM 2717 C CA . GLN B 1 97 ? -6.215 -24.719 1.348 1 93.06 97 GLN B CA 1
ATOM 2718 C C . GLN B 1 97 ? -6.129 -24.438 -0.147 1 93.06 97 GLN B C 1
ATOM 2720 O O . GLN B 1 97 ? -6.703 -23.453 -0.629 1 93.06 97 GLN B O 1
ATOM 2725 N N . ASN B 1 98 ? -5.387 -25.25 -0.81 1 95.81 98 ASN B N 1
ATOM 2726 C CA . ASN B 1 98 ? -5.41 -25.219 -2.268 1 95.81 98 ASN B CA 1
ATOM 2727 C C . ASN B 1 98 ? -6.656 -25.906 -2.826 1 95.81 98 ASN B C 1
ATOM 2729 O O . ASN B 1 98 ? -6.719 -27.125 -2.885 1 95.81 98 ASN B O 1
ATOM 2733 N N . ARG B 1 99 ? -7.551 -25.219 -3.291 1 95.38 99 ARG B N 1
ATOM 2734 C CA . ARG B 1 99 ? -8.867 -25.75 -3.635 1 95.38 99 ARG B CA 1
ATOM 2735 C C . ARG B 1 99 ? -8.859 -26.359 -5.035 1 95.38 99 ARG B C 1
ATOM 2737 O O . ARG B 1 99 ? -9.297 -27.484 -5.23 1 95.38 99 ARG B O 1
ATOM 2744 N N . THR B 1 100 ? -8.43 -25.562 -6 1 97.19 100 THR B N 1
ATOM 2745 C CA . THR B 1 100 ? -8.406 -26.062 -7.371 1 97.19 100 THR B CA 1
ATOM 2746 C C . THR B 1 100 ? -7.145 -25.594 -8.094 1 97.19 100 THR B C 1
ATOM 2748 O O . THR B 1 100 ? -6.551 -24.578 -7.723 1 97.19 100 THR B O 1
ATOM 2751 N N . LEU B 1 101 ? -6.691 -26.359 -9.023 1 98.06 101 LEU B N 1
ATOM 2752 C CA . LEU B 1 101 ? -5.648 -26.047 -10 1 98.06 101 LEU B CA 1
ATOM 2753 C C . LEU B 1 101 ? -6.074 -26.469 -11.398 1 98.06 101 LEU B C 1
ATOM 2755 O O . LEU B 1 101 ? -6.266 -27.656 -11.672 1 98.06 101 LEU B O 1
ATOM 2759 N N . GLU B 1 102 ? -6.254 -25.516 -12.25 1 98.25 102 GLU B N 1
ATOM 2760 C CA . GLU B 1 102 ? -6.742 -25.797 -13.602 1 98.25 102 GLU B CA 1
ATOM 2761 C C . GLU B 1 102 ? -5.918 -25.062 -14.648 1 98.25 102 GLU B C 1
ATOM 2763 O O . GLU B 1 102 ? -5.504 -23.922 -14.43 1 98.25 102 GLU B O 1
ATOM 2768 N N . LEU B 1 103 ? -5.664 -25.781 -15.695 1 98.06 103 LEU B N 1
ATOM 2769 C CA . LEU B 1 103 ? -5.062 -25.125 -16.844 1 98.06 103 LEU B CA 1
ATOM 2770 C C . LEU B 1 103 ? -6.121 -24.406 -17.672 1 98.06 103 LEU B C 1
ATOM 2772 O O . LEU B 1 103 ? -7.062 -25.031 -18.172 1 98.06 103 LEU B O 1
ATOM 2776 N N . VAL B 1 104 ? -5.941 -23.078 -17.844 1 98.19 104 VAL B N 1
ATOM 2777 C CA . VAL B 1 104 ? -6.984 -22.297 -18.5 1 98.19 104 VAL B CA 1
ATOM 2778 C C . VAL B 1 104 ? -6.352 -21.344 -19.5 1 98.19 104 VAL B C 1
ATOM 2780 O O . VAL B 1 104 ? -5.133 -21.141 -19.516 1 98.19 104 VAL B O 1
ATOM 2783 N N . THR B 1 105 ? -7.188 -20.828 -20.438 1 97.44 105 THR B N 1
ATOM 2784 C CA . THR B 1 105 ? -6.859 -19.625 -21.188 1 97.44 105 THR B CA 1
ATOM 2785 C C . THR B 1 105 ? -7.375 -18.375 -20.469 1 97.44 105 THR B C 1
ATOM 2787 O O . THR B 1 105 ? -8.578 -18.125 -20.453 1 97.44 105 THR B O 1
ATOM 2790 N N . PRO B 1 106 ? -6.5 -17.625 -19.875 1 96 106 PRO B N 1
ATOM 2791 C CA . PRO B 1 106 ? -6.973 -16.484 -19.094 1 96 106 PRO B CA 1
ATOM 2792 C C . PRO B 1 106 ? -7.691 -15.438 -19.938 1 96 106 PRO B C 1
ATOM 2794 O O . PRO B 1 106 ? -7.422 -15.312 -21.141 1 96 106 PRO B O 1
ATOM 2797 N N . GLU B 1 107 ? -8.602 -14.703 -19.266 1 93.38 107 GLU B N 1
ATOM 2798 C CA . GLU B 1 107 ? -9.219 -13.547 -19.922 1 93.38 107 GLU B CA 1
ATOM 2799 C C . GLU B 1 107 ? -8.18 -12.5 -20.297 1 93.38 107 GLU B C 1
ATOM 2801 O O . GLU B 1 107 ? -7.066 -12.5 -19.766 1 93.38 107 GLU B O 1
ATOM 2806 N N . GLU B 1 108 ? -8.562 -11.641 -21.188 1 88.62 108 GLU B N 1
ATOM 2807 C CA . GLU B 1 108 ? -7.637 -10.68 -21.781 1 88.62 108 GLU B CA 1
ATOM 2808 C C . GLU B 1 108 ? -6.961 -9.82 -20.719 1 88.62 108 GLU B C 1
ATOM 2810 O O . GLU B 1 108 ? -5.75 -9.594 -20.766 1 88.62 108 GLU B O 1
ATOM 2815 N N . ASP B 1 109 ? -7.738 -9.336 -19.75 1 87.38 109 ASP B N 1
ATOM 2816 C CA . ASP B 1 109 ? -7.191 -8.461 -18.734 1 87.38 109 ASP B CA 1
ATOM 2817 C C . ASP B 1 109 ? -6.133 -9.18 -17.891 1 87.38 109 ASP B C 1
ATOM 2819 O O . ASP B 1 109 ? -5.09 -8.609 -17.578 1 87.38 109 ASP B O 1
ATOM 2823 N N . VAL B 1 110 ? -6.371 -10.438 -17.594 1 92.75 110 VAL B N 1
ATOM 2824 C CA . VAL B 1 110 ? -5.426 -11.242 -16.828 1 92.75 110 VAL B CA 1
ATOM 2825 C C . VAL B 1 110 ? -4.219 -11.594 -17.703 1 92.75 110 VAL B C 1
ATOM 2827 O O . VAL B 1 110 ? -3.074 -11.5 -17.25 1 92.75 110 VAL B O 1
ATOM 2830 N N . ALA B 1 111 ? -4.453 -11.961 -18.938 1 92 111 ALA B N 1
ATOM 2831 C CA . ALA B 1 111 ? -3.387 -12.32 -19.859 1 92 111 ALA B CA 1
ATOM 2832 C C . ALA B 1 111 ? -2.406 -11.164 -20.047 1 92 111 ALA B C 1
ATOM 2834 O O . ALA B 1 111 ? -1.192 -11.375 -20.109 1 92 111 ALA B O 1
ATOM 2835 N N . ASN B 1 112 ? -2.918 -10 -20.109 1 85.19 112 ASN B N 1
ATOM 2836 C CA . ASN B 1 112 ? -2.092 -8.805 -20.281 1 85.19 112 ASN B CA 1
ATOM 2837 C C . ASN B 1 112 ? -1.161 -8.602 -19.094 1 85.19 112 ASN B C 1
ATOM 2839 O O . ASN B 1 112 ? -0.028 -8.148 -19.25 1 85.19 112 ASN B O 1
ATOM 2843 N N . GLN B 1 113 ? -1.631 -8.938 -17.875 1 89.62 113 GLN B N 1
ATOM 2844 C CA . GLN B 1 113 ? -0.812 -8.781 -16.672 1 89.62 113 GLN B CA 1
ATOM 2845 C C . GLN B 1 113 ? 0.356 -9.758 -16.672 1 89.62 113 GLN B C 1
ATOM 2847 O O . GLN B 1 113 ? 1.396 -9.5 -16.062 1 89.62 113 GLN B O 1
ATOM 2852 N N . LEU B 1 114 ? 0.2 -10.828 -17.422 1 92.5 114 LEU B N 1
ATOM 2853 C CA . LEU B 1 114 ? 1.21 -11.875 -17.453 1 92.5 114 LEU B CA 1
ATOM 2854 C C . LEU B 1 114 ? 1.992 -11.828 -18.766 1 92.5 114 LEU B C 1
ATOM 2856 O O . LEU B 1 114 ? 2.852 -12.68 -19.016 1 92.5 114 LEU B O 1
ATOM 2860 N N . ASN B 1 115 ? 1.659 -10.875 -19.562 1 88 115 ASN B N 1
ATOM 2861 C CA . ASN B 1 115 ? 2.285 -10.734 -20.859 1 88 115 ASN B CA 1
ATOM 2862 C C . ASN B 1 115 ? 2.17 -12.023 -21.688 1 88 115 ASN B C 1
ATOM 2864 O O . ASN B 1 115 ? 3.146 -12.469 -22.297 1 88 115 ASN B O 1
ATOM 2868 N N . LEU B 1 116 ? 1.03 -12.594 -21.656 1 90.5 116 LEU B N 1
ATOM 2869 C CA . LEU B 1 116 ? 0.79 -13.812 -22.422 1 90.5 116 LEU B CA 1
ATOM 2870 C C . LEU B 1 116 ? 0.454 -13.484 -23.875 1 90.5 116 LEU B C 1
ATOM 2872 O O . LEU B 1 116 ? -0.219 -12.484 -24.141 1 90.5 116 LEU B O 1
ATOM 2876 N N . ARG B 1 117 ? 0.941 -14.344 -24.719 1 86.56 117 ARG B N 1
ATOM 2877 C CA . ARG B 1 117 ? 0.508 -14.273 -26.109 1 86.56 117 ARG B CA 1
ATOM 2878 C C . ARG B 1 117 ? -0.915 -14.797 -26.266 1 86.56 117 ARG B C 1
ATOM 2880 O O . ARG B 1 117 ? -1.438 -15.469 -25.375 1 86.56 117 ARG B O 1
ATOM 2887 N N . THR B 1 118 ? -1.434 -14.367 -27.359 1 87.38 118 THR B N 1
ATOM 2888 C CA . THR B 1 118 ? -2.781 -14.844 -27.641 1 87.38 118 THR B CA 1
ATOM 2889 C C . THR B 1 118 ? -2.832 -16.375 -27.609 1 87.38 118 THR B C 1
ATOM 2891 O O . THR B 1 118 ? -2.006 -17.031 -28.234 1 87.38 118 THR B O 1
ATOM 2894 N N . GLY B 1 119 ? -3.75 -16.891 -26.812 1 90.38 119 GLY B N 1
ATOM 2895 C CA . GLY B 1 119 ? -3.967 -18.328 -26.766 1 90.38 119 GLY B CA 1
ATOM 2896 C C . GLY B 1 119 ? -3.076 -19.031 -25.766 1 90.38 119 GLY B C 1
ATOM 2897 O O . GLY B 1 119 ? -3.277 -20.219 -25.469 1 90.38 119 GLY B O 1
ATOM 2898 N N . GLU B 1 120 ? -2.121 -18.391 -25.219 1 95 120 GLU B N 1
ATOM 2899 C CA . GLU B 1 120 ? -1.239 -19 -24.234 1 95 120 GLU B CA 1
ATOM 2900 C C . GLU B 1 120 ? -1.989 -19.297 -22.938 1 95 120 GLU B C 1
ATOM 2902 O O . GLU B 1 120 ? -2.859 -18.516 -22.516 1 95 120 GLU B O 1
ATOM 2907 N N . LYS B 1 121 ? -1.586 -20.406 -22.312 1 98 121 LYS B N 1
ATOM 2908 C CA . LYS B 1 121 ? -2.33 -20.875 -21.141 1 98 121 LYS B CA 1
ATOM 2909 C C . LYS B 1 121 ? -1.61 -20.516 -19.844 1 98 121 LYS B C 1
ATOM 2911 O O . LYS B 1 121 ? -0.422 -20.188 -19.859 1 98 121 LYS B O 1
ATOM 2916 N N . ALA B 1 122 ? -2.41 -20.531 -18.797 1 98.5 122 ALA B N 1
ATOM 2917 C CA . ALA B 1 122 ? -1.912 -20.359 -17.422 1 98.5 122 ALA B CA 1
ATOM 2918 C C . ALA B 1 122 ? -2.652 -21.281 -16.453 1 98.5 122 ALA B C 1
ATOM 2920 O O . ALA B 1 122 ? -3.818 -21.625 -16.672 1 98.5 122 ALA B O 1
ATOM 2921 N N . TYR B 1 123 ? -1.913 -21.703 -15.484 1 98.56 123 TYR B N 1
ATOM 2922 C CA . TYR B 1 123 ? -2.594 -22.359 -14.375 1 98.56 123 TYR B CA 1
ATOM 2923 C C . TYR B 1 123 ? -3.373 -21.359 -13.539 1 98.56 123 TYR B C 1
ATOM 2925 O O . TYR B 1 123 ? -2.867 -20.281 -13.227 1 98.56 123 TYR B O 1
ATOM 2933 N N . LYS B 1 124 ? -4.609 -21.656 -13.234 1 98.5 124 LYS B N 1
ATOM 2934 C CA . LYS B 1 124 ? -5.406 -20.938 -12.234 1 98.5 124 LYS B CA 1
ATOM 2935 C C . LYS B 1 124 ? -5.457 -21.719 -10.922 1 98.5 124 LYS B C 1
ATOM 2937 O O . LYS B 1 124 ? -6.078 -22.781 -10.852 1 98.5 124 LYS B O 1
ATOM 2942 N N . LEU B 1 125 ? -4.785 -21.219 -9.93 1 97.75 125 LEU B N 1
ATOM 2943 C CA . LEU B 1 125 ? -4.754 -21.797 -8.594 1 97.75 125 LEU B CA 1
ATOM 2944 C C . LEU B 1 125 ? -5.68 -21.031 -7.648 1 97.75 125 LEU B C 1
ATOM 2946 O O . LEU B 1 125 ? -5.504 -19.828 -7.441 1 97.75 125 LEU B O 1
ATOM 2950 N N . VAL B 1 126 ? -6.684 -21.688 -7.164 1 97.12 126 VAL B N 1
ATOM 2951 C CA . VAL B 1 126 ? -7.613 -21.094 -6.215 1 97.12 126 VAL B CA 1
ATOM 2952 C C . VAL B 1 126 ? -7.258 -21.531 -4.797 1 97.12 126 VAL B C 1
ATOM 2954 O O . VAL B 1 126 ? -7.156 -22.719 -4.516 1 97.12 126 VAL B O 1
ATOM 2957 N N . ARG B 1 127 ? -7.086 -20.547 -3.914 1 95.12 127 ARG B N 1
ATOM 2958 C CA . ARG B 1 127 ? -6.645 -20.828 -2.555 1 95.12 127 ARG B CA 1
ATOM 2959 C C . ARG B 1 127 ? -7.512 -20.109 -1.529 1 95.12 127 ARG B C 1
ATOM 2961 O O . ARG B 1 127 ? -8.008 -19.016 -1.789 1 95.12 127 ARG B O 1
ATOM 2968 N N . LEU B 1 128 ? -7.695 -20.766 -0.459 1 95 128 LEU B N 1
ATOM 2969 C CA . LEU B 1 128 ? -8.336 -20.203 0.719 1 95 128 LEU B CA 1
ATOM 2970 C C . LEU B 1 128 ? -7.398 -20.234 1.922 1 95 128 LEU B C 1
ATOM 2972 O O . LEU B 1 128 ? -6.863 -21.297 2.264 1 95 128 LEU B O 1
ATOM 2976 N N . ARG B 1 129 ? -7.125 -19.125 2.477 1 91.56 129 ARG B N 1
ATOM 2977 C CA . ARG B 1 129 ? -6.285 -19.062 3.668 1 91.56 129 ARG B CA 1
ATOM 2978 C C . ARG B 1 129 ? -7.129 -18.906 4.926 1 91.56 129 ARG B C 1
ATOM 2980 O O . ARG B 1 129 ? -8.086 -18.125 4.953 1 91.56 129 ARG B O 1
ATOM 2987 N N . LEU B 1 130 ? -6.707 -19.656 5.887 1 91.19 130 LEU B N 1
ATOM 2988 C CA . LEU B 1 130 ? -7.461 -19.719 7.133 1 91.19 130 LEU B CA 1
ATOM 2989 C C . LEU B 1 130 ? -6.551 -19.469 8.328 1 91.19 130 LEU B C 1
ATOM 2991 O O . LEU B 1 130 ? -5.34 -19.688 8.258 1 91.19 130 LEU B O 1
ATOM 2995 N N . ALA B 1 131 ? -7.137 -18.953 9.336 1 88.06 131 ALA B N 1
ATOM 2996 C CA . ALA B 1 131 ? -6.531 -18.938 10.664 1 88.06 131 ALA B CA 1
ATOM 2997 C C . ALA B 1 131 ? -7.477 -19.531 11.703 1 88.06 131 ALA B C 1
ATOM 2999 O O . ALA B 1 131 ? -8.609 -19.078 11.859 1 88.06 131 ALA B O 1
ATOM 3000 N N . ASP B 1 132 ? -7 -20.562 12.383 1 90.81 132 ASP B N 1
ATOM 3001 C CA . ASP B 1 132 ? -7.816 -21.266 13.367 1 90.81 132 ASP B CA 1
ATOM 3002 C C . ASP B 1 132 ? -9.125 -21.75 12.758 1 90.81 132 ASP B C 1
ATOM 3004 O O . ASP B 1 132 ? -10.195 -21.594 13.352 1 90.81 132 ASP B O 1
ATOM 3008 N N . GLY B 1 133 ? -9.062 -22.109 11.562 1 90.81 133 GLY B N 1
ATOM 3009 C CA . GLY B 1 133 ? -10.211 -22.688 10.883 1 90.81 133 GLY B CA 1
ATOM 3010 C C . GLY B 1 133 ? -11.141 -21.641 10.297 1 90.81 133 GLY B C 1
ATOM 3011 O O . GLY B 1 133 ? -12.117 -21.984 9.633 1 90.81 133 GLY B O 1
ATOM 3012 N N . VAL B 1 134 ? -10.859 -20.406 10.516 1 92.69 134 VAL B N 1
ATOM 3013 C CA . VAL B 1 134 ? -11.703 -19.328 10.023 1 92.69 134 VAL B CA 1
ATOM 3014 C C . VAL B 1 134 ? -11.141 -18.781 8.719 1 92.69 134 VAL B C 1
ATOM 3016 O O . VAL B 1 134 ? -9.961 -18.406 8.648 1 92.69 134 VAL B O 1
ATOM 3019 N N . PRO B 1 135 ? -11.992 -18.719 7.641 1 95.5 135 PRO B N 1
ATOM 3020 C CA . PRO B 1 135 ? -11.508 -18.156 6.383 1 95.5 135 PRO B CA 1
ATOM 3021 C C . PRO B 1 135 ? -11.156 -16.672 6.492 1 95.5 135 PRO B C 1
ATOM 3023 O O . PRO B 1 135 ? -11.922 -15.898 7.062 1 95.5 135 PRO B O 1
ATOM 3026 N N . LEU B 1 136 ? -10.039 -16.359 5.875 1 92.88 136 LEU B N 1
ATOM 3027 C CA . LEU B 1 136 ? -9.57 -14.984 5.988 1 92.88 136 LEU B CA 1
ATOM 3028 C C . LEU B 1 136 ? -9.375 -14.359 4.605 1 92.88 136 LEU B C 1
ATOM 3030 O O . LEU B 1 136 ? -9.625 -13.172 4.414 1 92.88 136 LEU B O 1
ATOM 3034 N N . MET B 1 137 ? -8.898 -15.172 3.73 1 94.31 137 MET B N 1
ATOM 3035 C CA . MET B 1 137 ? -8.539 -14.656 2.41 1 94.31 137 MET B CA 1
ATOM 3036 C C . MET B 1 137 ? -8.82 -15.703 1.332 1 94.31 137 MET B C 1
ATOM 3038 O O . MET B 1 137 ? -8.547 -16.891 1.525 1 94.31 137 MET B O 1
ATOM 3042 N N . TYR B 1 138 ? -9.398 -15.227 0.254 1 95.25 138 TYR B N 1
ATOM 3043 C CA . TYR B 1 138 ? -9.641 -16.016 -0.954 1 95.25 138 TYR B CA 1
ATOM 3044 C C . TYR B 1 138 ? -8.828 -15.469 -2.125 1 95.25 138 TYR B C 1
ATOM 3046 O O . TYR B 1 138 ? -8.844 -14.266 -2.393 1 95.25 138 TYR B O 1
ATOM 3054 N N . GLY B 1 139 ? -8.094 -16.359 -2.797 1 95 139 GLY B N 1
ATOM 3055 C CA . GLY B 1 139 ? -7.223 -15.875 -3.852 1 95 139 GLY B CA 1
ATOM 3056 C C . GLY B 1 139 ? -7.258 -16.734 -5.102 1 95 139 GLY B C 1
ATOM 3057 O O . GLY B 1 139 ? -7.367 -17.953 -5.02 1 95 139 GLY B O 1
ATOM 3058 N N . GLU B 1 140 ? -7.242 -16.078 -6.211 1 96.5 140 GLU B N 1
ATOM 3059 C CA . GLU B 1 140 ? -6.996 -16.688 -7.516 1 96.5 140 GLU B CA 1
ATOM 3060 C C . GLU B 1 140 ? -5.637 -16.281 -8.07 1 96.5 140 GLU B C 1
ATOM 3062 O O . GLU B 1 140 ? -5.391 -15.094 -8.312 1 96.5 140 GLU B O 1
ATOM 3067 N N . THR B 1 141 ? -4.797 -17.25 -8.219 1 96.5 141 THR B N 1
ATOM 3068 C CA . THR B 1 141 ? -3.447 -17 -8.719 1 96.5 141 THR B CA 1
ATOM 3069 C C . THR B 1 141 ? -3.258 -17.609 -10.109 1 96.5 141 THR B C 1
ATOM 3071 O O . THR B 1 141 ? -3.557 -18.781 -10.32 1 96.5 141 THR B O 1
ATOM 3074 N N . TYR B 1 142 ? -2.752 -16.844 -11.008 1 97.81 142 TYR B N 1
ATOM 3075 C CA . TYR B 1 142 ? -2.457 -17.297 -12.359 1 97.81 142 TYR B CA 1
ATOM 3076 C C . TYR B 1 142 ? -0.955 -17.422 -12.578 1 97.81 142 TYR B C 1
ATOM 3078 O O . TYR B 1 142 ? -0.194 -16.5 -12.266 1 97.81 142 TYR B O 1
ATOM 3086 N N . LEU B 1 143 ? -0.557 -18.547 -13.133 1 98.19 143 LEU B N 1
ATOM 3087 C CA . LEU B 1 143 ? 0.839 -18.891 -13.383 1 98.19 143 LEU B CA 1
ATOM 3088 C C . LEU B 1 143 ? 1.038 -19.344 -14.82 1 98.19 143 LEU B C 1
ATOM 3090 O O . LEU B 1 143 ? 0.47 -20.359 -15.242 1 98.19 143 LEU B O 1
ATOM 3094 N N . PRO B 1 144 ? 1.879 -18.656 -15.523 1 98.06 144 PRO B N 1
ATOM 3095 C CA . PRO B 1 144 ? 2.068 -19.047 -16.922 1 98.06 144 PRO B CA 1
ATOM 3096 C C . PRO B 1 144 ? 2.562 -20.484 -17.062 1 98.06 144 PRO B C 1
ATOM 3098 O O . PRO B 1 144 ? 3.553 -20.875 -16.438 1 98.06 144 PRO B O 1
ATOM 3101 N N . GLU B 1 145 ? 1.901 -21.219 -17.906 1 98 145 GLU B N 1
ATOM 3102 C CA . GLU B 1 145 ? 2.279 -22.609 -18.125 1 98 145 GLU B CA 1
ATOM 3103 C C . GLU B 1 145 ? 3.711 -22.719 -18.656 1 98 145 GLU B C 1
ATOM 310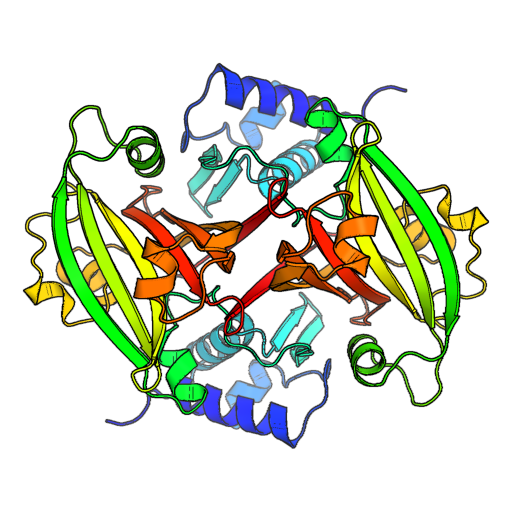5 O O . GLU B 1 145 ? 4.449 -23.625 -18.266 1 98 145 GLU B O 1
ATOM 3110 N N . ARG B 1 146 ? 4.082 -21.875 -19.516 1 96.69 146 ARG B N 1
ATOM 3111 C CA . ARG B 1 146 ? 5.402 -21.891 -20.125 1 96.69 146 ARG B CA 1
ATOM 3112 C C . ARG B 1 146 ? 6.5 -21.781 -19.078 1 96.69 146 ARG B C 1
ATOM 3114 O O . ARG B 1 146 ? 7.574 -22.359 -19.219 1 96.69 146 ARG B O 1
ATOM 3121 N N . ILE B 1 147 ? 6.223 -21.109 -18.016 1 97 147 ILE B N 1
ATOM 3122 C CA . ILE B 1 147 ? 7.195 -20.875 -16.953 1 97 147 ILE B CA 1
ATOM 3123 C C . ILE B 1 147 ? 7.113 -21.984 -15.922 1 97 147 ILE B C 1
ATOM 3125 O O . ILE B 1 147 ? 8.125 -22.391 -15.344 1 97 147 ILE B O 1
ATOM 3129 N N . PHE B 1 148 ? 5.934 -22.469 -15.742 1 97.88 148 PHE B N 1
ATOM 3130 C CA . PHE B 1 148 ? 5.711 -23.516 -14.75 1 97.88 148 PHE B CA 1
ATOM 3131 C C . PHE B 1 148 ? 5.137 -24.766 -15.398 1 97.88 148 PHE B C 1
ATOM 3133 O O . PHE B 1 148 ? 4.039 -25.203 -15.055 1 97.88 148 PHE B O 1
ATOM 3140 N N . PRO B 1 149 ? 5.91 -25.375 -16.219 1 97.75 149 PRO B N 1
ATOM 3141 C CA . PRO B 1 149 ? 5.383 -26.547 -16.922 1 97.75 149 PRO B CA 1
ATOM 3142 C C . PRO B 1 149 ? 5.09 -27.719 -15.992 1 97.75 149 PRO B C 1
ATOM 3144 O O . PRO B 1 149 ? 5.84 -27.953 -15.039 1 97.75 149 PRO B O 1
ATOM 3147 N N . ASP B 1 150 ? 3.971 -28.375 -16.188 1 97.38 150 ASP B N 1
ATOM 3148 C CA . ASP B 1 150 ? 3.568 -29.609 -15.516 1 97.38 150 ASP B CA 1
ATOM 3149 C C . ASP B 1 150 ? 3.357 -29.375 -14.023 1 97.38 150 ASP B C 1
ATOM 3151 O O . ASP B 1 150 ? 3.734 -30.219 -13.203 1 97.38 150 ASP B O 1
ATOM 3155 N N . LEU B 1 151 ? 2.883 -28.219 -13.695 1 97.38 151 LEU B N 1
ATOM 3156 C CA . LEU B 1 151 ? 2.516 -27.938 -12.312 1 97.38 151 LEU B CA 1
ATOM 3157 C C . LEU B 1 151 ? 1.332 -28.797 -11.883 1 97.38 151 LEU B C 1
ATOM 3159 O O . LEU B 1 151 ? 0.334 -28.891 -12.602 1 97.38 151 LEU B O 1
ATOM 3163 N N . LYS B 1 152 ? 1.505 -29.469 -10.742 1 96.75 152 LYS B N 1
ATOM 3164 C CA . LYS B 1 152 ? 0.46 -30.328 -10.203 1 96.75 152 LYS B CA 1
ATOM 3165 C C . LYS B 1 152 ? 0.06 -29.891 -8.797 1 96.75 152 LYS B C 1
ATOM 3167 O O . LYS B 1 152 ? 0.842 -29.25 -8.094 1 96.75 152 LYS B O 1
ATOM 3172 N N . MET B 1 153 ? -1.173 -30.25 -8.484 1 96.12 153 MET B N 1
ATOM 3173 C CA . MET B 1 153 ? -1.674 -29.938 -7.148 1 96.12 153 MET B CA 1
ATOM 3174 C C . MET B 1 153 ? -0.763 -30.531 -6.078 1 96.12 153 MET B C 1
ATOM 3176 O O . MET B 1 153 ? -0.55 -29.922 -5.027 1 96.12 153 MET B O 1
ATOM 3180 N N . SER B 1 154 ? -0.205 -31.656 -6.312 1 94.88 154 SER B N 1
ATOM 3181 C CA . SER B 1 154 ? 0.649 -32.344 -5.355 1 94.88 154 SER B CA 1
ATOM 3182 C C . SER B 1 154 ? 1.916 -31.547 -5.066 1 94.88 154 SER B C 1
ATOM 3184 O O . SER B 1 154 ? 2.531 -31.719 -4.012 1 94.88 154 SER B O 1
ATOM 3186 N N . ASP B 1 155 ? 2.324 -30.703 -6.039 1 94.62 155 ASP B N 1
ATOM 3187 C CA . ASP B 1 155 ? 3.512 -29.875 -5.84 1 94.62 155 ASP B CA 1
ATOM 3188 C C . ASP B 1 155 ? 3.252 -28.781 -4.801 1 94.62 155 ASP B C 1
ATOM 3190 O O . ASP B 1 155 ? 4.191 -28.234 -4.227 1 94.62 155 ASP B O 1
ATOM 3194 N N . LEU B 1 156 ? 1.965 -28.469 -4.523 1 92.75 156 LEU B N 1
ATOM 3195 C CA . LEU B 1 156 ? 1.591 -27.281 -3.77 1 92.75 156 LEU B CA 1
ATOM 3196 C C . LEU B 1 156 ? 1.313 -27.625 -2.309 1 92.75 156 LEU B C 1
ATOM 3198 O O . LEU B 1 156 ? 0.647 -26.875 -1.604 1 92.75 156 LEU B O 1
ATOM 3202 N N . GLU B 1 157 ? 1.788 -28.75 -1.922 1 82.62 157 GLU B N 1
ATOM 3203 C CA . GLU B 1 157 ? 1.763 -29.062 -0.498 1 82.62 157 GLU B CA 1
ATOM 3204 C C . GLU B 1 157 ? 2.67 -28.125 0.294 1 82.62 157 GLU B C 1
ATOM 3206 O O . GLU B 1 157 ? 2.41 -27.844 1.466 1 82.62 157 GLU B O 1
ATOM 3211 N N . ASP B 1 158 ? 3.645 -27.641 -0.455 1 73.69 158 ASP B N 1
ATOM 3212 C CA . ASP B 1 158 ? 4.508 -26.578 0.073 1 73.69 158 ASP B CA 1
ATOM 3213 C C . ASP B 1 158 ? 3.986 -25.203 -0.313 1 73.69 158 ASP B C 1
ATOM 3215 O O . ASP B 1 158 ? 3.023 -25.078 -1.075 1 73.69 158 ASP B O 1
ATOM 3219 N N . ASN B 1 159 ? 4.629 -24.219 0.267 1 82.75 159 ASN B N 1
ATOM 3220 C CA . ASN B 1 159 ? 4.355 -22.828 -0.107 1 82.75 159 ASN B CA 1
ATOM 3221 C C . ASN B 1 159 ? 4.648 -22.578 -1.583 1 82.75 159 ASN B C 1
ATOM 3223 O O . ASN B 1 159 ? 5.625 -23.109 -2.123 1 82.75 159 ASN B O 1
ATOM 3227 N N . LEU B 1 160 ? 3.746 -21.953 -2.24 1 88.94 160 LEU B N 1
ATOM 3228 C CA . LEU B 1 160 ? 3.859 -21.688 -3.668 1 88.94 160 LEU B CA 1
ATOM 3229 C C . LEU B 1 160 ? 5.23 -21.109 -4.004 1 88.94 160 LEU B C 1
ATOM 3231 O O . LEU B 1 160 ? 5.871 -21.531 -4.969 1 88.94 160 LEU B O 1
ATOM 3235 N N . TYR B 1 161 ? 5.727 -20.266 -3.213 1 86.06 161 TYR B N 1
ATOM 3236 C CA . TYR B 1 161 ? 6.973 -19.578 -3.521 1 86.06 161 TYR B CA 1
ATOM 3237 C C . TYR B 1 161 ? 8.164 -20.516 -3.352 1 86.06 161 TYR B C 1
ATOM 3239 O O . TYR B 1 161 ? 9.156 -20.406 -4.078 1 86.06 161 TYR B O 1
ATOM 3247 N N . THR B 1 162 ? 8.055 -21.375 -2.441 1 85.19 162 THR B N 1
ATOM 3248 C CA . THR B 1 162 ? 9.078 -22.406 -2.305 1 85.19 162 THR B CA 1
ATOM 3249 C C . THR B 1 162 ? 9.125 -23.297 -3.551 1 85.19 162 THR B C 1
ATOM 3251 O O . THR B 1 162 ? 10.203 -23.594 -4.066 1 85.19 162 THR B O 1
ATOM 3254 N N . VAL B 1 163 ? 7.973 -23.672 -4.02 1 92.06 163 VAL B N 1
ATOM 3255 C CA . VAL B 1 163 ? 7.871 -24.516 -5.207 1 92.06 163 VAL B CA 1
ATOM 3256 C C . VAL B 1 163 ? 8.43 -23.766 -6.418 1 92.06 163 VAL B C 1
ATOM 3258 O O . VAL B 1 163 ? 9.195 -24.328 -7.203 1 92.06 163 VAL B O 1
ATOM 3261 N N . MET B 1 164 ? 8.094 -22.484 -6.582 1 93.44 164 MET B N 1
ATOM 3262 C CA . MET B 1 164 ? 8.609 -21.672 -7.684 1 93.44 164 MET B CA 1
ATOM 3263 C C . MET B 1 164 ? 10.133 -21.688 -7.699 1 93.44 164 MET B C 1
ATOM 3265 O O . MET B 1 164 ? 10.742 -21.859 -8.758 1 93.44 164 MET B O 1
ATOM 3269 N N . LYS B 1 165 ? 10.656 -21.562 -6.547 1 90.62 165 LYS B N 1
ATOM 3270 C CA . LYS B 1 165 ? 12.102 -21.453 -6.422 1 90.62 165 LYS B CA 1
ATOM 3271 C C . LYS B 1 165 ? 12.781 -22.812 -6.625 1 90.62 165 LYS B C 1
ATOM 3273 O O . LYS B 1 165 ? 13.688 -22.938 -7.445 1 90.62 165 LYS B O 1
ATOM 3278 N N . GLN B 1 166 ? 12.344 -23.828 -5.984 1 92.44 166 GLN B N 1
ATOM 3279 C CA . GLN B 1 166 ? 13.031 -25.109 -5.93 1 92.44 166 GLN B CA 1
ATOM 3280 C C . GLN B 1 166 ? 12.805 -25.906 -7.207 1 92.44 166 GLN B C 1
ATOM 3282 O O . GLN B 1 166 ? 13.727 -26.531 -7.734 1 92.44 166 GLN B O 1
ATOM 3287 N N . LYS B 1 167 ? 11.641 -25.891 -7.707 1 95.31 167 LYS B N 1
ATOM 3288 C CA . LYS B 1 167 ? 11.297 -26.75 -8.844 1 95.31 167 LYS B CA 1
ATOM 3289 C C . LYS B 1 167 ? 11.531 -26.031 -10.164 1 95.31 167 LYS B C 1
ATOM 3291 O O . LYS B 1 167 ? 11.906 -26.656 -11.164 1 95.31 167 LYS B O 1
ATOM 3296 N N . TYR B 1 168 ? 11.367 -24.719 -10.141 1 96.56 168 TYR B N 1
ATOM 3297 C CA . TYR B 1 168 ? 11.359 -24.016 -11.422 1 96.56 168 TYR B CA 1
ATOM 3298 C C . TYR B 1 168 ? 12.453 -22.953 -11.477 1 96.56 168 TYR B C 1
ATOM 3300 O O . TYR B 1 168 ? 12.641 -22.297 -12.508 1 96.56 168 TYR B O 1
ATOM 3308 N N . ASN B 1 169 ? 13.102 -22.734 -10.359 1 95.06 169 ASN B N 1
ATOM 3309 C CA . ASN B 1 169 ? 14.164 -21.734 -10.266 1 95.06 169 ASN B CA 1
ATOM 3310 C C . ASN B 1 169 ? 13.656 -20.344 -10.602 1 95.06 169 ASN B C 1
ATOM 3312 O O . ASN B 1 169 ? 14.312 -19.594 -11.328 1 95.06 169 ASN B O 1
ATOM 3316 N N . GLU B 1 170 ? 12.438 -20.078 -10.148 1 93.56 170 GLU B N 1
ATOM 3317 C CA . GLU B 1 170 ? 11.82 -18.766 -10.305 1 93.56 170 GLU B CA 1
ATOM 3318 C C . GLU B 1 170 ? 11.711 -18.047 -8.961 1 93.56 170 GLU B C 1
ATOM 3320 O O . GLU B 1 170 ? 11.422 -18.672 -7.938 1 93.56 170 GLU B O 1
ATOM 3325 N N . GLN B 1 171 ? 11.984 -16.766 -9.055 1 88.75 171 GLN B N 1
ATOM 3326 C CA . GLN B 1 171 ? 11.859 -15.945 -7.855 1 88.75 171 GLN B CA 1
ATOM 3327 C C . GLN B 1 171 ? 11.266 -14.578 -8.188 1 88.75 171 GLN B C 1
ATOM 3329 O O . GLN B 1 171 ? 11.617 -13.977 -9.203 1 88.75 171 GLN B O 1
ATOM 3334 N N . SER B 1 172 ? 10.352 -14.188 -7.328 1 87.31 172 SER B N 1
ATOM 3335 C CA . SER B 1 172 ? 9.789 -12.852 -7.457 1 87.31 172 SER B CA 1
ATOM 3336 C C . SER B 1 172 ? 10.742 -11.797 -6.902 1 87.31 172 SER B C 1
ATOM 3338 O O . SER B 1 172 ? 11.188 -11.891 -5.754 1 87.31 172 SER B O 1
ATOM 3340 N N . ILE B 1 173 ? 11.086 -10.766 -7.66 1 81.25 173 ILE B N 1
ATOM 3341 C CA . ILE B 1 173 ? 12 -9.734 -7.176 1 81.25 173 ILE B CA 1
ATOM 3342 C C . ILE B 1 173 ? 11.227 -8.438 -6.938 1 81.25 173 ILE B C 1
ATOM 3344 O O . ILE B 1 173 ? 11.68 -7.559 -6.203 1 81.25 173 ILE B O 1
ATOM 3348 N N . LEU B 1 174 ? 10.172 -8.328 -7.664 1 82.69 174 LEU B N 1
ATOM 3349 C CA . LEU B 1 174 ? 9.328 -7.141 -7.562 1 82.69 174 LEU B CA 1
ATOM 3350 C C . LEU B 1 174 ? 7.855 -7.5 -7.711 1 82.69 174 LEU B C 1
ATOM 3352 O O . LEU B 1 174 ? 7.496 -8.328 -8.555 1 82.69 174 LEU B O 1
ATOM 3356 N N . ALA B 1 175 ? 7.07 -6.918 -6.871 1 86.31 175 ALA B N 1
ATOM 3357 C CA . ALA B 1 175 ? 5.625 -7.113 -6.945 1 86.31 175 ALA B CA 1
ATOM 3358 C C . ALA B 1 175 ? 4.891 -5.777 -6.977 1 86.31 175 ALA B C 1
ATOM 3360 O O . ALA B 1 175 ? 5.277 -4.828 -6.289 1 86.31 175 ALA B O 1
ATOM 3361 N N . PHE B 1 176 ? 3.869 -5.727 -7.848 1 84.38 176 PHE B N 1
ATOM 3362 C CA . PHE B 1 176 ? 2.949 -4.598 -7.934 1 84.38 176 PHE B CA 1
ATOM 3363 C C . PHE B 1 176 ? 1.591 -4.961 -7.348 1 84.38 176 PHE B C 1
ATOM 3365 O O . PHE B 1 176 ? 1.043 -6.023 -7.652 1 84.38 176 PHE B O 1
ATOM 3372 N N . GLU B 1 177 ? 1.075 -3.988 -6.562 1 87.31 177 GLU B N 1
ATOM 3373 C CA . GLU B 1 177 ? -0.216 -4.281 -5.949 1 87.31 177 GLU B CA 1
ATOM 3374 C C . GLU B 1 177 ? -1.164 -3.09 -6.066 1 87.31 177 GLU B C 1
ATOM 3376 O O . GLU B 1 177 ? -0.757 -1.942 -5.871 1 87.31 177 GLU B O 1
ATOM 3381 N N . ASP B 1 178 ? -2.328 -3.348 -6.516 1 88.38 178 ASP B N 1
ATOM 3382 C CA . ASP B 1 178 ? -3.463 -2.439 -6.395 1 88.38 178 ASP B CA 1
ATOM 3383 C C . ASP B 1 178 ? -4.453 -2.934 -5.344 1 88.38 178 ASP B C 1
ATOM 3385 O O . ASP B 1 178 ? -4.895 -4.082 -5.387 1 88.38 178 ASP B O 1
ATOM 3389 N N . VAL B 1 179 ? -4.758 -2.043 -4.453 1 90.69 179 VAL B N 1
ATOM 3390 C CA . VAL B 1 179 ? -5.672 -2.406 -3.373 1 90.69 179 VAL B CA 1
ATOM 3391 C C . VAL B 1 179 ? -6.938 -1.557 -3.457 1 90.69 179 VAL B C 1
ATOM 3393 O O . VAL B 1 179 ? -6.863 -0.329 -3.545 1 90.69 179 VAL B O 1
ATOM 3396 N N . GLN B 1 180 ? -8.047 -2.24 -3.449 1 93.62 180 GLN B N 1
ATOM 3397 C CA . GLN B 1 180 ? -9.359 -1.602 -3.459 1 93.62 180 GLN B CA 1
ATOM 3398 C C . GLN B 1 180 ? -10.18 -2.012 -2.24 1 93.62 180 GLN B C 1
ATOM 3400 O O . GLN B 1 180 ? -9.891 -3.027 -1.604 1 93.62 180 GLN B O 1
ATOM 3405 N N . ALA B 1 181 ? -11.102 -1.11 -1.914 1 96.19 181 ALA B N 1
ATOM 3406 C CA . ALA B 1 181 ? -12.172 -1.53 -1.017 1 96.19 181 ALA B CA 1
ATOM 3407 C C . ALA B 1 181 ? -13.43 -1.903 -1.799 1 96.19 181 ALA B C 1
ATOM 3409 O O . ALA B 1 181 ? -13.891 -1.139 -2.652 1 96.19 181 ALA B O 1
ATOM 3410 N N . VAL B 1 182 ? -13.938 -3.084 -1.497 1 97.19 182 VAL B N 1
ATOM 3411 C CA . VAL B 1 182 ? -15.125 -3.525 -2.215 1 97.19 182 VAL B CA 1
ATOM 3412 C C . VAL B 1 182 ? -16.141 -4.109 -1.229 1 97.19 182 VAL B C 1
ATOM 3414 O O . VAL B 1 182 ? -15.766 -4.543 -0.134 1 97.19 182 VAL B O 1
ATOM 3417 N N . ASN B 1 183 ? -17.422 -4.062 -1.612 1 98.12 183 ASN B N 1
ATOM 3418 C CA . ASN B 1 183 ? -18.438 -4.84 -0.912 1 98.12 183 ASN B CA 1
ATOM 3419 C C . ASN B 1 183 ? -18.5 -6.273 -1.431 1 98.12 183 ASN B C 1
ATOM 3421 O O . ASN B 1 183 ? -18.625 -6.496 -2.637 1 98.12 183 ASN B O 1
ATOM 3425 N N . LEU B 1 184 ? -18.469 -7.18 -0.495 1 97.69 184 LEU B N 1
ATOM 3426 C CA . LEU B 1 184 ? -18.562 -8.586 -0.887 1 97.69 184 LEU B CA 1
ATOM 3427 C C . LEU B 1 184 ? -19.953 -8.922 -1.397 1 97.69 184 LEU B C 1
ATOM 3429 O O . LEU B 1 184 ? -20.953 -8.492 -0.811 1 97.69 184 LEU B O 1
ATOM 3433 N N . ASP B 1 185 ? -19.922 -9.648 -2.492 1 97.31 185 ASP B N 1
ATOM 3434 C CA . ASP B 1 185 ? -21.219 -10.156 -2.945 1 97.31 185 ASP B CA 1
ATOM 3435 C C . ASP B 1 185 ? -21.609 -11.422 -2.184 1 97.31 185 ASP B C 1
ATOM 3437 O O . ASP B 1 185 ? -20.906 -11.844 -1.265 1 97.31 185 ASP B O 1
ATOM 3441 N N . GLU B 1 186 ? -22.734 -11.992 -2.508 1 97.56 186 GLU B N 1
ATOM 3442 C CA . GLU B 1 186 ? -23.25 -13.156 -1.793 1 97.56 186 GLU B CA 1
ATOM 3443 C C . GLU B 1 186 ? -22.297 -14.344 -1.897 1 97.56 186 GLU B C 1
ATOM 3445 O O . GLU B 1 186 ? -22.031 -15.016 -0.9 1 97.56 186 GLU B O 1
ATOM 3450 N N . LYS B 1 187 ? -21.844 -14.578 -3.045 1 96.94 187 LYS B N 1
ATOM 3451 C CA . LYS B 1 187 ? -20.953 -15.703 -3.283 1 96.94 187 LYS B CA 1
ATOM 3452 C C . LYS B 1 187 ? -19.656 -15.57 -2.48 1 96.94 187 LYS B C 1
ATOM 3454 O O . LYS B 1 187 ? -19.281 -16.484 -1.747 1 96.94 187 LYS B O 1
ATOM 3459 N N . ASP B 1 188 ? -19.016 -14.453 -2.594 1 96.31 188 ASP B N 1
ATOM 3460 C CA . ASP B 1 188 ? -17.734 -14.219 -1.933 1 96.31 188 ASP B CA 1
ATOM 3461 C C . ASP B 1 188 ? -17.891 -14.195 -0.415 1 96.31 188 ASP B C 1
ATOM 3463 O O . ASP B 1 188 ? -17.016 -14.68 0.316 1 96.31 188 ASP B O 1
ATOM 3467 N N . SER B 1 189 ? -19 -13.602 0.036 1 97.19 189 SER B N 1
ATOM 3468 C CA . SER B 1 189 ? -19.25 -13.531 1.473 1 97.19 189 SER B CA 1
ATOM 3469 C C . SER B 1 189 ? -19.391 -14.93 2.072 1 97.19 189 SER B C 1
ATOM 3471 O O . SER B 1 189 ? -18.953 -15.18 3.193 1 97.19 189 SER B O 1
ATOM 3473 N N . LYS B 1 190 ? -20.016 -15.773 1.331 1 96.94 190 LYS B N 1
ATOM 3474 C C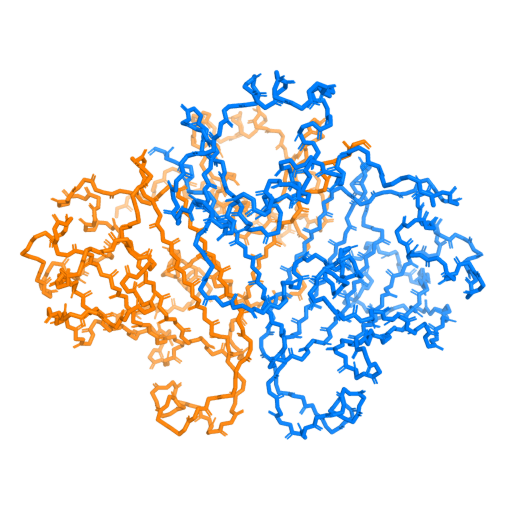A . LYS B 1 190 ? -20.172 -17.156 1.783 1 96.94 190 LYS B CA 1
ATOM 3475 C C . LYS B 1 190 ? -18.828 -17.859 1.898 1 96.94 190 LYS B C 1
ATOM 3477 O O . LYS B 1 190 ? -18.562 -18.562 2.873 1 96.94 190 LYS B O 1
ATOM 3482 N N . ILE B 1 191 ? -17.969 -17.625 0.967 1 96.69 191 ILE B N 1
ATOM 3483 C CA . ILE B 1 191 ? -16.641 -18.234 0.952 1 96.69 191 ILE B CA 1
ATOM 3484 C C . ILE B 1 191 ? -15.852 -17.781 2.18 1 96.69 191 ILE B C 1
ATOM 3486 O O . ILE B 1 191 ? -15.18 -18.578 2.826 1 96.69 191 ILE B O 1
ATOM 3490 N N . LEU B 1 192 ? -15.984 -16.5 2.547 1 96.94 192 LEU B N 1
ATOM 3491 C CA . LEU B 1 192 ? -15.18 -15.922 3.615 1 96.94 192 LEU B CA 1
ATOM 3492 C C . LEU B 1 192 ? -15.898 -16.016 4.957 1 96.94 192 LEU B C 1
ATOM 3494 O O . LEU B 1 192 ? -15.344 -15.648 5.992 1 96.94 192 LEU B O 1
ATOM 3498 N N . GLY B 1 193 ? -17.141 -16.469 4.93 1 96.06 193 GLY B N 1
ATOM 3499 C CA . GLY B 1 193 ? -17.891 -16.672 6.16 1 96.06 193 GLY B CA 1
ATOM 3500 C C . GLY B 1 193 ? -18.344 -15.375 6.801 1 96.06 193 GLY B C 1
ATOM 3501 O O . GLY B 1 193 ? -18.312 -15.234 8.023 1 96.06 193 GLY B O 1
ATOM 3502 N N . VAL B 1 194 ? -18.688 -14.383 6.016 1 96.75 194 VAL B N 1
ATOM 3503 C CA . VAL B 1 194 ? -19.141 -13.094 6.52 1 96.75 194 VAL B CA 1
ATOM 3504 C C . VAL B 1 194 ? -20.469 -12.719 5.855 1 96.75 194 VAL B C 1
ATOM 3506 O O . VAL B 1 194 ? -21.078 -13.539 5.156 1 96.75 194 VAL B O 1
ATOM 3509 N N . LYS B 1 195 ? -21 -11.531 6.16 1 96.94 195 LYS B N 1
ATOM 3510 C CA . LYS B 1 195 ? -22.297 -11.109 5.613 1 96.94 195 LYS B CA 1
ATOM 3511 C C . LYS B 1 195 ? -22.125 -10.453 4.246 1 96.94 195 LYS B C 1
ATOM 3513 O O . LYS B 1 195 ? -21.141 -9.742 4.012 1 96.94 195 LYS B O 1
ATOM 3518 N N . PRO B 1 196 ? -23.172 -10.734 3.373 1 97.69 196 PRO B N 1
ATOM 3519 C CA . PRO B 1 196 ? -23.156 -9.961 2.131 1 97.69 196 PRO B CA 1
ATOM 3520 C C . PRO B 1 196 ? -23.094 -8.453 2.377 1 97.69 196 PRO B C 1
ATOM 3522 O O . PRO B 1 196 ? -23.766 -7.949 3.289 1 97.69 196 PRO B O 1
ATOM 3525 N N . GLY B 1 197 ? -22.219 -7.816 1.635 1 97.38 197 GLY B N 1
ATOM 3526 C CA . GLY B 1 197 ? -22.109 -6.375 1.784 1 97.38 197 GLY B CA 1
ATOM 3527 C C . GLY B 1 197 ? -20.953 -5.957 2.676 1 97.38 197 GLY B C 1
ATOM 3528 O O . GLY B 1 197 ? -20.562 -4.789 2.678 1 97.38 197 GLY B O 1
ATOM 3529 N N . ASP B 1 198 ? -20.391 -6.84 3.396 1 97.69 198 ASP B N 1
ATOM 3530 C CA . ASP B 1 198 ? -19.234 -6.504 4.227 1 97.69 198 ASP B CA 1
ATOM 3531 C C . ASP B 1 198 ? -18.078 -6 3.373 1 97.69 198 ASP B C 1
ATOM 3533 O O . ASP B 1 198 ? -17.844 -6.508 2.275 1 97.69 198 ASP B O 1
ATOM 3537 N N . ALA B 1 199 ? -17.375 -5.02 3.906 1 97.88 199 ALA B N 1
ATOM 3538 C CA . ALA B 1 199 ? -16.234 -4.461 3.201 1 97.88 199 ALA B CA 1
ATOM 3539 C C . ALA B 1 199 ? -15.055 -5.434 3.201 1 97.88 199 ALA B C 1
ATOM 3541 O O . ALA B 1 199 ? -14.82 -6.133 4.191 1 97.88 199 ALA B O 1
ATOM 3542 N N . SER B 1 200 ? -14.367 -5.465 2.1 1 97.44 200 SER B N 1
ATOM 3543 C CA . SER B 1 200 ? -13.195 -6.309 1.899 1 97.44 200 SER B CA 1
ATOM 3544 C C . SER B 1 200 ? -12.117 -5.574 1.108 1 97.44 200 SER B C 1
ATOM 3546 O O . SER B 1 200 ? -12.422 -4.691 0.305 1 97.44 200 SER B O 1
ATOM 3548 N N . LEU B 1 201 ? -10.922 -5.906 1.4 1 95.38 201 LEU B N 1
ATOM 3549 C CA . LEU B 1 201 ? -9.836 -5.496 0.515 1 95.38 201 LEU B CA 1
ATOM 3550 C C . LEU B 1 201 ? -9.727 -6.434 -0.683 1 95.38 201 LEU B C 1
ATOM 3552 O O . LEU B 1 201 ? -9.656 -7.652 -0.517 1 95.38 201 LEU B O 1
ATOM 3556 N N . LYS B 1 202 ? -9.844 -5.859 -1.797 1 95.25 202 LYS B N 1
ATOM 3557 C CA . LYS B 1 202 ? -9.547 -6.578 -3.033 1 95.25 202 LYS B CA 1
ATOM 3558 C C . LYS B 1 202 ? -8.18 -6.18 -3.584 1 95.25 202 LYS B C 1
ATOM 3560 O O . LYS B 1 202 ? -7.941 -5.008 -3.873 1 95.25 202 LYS B O 1
ATOM 3565 N N . ILE B 1 203 ? -7.309 -7.176 -3.752 1 93 203 ILE B N 1
ATOM 3566 C CA . ILE B 1 203 ? -5.922 -6.902 -4.105 1 93 203 ILE B CA 1
ATOM 3567 C C . ILE B 1 203 ? -5.594 -7.551 -5.449 1 93 203 ILE B C 1
ATOM 3569 O O . ILE B 1 203 ? -5.93 -8.711 -5.68 1 93 203 ILE B O 1
ATOM 3573 N N . PHE B 1 204 ? -4.984 -6.789 -6.273 1 92.25 204 PHE B N 1
ATOM 3574 C CA . PHE B 1 204 ? -4.398 -7.266 -7.52 1 92.25 204 PHE B CA 1
ATOM 3575 C C . PHE B 1 204 ? -2.877 -7.207 -7.461 1 92.25 204 PHE B C 1
ATOM 3577 O O . PHE B 1 204 ? -2.295 -6.121 -7.395 1 92.25 204 PHE B O 1
ATOM 3584 N N . ARG B 1 205 ? -2.322 -8.336 -7.488 1 91.12 205 ARG B N 1
ATOM 3585 C CA . ARG B 1 205 ? -0.875 -8.414 -7.312 1 91.12 205 ARG B CA 1
ATOM 3586 C C . ARG B 1 205 ? -0.205 -9.047 -8.523 1 91.12 205 ARG B C 1
ATOM 3588 O O . ARG B 1 205 ? -0.579 -10.148 -8.938 1 91.12 205 ARG B O 1
ATOM 3595 N N . ARG B 1 206 ? 0.754 -8.391 -9.062 1 91.38 206 ARG B N 1
ATOM 3596 C CA . ARG B 1 206 ? 1.601 -8.906 -10.133 1 91.38 206 ARG B CA 1
ATOM 3597 C C . ARG B 1 206 ? 3.053 -9.016 -9.68 1 91.38 206 ARG B C 1
ATOM 3599 O O . ARG B 1 206 ? 3.615 -8.055 -9.148 1 91.38 206 ARG B O 1
ATOM 3606 N N . ALA B 1 207 ? 3.633 -10.156 -9.906 1 90.69 207 ALA B N 1
ATOM 3607 C CA . ALA B 1 207 ? 5.027 -10.352 -9.516 1 90.69 207 ALA B CA 1
ATOM 3608 C C . ALA B 1 207 ? 5.914 -10.57 -10.734 1 90.69 207 ALA B C 1
ATOM 3610 O O . ALA B 1 207 ? 5.527 -11.273 -11.672 1 90.69 207 ALA B O 1
ATOM 3611 N N . ILE B 1 208 ? 7.074 -9.961 -10.742 1 89.38 208 ILE B N 1
ATOM 3612 C CA . ILE B 1 208 ? 8.031 -10.133 -11.82 1 89.38 208 ILE B CA 1
ATOM 3613 C C . ILE B 1 208 ? 9.312 -10.766 -11.289 1 89.38 208 ILE B C 1
ATOM 3615 O O . ILE B 1 208 ? 9.664 -10.578 -10.117 1 89.38 208 ILE B O 1
ATOM 3619 N N . ASN B 1 209 ? 9.961 -11.539 -12.148 1 90.25 209 ASN B N 1
ATOM 3620 C CA . ASN B 1 209 ? 11.203 -12.195 -11.758 1 90.25 209 ASN B CA 1
ATOM 3621 C C . ASN B 1 209 ? 12.422 -11.352 -12.141 1 90.25 209 ASN B C 1
ATOM 3623 O O . ASN B 1 209 ? 12.281 -10.188 -12.5 1 90.25 209 ASN B O 1
ATOM 3627 N N . ASP B 1 210 ? 13.617 -11.922 -11.953 1 82.88 210 ASP B N 1
ATOM 3628 C CA . ASP B 1 210 ? 14.875 -11.211 -12.148 1 82.88 210 ASP B CA 1
ATOM 3629 C C . ASP B 1 210 ? 15.133 -10.945 -13.625 1 82.88 210 ASP B C 1
ATOM 3631 O O . ASP B 1 210 ? 16 -10.141 -13.977 1 82.88 210 ASP B O 1
ATOM 3635 N N . LYS B 1 211 ? 14.438 -11.578 -14.539 1 86.75 211 LYS B N 1
ATOM 3636 C CA . LYS B 1 211 ? 14.547 -11.344 -15.977 1 86.75 211 LYS B CA 1
ATOM 3637 C C . LYS B 1 211 ? 13.492 -10.359 -16.453 1 86.75 211 LYS B C 1
ATOM 3639 O O . LYS B 1 211 ? 13.305 -10.188 -17.656 1 86.75 211 LYS B O 1
ATOM 3644 N N . ASN B 1 212 ? 12.734 -9.773 -15.484 1 86.5 212 ASN B N 1
ATOM 3645 C CA . ASN B 1 212 ? 11.672 -8.812 -15.773 1 86.5 212 ASN B CA 1
ATOM 3646 C C . ASN B 1 212 ? 10.5 -9.477 -16.5 1 86.5 212 ASN B C 1
ATOM 3648 O O . ASN B 1 212 ? 9.93 -8.891 -17.422 1 86.5 212 ASN B O 1
ATOM 3652 N N . VAL B 1 213 ? 10.281 -10.625 -16.141 1 89.69 213 VAL B N 1
ATOM 3653 C CA . VAL B 1 213 ? 9.156 -11.375 -16.688 1 89.69 213 VAL B CA 1
ATOM 3654 C C . VAL B 1 213 ? 8.078 -11.547 -15.617 1 89.69 213 VAL B C 1
ATOM 3656 O O . VAL B 1 213 ? 8.367 -11.969 -14.492 1 89.69 213 VAL B O 1
ATOM 3659 N N . PRO B 1 214 ? 6.84 -11.125 -15.961 1 92.81 214 PRO B N 1
ATOM 3660 C CA . PRO B 1 214 ? 5.77 -11.445 -15.016 1 92.81 214 PRO B CA 1
ATOM 3661 C C . PRO B 1 214 ? 5.555 -12.945 -14.844 1 92.81 214 PRO B C 1
ATOM 3663 O O . PRO B 1 214 ? 5.328 -13.656 -15.828 1 92.81 214 PRO B O 1
ATOM 3666 N N . ILE B 1 215 ? 5.57 -13.422 -13.617 1 95.38 215 ILE B N 1
ATOM 3667 C CA . ILE B 1 215 ? 5.508 -14.867 -13.414 1 95.38 215 ILE B CA 1
ATOM 3668 C C . ILE B 1 215 ? 4.246 -15.227 -12.633 1 95.38 215 ILE B C 1
ATOM 3670 O O . ILE B 1 215 ? 3.875 -16.391 -12.539 1 95.38 215 ILE B O 1
ATOM 3674 N N . GLU B 1 216 ? 3.646 -14.227 -12.055 1 95.56 216 GLU B N 1
ATOM 3675 C CA . GLU B 1 216 ? 2.471 -14.445 -11.219 1 95.56 216 GLU B CA 1
ATOM 3676 C C . GLU B 1 216 ? 1.515 -13.258 -11.281 1 95.56 216 GLU B C 1
ATOM 3678 O O . GLU B 1 216 ? 1.948 -12.109 -11.305 1 95.56 216 GLU B O 1
ATOM 3683 N N . PHE B 1 217 ? 0.195 -13.578 -11.375 1 94.5 217 PHE B N 1
ATOM 3684 C CA . PHE B 1 217 ? -0.847 -12.586 -11.141 1 94.5 217 PHE B CA 1
ATOM 3685 C C . PHE B 1 217 ? -1.923 -13.133 -10.211 1 94.5 217 PHE B C 1
ATOM 3687 O O . PHE B 1 217 ? -2.502 -14.188 -10.477 1 94.5 217 PHE B O 1
ATOM 3694 N N . THR B 1 218 ? -2.139 -12.406 -9.133 1 95 218 THR B N 1
ATOM 3695 C CA . THR B 1 218 ? -3.072 -12.891 -8.125 1 95 218 THR B CA 1
ATOM 3696 C C . THR B 1 218 ? -4.164 -11.859 -7.859 1 95 218 THR B C 1
ATOM 3698 O O . THR B 1 218 ? -3.887 -10.664 -7.758 1 95 218 THR B O 1
ATOM 3701 N N . ILE B 1 219 ? -5.395 -12.312 -7.852 1 94.94 219 ILE B N 1
ATOM 3702 C CA . ILE B 1 219 ? -6.539 -11.547 -7.371 1 94.94 219 ILE B CA 1
ATOM 3703 C C . ILE B 1 219 ? -7.016 -12.117 -6.035 1 94.94 219 ILE B C 1
ATOM 3705 O O . ILE B 1 219 ? -7.371 -13.289 -5.941 1 94.94 219 ILE B O 1
ATOM 3709 N N . SER B 1 220 ? -7.043 -11.266 -5.066 1 94.81 220 SER B N 1
ATOM 3710 C CA . SER B 1 220 ? -7.383 -11.75 -3.734 1 94.81 220 SER B CA 1
ATOM 3711 C C . SER B 1 220 ? -8.477 -10.906 -3.098 1 94.81 220 SER B C 1
ATOM 3713 O O . SER B 1 220 ? -8.57 -9.703 -3.354 1 94.81 220 SER B O 1
ATOM 3715 N N . LEU B 1 221 ? -9.281 -11.547 -2.332 1 96.12 221 LEU B N 1
ATOM 3716 C CA . LEU B 1 221 ? -10.227 -10.922 -1.418 1 96.12 221 LEU B CA 1
ATOM 3717 C C . LEU B 1 221 ? -9.867 -11.227 0.032 1 96.12 221 LEU B C 1
ATOM 3719 O O . LEU B 1 221 ? -9.781 -12.398 0.419 1 96.12 221 LEU B O 1
ATOM 3723 N N . ALA B 1 222 ? -9.625 -10.203 0.801 1 94.44 222 ALA B N 1
ATOM 3724 C CA . ALA B 1 222 ? -9.273 -10.352 2.211 1 94.44 222 ALA B CA 1
ATOM 3725 C C . ALA B 1 222 ? -10.336 -9.703 3.107 1 94.44 222 ALA B C 1
ATOM 3727 O O . ALA B 1 222 ? -10.836 -8.617 2.805 1 94.44 222 ALA B O 1
ATOM 3728 N N . ARG B 1 223 ? -10.578 -10.383 4.176 1 93.94 223 ARG B N 1
ATOM 3729 C CA . ARG B 1 223 ? -11.547 -9.836 5.121 1 93.94 223 ARG B CA 1
ATOM 3730 C C . ARG B 1 223 ? -11.125 -8.453 5.602 1 93.94 223 ARG B C 1
ATOM 3732 O O . ARG B 1 223 ? -10.008 -8.281 6.105 1 93.94 223 ARG B O 1
ATOM 3739 N N . GLY B 1 224 ? -12.086 -7.535 5.543 1 92.88 224 GLY B N 1
ATOM 3740 C CA . GLY B 1 224 ? -11.789 -6.168 5.938 1 92.88 224 GLY B CA 1
ATOM 3741 C C . GLY B 1 224 ? -11.617 -6.004 7.438 1 92.88 224 GLY B C 1
ATOM 3742 O O . GLY B 1 224 ? -10.891 -5.121 7.891 1 92.88 224 GLY B O 1
ATOM 3743 N N . ASP B 1 225 ? -12.242 -6.816 8.156 1 90.88 225 ASP B N 1
ATOM 3744 C CA . ASP B 1 225 ? -12.219 -6.688 9.609 1 90.88 225 ASP B CA 1
ATOM 3745 C C . ASP B 1 225 ? -10.992 -7.379 10.203 1 90.88 225 ASP B C 1
ATOM 3747 O O . ASP B 1 225 ? -10.758 -7.309 11.414 1 90.88 225 ASP B O 1
ATOM 3751 N N . ARG B 1 226 ? -10.133 -7.965 9.352 1 86.88 226 ARG B N 1
ATOM 3752 C CA . ARG B 1 226 ? -9.039 -8.766 9.883 1 86.88 226 ARG B CA 1
ATOM 3753 C C . ARG B 1 226 ? -7.695 -8.273 9.359 1 86.88 226 ARG B C 1
ATOM 3755 O O . ARG B 1 226 ? -6.652 -8.562 9.945 1 86.88 226 ARG B O 1
ATOM 3762 N N . PHE B 1 227 ? -7.824 -7.562 8.289 1 86.56 227 PHE B N 1
ATOM 3763 C CA . PHE B 1 227 ? -6.551 -7.254 7.652 1 86.56 227 PHE B CA 1
ATOM 3764 C C . PHE B 1 227 ? -6.398 -5.75 7.453 1 86.56 227 PHE B C 1
ATOM 3766 O O . PHE B 1 227 ? -7.391 -5.031 7.324 1 86.56 227 PHE B O 1
ATOM 3773 N N . ILE B 1 228 ? -5.129 -5.426 7.449 1 86.62 228 ILE B N 1
ATOM 3774 C CA . ILE B 1 228 ? -4.711 -4.113 6.969 1 86.62 228 ILE B CA 1
ATOM 3775 C C . ILE B 1 228 ? -3.629 -4.273 5.902 1 86.62 228 ILE B C 1
ATOM 3777 O O . ILE B 1 228 ? -3.002 -5.328 5.801 1 86.62 228 ILE B O 1
ATOM 3781 N N . TYR B 1 229 ? -3.557 -3.289 5.094 1 85.38 229 TYR B N 1
ATOM 3782 C CA . TYR B 1 229 ? -2.434 -3.166 4.172 1 85.38 229 TYR B CA 1
ATOM 3783 C C . TYR B 1 229 ? -1.491 -2.051 4.609 1 85.38 229 TYR B C 1
ATOM 3785 O O . TYR B 1 229 ? -1.868 -0.875 4.609 1 85.38 229 TYR B O 1
ATOM 3793 N N . ARG B 1 230 ? -0.272 -2.439 4.934 1 84.94 230 ARG B N 1
ATOM 3794 C CA . ARG B 1 230 ? 0.7 -1.481 5.449 1 84.94 230 ARG B CA 1
ATOM 3795 C C . ARG B 1 230 ? 1.759 -1.158 4.398 1 84.94 230 ARG B C 1
ATOM 3797 O O . ARG B 1 230 ? 2.303 -2.061 3.76 1 84.94 230 ARG B O 1
ATOM 3804 N N . SER B 1 231 ? 1.948 0.131 4.262 1 81.19 231 SER B N 1
ATOM 3805 C CA . SER B 1 231 ? 2.951 0.57 3.299 1 81.19 231 SER B CA 1
ATOM 3806 C C . SER B 1 231 ? 3.746 1.758 3.83 1 81.19 231 SER B C 1
ATOM 3808 O O . SER B 1 231 ? 3.375 2.357 4.84 1 81.19 231 SER B O 1
ATOM 3810 N N . ARG B 1 232 ? 4.902 1.974 3.264 1 79.75 232 ARG B N 1
ATOM 3811 C CA . ARG B 1 232 ? 5.758 3.121 3.541 1 79.75 232 ARG B CA 1
ATOM 3812 C C . ARG B 1 232 ? 6.133 3.85 2.256 1 79.75 232 ARG B C 1
ATOM 3814 O O . ARG B 1 232 ? 6.379 3.217 1.227 1 79.75 232 ARG B O 1
ATOM 3821 N N . GLN B 1 233 ? 6.16 5.152 2.35 1 76 233 GLN B N 1
ATOM 3822 C CA . GLN B 1 233 ? 6.535 5.977 1.205 1 76 233 GLN B CA 1
ATOM 3823 C C . GLN B 1 233 ? 7.637 6.965 1.575 1 76 233 GLN B C 1
ATOM 3825 O O . GLN B 1 233 ? 7.461 7.797 2.467 1 76 233 GLN B O 1
ATOM 3830 N N . TYR B 1 234 ? 8.781 6.781 0.926 1 71.44 234 TYR B N 1
ATOM 3831 C CA . TYR B 1 234 ? 9.859 7.742 1.104 1 71.44 234 TYR B CA 1
ATOM 3832 C C . TYR B 1 234 ? 9.711 8.922 0.145 1 71.44 234 TYR B C 1
ATOM 3834 O O . TYR B 1 234 ? 9.398 8.727 -1.033 1 71.44 234 TYR B O 1
ATOM 3842 N N . ASN B 1 235 ? 9.609 10.109 0.69 1 66.25 235 ASN B N 1
ATOM 3843 C CA . ASN B 1 235 ? 9.547 11.32 -0.123 1 66.25 235 ASN B CA 1
ATOM 3844 C C . ASN B 1 235 ? 10.938 11.922 -0.342 1 66.25 235 ASN B C 1
ATOM 3846 O O . ASN B 1 235 ? 11.672 12.164 0.617 1 66.25 235 ASN B O 1
ATOM 3850 N N . HIS B 1 236 ? 11.664 11.484 -1.428 1 52.34 236 HIS B N 1
ATOM 3851 C CA . HIS B 1 236 ? 13.023 11.961 -1.676 1 52.34 236 HIS B CA 1
ATOM 3852 C C . HIS B 1 236 ? 13.062 13.484 -1.765 1 52.34 236 HIS B C 1
ATOM 3854 O O . HIS B 1 236 ? 12.148 14.102 -2.316 1 52.34 236 HIS B O 1
ATOM 3860 N N . LEU B 1 237 ? 13.586 14.188 -0.761 1 43.88 237 LEU B N 1
ATOM 3861 C CA . LEU B 1 237 ? 13.945 15.602 -0.706 1 43.88 237 LEU B CA 1
ATOM 3862 C C . LEU B 1 237 ? 14.547 16.062 -2.029 1 43.88 237 LEU B C 1
ATOM 3864 O O . LEU B 1 237 ? 15.477 15.438 -2.541 1 43.88 237 LEU B O 1
ATOM 3868 N N . VAL B 1 238 ? 13.711 16.422 -2.998 1 35.41 238 VAL B N 1
ATOM 3869 C CA . VAL B 1 238 ? 14.492 17.25 -3.906 1 35.41 238 VAL B CA 1
ATOM 3870 C C . VAL B 1 238 ? 14.883 18.547 -3.207 1 35.41 238 VAL B C 1
ATOM 3872 O O . VAL B 1 238 ? 14.07 19.141 -2.484 1 35.41 238 VAL B O 1
#

Sequence (476 aa):
MKKPLYQQVISDLEKKIKTEMKPNDRLPSERQLLKEYGVSRNTIRLALNDLEERGIIYRLHGKGTFVSTIYLDQTNLGSMYSFSEQMSEAGHKPTTQNRTLELVTPEEDVANQLNLRTGEKAYKLVRLRLADGVPLMYGETYLPERIFPDLKMSDLEDNLYTVMKQKYNEQSILAFEDVQAVNLDEKDSKILGVKPGDASLKIFRRAINDKNVPIEFTISLARGDRFIYRSRQYNHLVMKKPLYQQVISDLEKKIKTEMKPNDRLPSERQLLKEYGVSRNTIRLALNDLEERGIIYRLHGKGTFVSTIYLDQTNLGSMYSFSEQMSEAGHKPTTQNRTLELVTPEEDVANQLNLRTGEKAYKLVRLRLADGVPLMYGETYLPERIFPDLKMSDLEDNLYTVMKQKYNEQSILAFEDVQAVNLDEKDSKILGVKPGDASLKIFRRAINDKNVPIEFTISLARGDRFIYRSRQYNHLV